Protein AF-A0A0F2NDH1-F1 (afdb_monomer_lite)

Sequence (648 aa):
MIKFYNPGPVIKAAKLWIVLLSCLAPPTVVFAESALQGNVVNAPTKMENSANIAAGSDNKAVHSSVALKNVRMSGTVANSVQSKTAVNAAAGKRNVANQGSISLSRGKVEGSVLNSVTAKSTSNLAVGSRNQANQSAIISNNSNISGTLLNSSVGNSRVNMAIGTDNKADQGSVRIENSRIRGTVMNTSTMQKSANMAVGKSTSASQAAIVMDGAQLRGIAVNNASGENAVNVAAGYKNQAHQSSIVVDGDKAGKGSAVTLPQDTFPADSGGTGQGEHSIPAYTGRKMMQDRKEQKAAQHVPGQVVFLVDNDKAGLAGLDRVAKKYQLDVGEKTVLKSLNRIMVVSSTAKDAAEIAEALKKEPGVYNSQPNYVFATMGRQDPLSPMQNLVSMLDLQEVHGKVSGKNITVAVVDTGVEVEHQDLRSRIVGYQNFISASAYQGEIHGTAVAGIIGAGKNEYGIVGIAPDVSLLALRACRQVSKLSAVGECFSTSLVGSLDAAISAEVDVVNLSLVAYVNDTLLGMMIDSGYEKGIVFAAPVGNDPDAENIAFPASHDKVISVAGLDEQGNPLPNKRLASMADAVAPATHLFVTTPGNSYNYIDGTSLASAAISGIIALSMENKTARNSPCLPRFNNAVPWPKQVFSCIGL

Structure (mmCIF, N/CA/C/O backbone):
data_AF-A0A0F2NDH1-F1
#
_entry.id   AF-A0A0F2NDH1-F1
#
loop_
_atom_site.group_PDB
_atom_site.id
_atom_site.type_symbol
_atom_site.label_atom_id
_atom_site.label_alt_id
_atom_site.label_comp_id
_atom_site.label_asym_id
_atom_site.label_entity_id
_atom_site.label_seq_id
_atom_site.pdbx_PDB_ins_code
_atom_site.Cartn_x
_atom_site.Cartn_y
_atom_site.Cartn_z
_atom_site.occupancy
_atom_site.B_iso_or_equiv
_atom_site.auth_seq_id
_atom_site.auth_comp_id
_atom_site.auth_asym_id
_atom_site.auth_atom_id
_atom_site.pdbx_PDB_model_num
ATOM 1 N N . MET A 1 1 ? 23.328 22.802 -13.450 1.00 26.22 1 MET A N 1
ATOM 2 C CA . MET A 1 1 ? 23.786 21.396 -13.384 1.00 26.22 1 MET A CA 1
ATOM 3 C C . MET A 1 1 ? 25.303 21.392 -13.466 1.00 26.22 1 MET A C 1
ATOM 5 O O . MET A 1 1 ? 25.820 21.653 -14.540 1.00 26.22 1 MET A O 1
ATOM 9 N N . ILE A 1 2 ? 26.019 21.147 -12.367 1.00 23.66 2 ILE A N 1
ATOM 10 C CA . ILE A 1 2 ? 27.458 20.850 -12.438 1.00 23.66 2 ILE A CA 1
ATOM 11 C C . ILE A 1 2 ? 27.569 19.324 -12.404 1.00 23.66 2 ILE A C 1
ATOM 13 O O . ILE A 1 2 ? 27.383 18.713 -11.356 1.00 23.66 2 ILE A O 1
ATOM 17 N N . LYS A 1 3 ? 27.766 18.706 -13.574 1.00 24.22 3 LYS A N 1
ATOM 18 C CA . LYS A 1 3 ? 28.124 17.286 -13.692 1.00 24.22 3 LYS A CA 1
ATOM 19 C C . LYS A 1 3 ? 29.641 17.192 -13.545 1.00 24.22 3 LYS A C 1
ATOM 21 O O . LYS A 1 3 ? 30.356 17.740 -14.379 1.00 24.22 3 LYS A O 1
ATOM 26 N N . PHE A 1 4 ? 30.129 16.512 -12.512 1.00 29.03 4 PHE A N 1
ATOM 27 C CA . PHE A 1 4 ? 31.551 16.189 -12.421 1.00 29.03 4 PHE A CA 1
ATOM 28 C C . PHE A 1 4 ? 31.848 14.969 -13.298 1.00 29.03 4 PHE A C 1
ATOM 30 O O . PHE A 1 4 ? 31.411 13.858 -13.007 1.00 29.03 4 PHE A O 1
ATOM 37 N N . TYR A 1 5 ? 32.574 15.211 -14.390 1.00 28.61 5 TYR A N 1
ATOM 38 C CA . TYR A 1 5 ? 33.372 14.202 -15.081 1.00 28.61 5 TYR A CA 1
ATOM 39 C C . TYR A 1 5 ? 34.660 13.983 -14.291 1.00 28.61 5 TYR A C 1
ATOM 41 O O . TYR A 1 5 ? 35.224 14.941 -13.777 1.00 28.61 5 TYR A O 1
ATOM 49 N N . ASN A 1 6 ? 35.093 12.729 -14.206 1.00 40.12 6 ASN A N 1
ATOM 50 C CA . ASN A 1 6 ? 36.287 12.256 -13.510 1.00 40.12 6 ASN A CA 1
ATOM 51 C C . ASN A 1 6 ? 37.586 12.861 -14.094 1.00 40.12 6 ASN A C 1
ATOM 53 O O . ASN A 1 6 ? 37.860 12.612 -15.271 1.00 40.12 6 ASN A O 1
ATOM 57 N N . PRO A 1 7 ? 38.433 13.550 -13.300 1.00 30.08 7 PRO A N 1
ATOM 58 C CA . PRO A 1 7 ? 39.856 13.633 -13.590 1.00 30.08 7 PRO A CA 1
ATOM 59 C C . PRO A 1 7 ? 40.683 13.061 -12.423 1.00 30.08 7 PRO A C 1
ATOM 61 O O . PRO A 1 7 ? 40.363 13.237 -11.248 1.00 30.08 7 PRO A O 1
ATOM 64 N N . GLY A 1 8 ? 41.766 12.362 -12.765 1.00 29.02 8 GLY A N 1
ATOM 65 C CA . GLY A 1 8 ? 42.726 11.781 -11.822 1.00 29.02 8 GLY A CA 1
ATOM 66 C C . GLY A 1 8 ? 43.437 12.793 -10.897 1.00 29.02 8 GLY A C 1
ATOM 67 O O . GLY A 1 8 ? 43.142 13.988 -10.903 1.00 29.02 8 GLY A O 1
ATOM 68 N N . PRO A 1 9 ? 44.372 12.313 -10.057 1.00 36.91 9 PRO A N 1
ATOM 69 C CA . PRO A 1 9 ? 44.652 12.893 -8.748 1.00 36.91 9 PRO A CA 1
ATOM 70 C C . PRO A 1 9 ? 45.591 14.104 -8.806 1.00 36.91 9 PRO A C 1
ATOM 72 O O . PRO A 1 9 ? 46.563 14.115 -9.557 1.00 36.91 9 PRO A O 1
ATOM 75 N N . VAL A 1 10 ? 45.377 15.073 -7.909 1.00 28.19 10 VAL A N 1
ATOM 76 C CA . VAL A 1 10 ? 46.391 16.076 -7.549 1.00 28.19 10 VAL A CA 1
ATOM 77 C C . VAL A 1 10 ? 46.717 15.935 -6.064 1.00 28.19 10 VAL A C 1
ATOM 79 O O . VAL A 1 10 ? 45.903 16.224 -5.190 1.00 28.19 10 VAL A O 1
ATOM 82 N N . ILE A 1 11 ? 47.933 15.458 -5.801 1.00 28.75 11 ILE A N 1
ATOM 83 C CA . ILE A 1 11 ? 48.557 15.303 -4.484 1.00 28.75 11 ILE A CA 1
ATOM 84 C C . ILE A 1 11 ? 49.222 16.630 -4.085 1.00 28.75 11 ILE A C 1
ATOM 86 O O . ILE A 1 11 ? 49.955 17.214 -4.881 1.00 28.75 11 ILE A O 1
ATOM 90 N N . LYS A 1 12 ? 49.080 17.050 -2.820 1.00 28.36 12 LYS A N 1
ATOM 91 C CA . LYS A 1 12 ? 50.109 17.838 -2.114 1.00 28.36 12 LYS A CA 1
ATOM 92 C C . LYS A 1 12 ? 50.392 17.210 -0.747 1.00 28.36 12 LYS A C 1
ATOM 94 O O . LYS A 1 12 ? 49.483 16.817 -0.027 1.00 28.36 12 LYS A O 1
ATOM 99 N N . ALA A 1 13 ? 51.682 17.045 -0.475 1.00 27.17 13 ALA A N 1
ATOM 100 C CA . ALA A 1 13 ? 52.270 16.068 0.431 1.00 27.17 13 ALA A CA 1
ATOM 101 C C . ALA A 1 13 ? 52.252 16.443 1.925 1.00 27.17 13 ALA A C 1
ATOM 103 O O . ALA A 1 13 ? 52.551 17.577 2.285 1.00 27.17 13 ALA A O 1
ATOM 104 N N . ALA A 1 14 ? 52.074 15.430 2.782 1.00 26.36 14 ALA A N 1
ATOM 105 C CA . ALA A 1 14 ? 52.785 15.275 4.053 1.00 26.36 14 ALA A CA 1
ATOM 106 C C . ALA A 1 14 ? 52.859 13.772 4.404 1.00 26.36 14 ALA A C 1
ATOM 108 O O . ALA A 1 14 ? 51.873 13.049 4.301 1.00 26.36 14 ALA A O 1
ATOM 109 N N . LYS A 1 15 ? 54.068 13.303 4.729 1.00 28.78 15 LYS A N 1
ATOM 110 C CA . LYS A 1 15 ? 54.488 11.897 4.871 1.00 28.78 15 LYS A CA 1
ATOM 111 C C . LYS A 1 15 ? 53.690 11.112 5.927 1.00 28.78 15 LYS A C 1
ATOM 113 O O . LYS A 1 15 ? 53.747 11.479 7.094 1.00 28.78 15 LYS A O 1
ATOM 118 N N . LEU A 1 16 ? 53.117 9.960 5.557 1.00 24.17 16 LEU A N 1
ATOM 119 C CA . LEU A 1 16 ? 53.059 8.771 6.423 1.00 24.17 16 LEU A CA 1
ATOM 120 C C . LEU A 1 16 ? 52.765 7.505 5.596 1.00 24.17 16 LEU A C 1
ATOM 122 O O . LEU A 1 16 ? 51.906 7.512 4.721 1.00 24.17 16 LEU A O 1
ATOM 126 N N . TRP A 1 17 ? 53.524 6.442 5.860 1.00 26.92 17 TRP A N 1
ATOM 127 C CA . TRP A 1 17 ? 53.479 5.152 5.170 1.00 26.92 17 TRP A CA 1
ATOM 128 C C . TRP A 1 17 ? 52.131 4.442 5.357 1.00 26.92 17 TRP A C 1
ATOM 130 O O . TRP A 1 17 ? 51.791 4.102 6.486 1.00 26.92 17 TRP A O 1
ATOM 140 N N . ILE A 1 18 ? 51.412 4.146 4.267 1.00 25.55 18 ILE A N 1
ATOM 141 C CA . ILE A 1 18 ? 50.343 3.136 4.248 1.00 25.55 18 ILE A CA 1
ATOM 142 C C . ILE A 1 18 ? 50.452 2.314 2.959 1.00 25.55 18 ILE A C 1
ATOM 144 O O . ILE A 1 18 ? 50.589 2.848 1.860 1.00 25.55 18 ILE A O 1
ATOM 148 N N . VAL A 1 19 ? 50.426 0.999 3.159 1.00 25.33 19 VAL A N 1
ATOM 149 C CA . VAL A 1 19 ? 50.477 -0.085 2.176 1.00 25.33 19 VAL A CA 1
ATOM 150 C C . VAL A 1 19 ? 49.445 0.117 1.059 1.00 25.33 19 VAL A C 1
ATOM 152 O O . VAL A 1 19 ? 48.261 0.326 1.318 1.00 25.33 19 VAL A O 1
ATOM 155 N N . LEU A 1 20 ? 49.914 0.023 -0.187 1.00 26.58 20 LEU A N 1
ATOM 156 C CA . LEU A 1 20 ? 49.108 -0.025 -1.405 1.00 26.58 20 LEU A CA 1
ATOM 157 C C . LEU A 1 20 ? 48.228 -1.289 -1.417 1.00 26.58 20 LEU A C 1
ATOM 159 O O . LEU A 1 20 ? 48.730 -2.387 -1.642 1.00 26.58 20 LEU A O 1
ATOM 163 N N . LEU A 1 21 ? 46.914 -1.120 -1.257 1.00 28.22 21 LEU A N 1
ATOM 164 C CA . LEU A 1 21 ? 45.915 -2.002 -1.865 1.00 28.22 21 LEU A CA 1
ATOM 165 C C . LEU A 1 21 ? 45.067 -1.163 -2.830 1.00 28.22 21 LEU A C 1
ATOM 167 O O . LEU A 1 21 ? 44.643 -0.058 -2.500 1.00 28.22 21 LEU A O 1
ATOM 171 N N . SER A 1 22 ? 44.881 -1.687 -4.039 1.00 26.12 22 SER A N 1
ATOM 172 C CA . SER A 1 22 ? 44.184 -1.100 -5.191 1.00 26.12 22 SER A CA 1
ATOM 173 C C . SER A 1 22 ? 42.935 -0.283 -4.822 1.00 26.12 22 SER A C 1
ATOM 175 O O . SER A 1 22 ? 41.891 -0.835 -4.477 1.00 26.12 22 SER A O 1
ATOM 177 N N . CYS A 1 23 ? 43.045 1.042 -4.921 1.00 30.28 23 CYS A N 1
ATOM 178 C CA . CYS A 1 23 ? 42.013 1.994 -4.526 1.00 30.28 23 CYS A CA 1
ATOM 179 C C . CYS A 1 23 ? 41.126 2.345 -5.737 1.00 30.28 23 CYS A C 1
ATOM 181 O O . CYS A 1 23 ? 41.449 3.237 -6.519 1.00 30.28 23 CYS A O 1
ATOM 183 N N . LEU A 1 24 ? 40.003 1.641 -5.906 1.00 38.06 24 LEU A N 1
ATOM 184 C CA . LEU A 1 24 ? 38.852 2.161 -6.652 1.00 38.06 24 LEU A CA 1
ATOM 185 C C . LEU A 1 24 ? 38.139 3.148 -5.719 1.00 38.06 24 LEU A C 1
ATOM 187 O O . LEU A 1 24 ? 37.377 2.734 -4.845 1.00 38.06 24 LEU A O 1
ATOM 191 N N . ALA A 1 25 ? 38.446 4.442 -5.832 1.00 49.81 25 ALA A N 1
ATOM 192 C CA . ALA A 1 25 ? 37.837 5.453 -4.973 1.00 49.81 25 ALA A CA 1
ATOM 193 C C . ALA A 1 25 ? 36.310 5.506 -5.216 1.00 49.81 25 ALA A C 1
ATOM 195 O O . ALA A 1 25 ? 35.886 5.722 -6.354 1.00 49.81 25 ALA A O 1
ATOM 196 N N . PRO A 1 26 ? 35.471 5.308 -4.182 1.00 56.31 26 PRO A N 1
ATOM 197 C CA . PRO A 1 26 ? 34.020 5.402 -4.313 1.00 56.31 26 PRO A CA 1
ATOM 198 C C . PRO A 1 26 ? 33.609 6.844 -4.670 1.00 56.31 26 PRO A C 1
ATOM 200 O O . PRO A 1 26 ? 34.200 7.785 -4.134 1.00 56.31 26 PRO A O 1
ATOM 203 N N . PRO A 1 27 ? 32.581 7.068 -5.512 1.00 59.91 27 PRO A N 1
ATOM 204 C CA . PRO A 1 27 ? 32.077 8.409 -5.782 1.00 59.91 27 PRO A CA 1
ATOM 205 C C . PRO A 1 27 ? 31.492 8.999 -4.497 1.00 59.91 27 PRO A C 1
ATOM 207 O O . PRO A 1 27 ? 30.543 8.472 -3.914 1.00 59.91 27 PRO A O 1
ATOM 210 N N . THR A 1 28 ? 32.102 10.088 -4.049 1.00 69.19 28 THR A N 1
ATOM 211 C CA . THR A 1 28 ? 31.824 10.759 -2.782 1.00 69.19 28 THR A CA 1
ATOM 212 C C . THR A 1 28 ? 31.811 12.263 -3.035 1.00 69.19 28 THR A C 1
ATOM 214 O O . THR A 1 28 ? 32.690 12.788 -3.719 1.00 69.19 28 THR A O 1
ATOM 217 N N . VAL A 1 29 ? 30.838 12.970 -2.455 1.00 64.62 29 VAL A N 1
ATOM 218 C CA . VAL A 1 29 ? 30.717 14.429 -2.585 1.00 64.62 29 VAL A CA 1
ATOM 219 C C . VAL A 1 29 ? 31.021 15.085 -1.242 1.00 64.62 29 VAL A C 1
ATOM 221 O O . VAL A 1 29 ? 30.324 14.848 -0.254 1.00 64.62 29 VAL A O 1
ATOM 224 N N . VAL A 1 30 ? 32.049 15.935 -1.192 1.00 76.25 30 VAL A N 1
ATOM 225 C CA . VAL A 1 30 ? 32.419 16.691 0.013 1.00 76.25 30 VAL A CA 1
ATOM 226 C C . VAL A 1 30 ? 32.491 18.176 -0.310 1.00 76.25 30 VAL A C 1
ATOM 228 O O . VAL A 1 30 ? 33.244 18.579 -1.190 1.00 76.25 30 VAL A O 1
ATOM 231 N N . PHE A 1 31 ? 31.754 18.991 0.445 1.00 70.25 31 PHE A N 1
ATOM 232 C CA . PHE A 1 31 ? 31.880 20.448 0.414 1.00 70.25 31 PHE A CA 1
ATOM 233 C C . PHE A 1 31 ? 32.185 20.983 1.810 1.00 70.25 31 PHE A C 1
ATOM 235 O O . PHE A 1 31 ? 31.581 20.573 2.807 1.00 70.25 31 PHE A O 1
ATOM 242 N N . ALA A 1 32 ? 33.103 21.941 1.873 1.00 75.06 32 ALA A N 1
ATOM 243 C CA . ALA A 1 32 ? 33.414 22.691 3.076 1.00 75.06 32 ALA A CA 1
ATOM 244 C C . ALA A 1 32 ? 33.391 24.190 2.763 1.00 75.06 32 ALA A C 1
ATOM 246 O O . ALA A 1 32 ? 33.855 24.597 1.702 1.00 75.06 32 ALA A O 1
ATOM 247 N N . GLU A 1 33 ? 32.837 24.995 3.673 1.00 78.81 33 GLU A N 1
ATOM 248 C CA . GLU A 1 33 ? 32.939 26.467 3.637 1.00 78.81 33 GLU A CA 1
ATOM 249 C C . GLU A 1 33 ? 32.455 27.084 2.312 1.00 78.81 33 GLU A C 1
ATOM 251 O O . GLU A 1 33 ? 33.055 28.004 1.768 1.00 78.81 33 GLU A O 1
ATOM 256 N N . SER A 1 34 ? 31.357 26.551 1.771 1.00 72.31 34 SER A N 1
ATOM 257 C CA . SER A 1 34 ? 30.845 26.898 0.439 1.00 72.31 34 SER A CA 1
ATOM 258 C C . SER A 1 34 ? 29.407 27.428 0.493 1.00 72.31 34 SER A C 1
ATOM 260 O O . SER A 1 34 ? 28.601 26.986 1.317 1.00 72.31 34 SER A O 1
ATOM 262 N N . ALA A 1 35 ? 29.060 28.345 -0.414 1.00 66.56 35 ALA A N 1
ATOM 263 C CA . ALA A 1 35 ? 27.679 28.735 -0.699 1.00 66.56 35 ALA A CA 1
ATOM 264 C C . ALA A 1 35 ? 27.229 28.064 -2.004 1.00 66.56 35 ALA A C 1
ATOM 266 O O . ALA A 1 35 ? 27.887 28.215 -3.030 1.00 66.56 35 ALA A O 1
ATOM 267 N N . LEU A 1 36 ? 26.138 27.299 -1.959 1.00 66.69 36 LEU A N 1
ATOM 268 C CA . LEU A 1 36 ? 25.654 26.481 -3.073 1.00 66.69 36 LEU A CA 1
ATOM 269 C C . LEU A 1 36 ? 24.202 26.849 -3.414 1.00 66.69 36 LEU A C 1
ATOM 271 O O . LEU A 1 36 ? 23.364 26.983 -2.523 1.00 66.69 36 LEU A O 1
ATOM 275 N N . GLN A 1 37 ? 23.887 26.970 -4.702 1.00 50.72 37 GLN A N 1
ATOM 276 C CA . GLN A 1 37 ? 22.526 27.193 -5.198 1.00 50.72 37 GLN A CA 1
ATOM 277 C C . GLN A 1 37 ? 22.190 26.124 -6.247 1.00 50.72 37 GLN A C 1
ATOM 279 O O . GLN A 1 37 ? 22.954 25.920 -7.191 1.00 50.72 37 GLN A O 1
ATOM 284 N N . GLY A 1 38 ? 21.065 25.426 -6.076 1.00 52.09 38 GLY A N 1
ATOM 285 C CA . GLY A 1 38 ? 20.647 24.307 -6.929 1.00 52.09 38 GLY A CA 1
ATOM 286 C C . GLY A 1 38 ? 20.802 22.941 -6.252 1.00 52.09 38 GLY A C 1
ATOM 287 O O . GLY A 1 38 ? 20.773 22.841 -5.030 1.00 52.09 38 GLY A O 1
ATOM 288 N N . ASN A 1 39 ? 20.932 21.871 -7.043 1.00 55.72 39 ASN A N 1
ATOM 289 C CA . ASN A 1 39 ? 20.940 20.498 -6.525 1.00 55.72 39 ASN A CA 1
ATOM 290 C C . ASN A 1 39 ? 22.364 19.938 -6.385 1.00 55.72 39 ASN A C 1
ATOM 292 O O . ASN A 1 39 ? 23.161 20.023 -7.321 1.00 55.72 39 ASN A O 1
ATOM 296 N N . VAL A 1 40 ? 22.648 19.306 -5.245 1.00 60.12 40 VAL A N 1
ATOM 297 C CA . VAL A 1 40 ? 23.842 18.486 -5.002 1.00 60.12 40 VAL A CA 1
ATOM 298 C C . VAL A 1 40 ? 23.400 17.030 -5.044 1.00 60.12 40 VAL A C 1
ATOM 300 O O . VAL A 1 40 ? 22.699 16.591 -4.140 1.00 60.12 40 VAL A O 1
ATOM 303 N N . VAL A 1 41 ? 23.777 16.288 -6.085 1.00 53.97 41 VAL A N 1
ATOM 304 C CA . VAL A 1 41 ? 23.346 14.894 -6.280 1.00 53.97 41 VAL A CA 1
ATOM 305 C C . VAL A 1 41 ? 24.564 13.980 -6.338 1.00 53.97 41 VAL A C 1
ATOM 307 O O . VAL A 1 41 ? 25.419 14.149 -7.206 1.00 53.97 41 VAL A O 1
ATOM 310 N N . ASN A 1 42 ? 24.629 13.003 -5.437 1.00 63.88 42 ASN A N 1
ATOM 311 C CA . ASN A 1 42 ? 25.536 11.863 -5.529 1.00 63.88 42 ASN A CA 1
ATOM 312 C C . ASN A 1 42 ? 24.732 10.625 -5.944 1.00 63.88 42 ASN A C 1
ATOM 314 O O . ASN A 1 42 ? 23.824 10.234 -5.218 1.00 63.88 42 ASN A O 1
ATOM 318 N N . ALA A 1 43 ? 25.032 10.028 -7.099 1.00 64.38 43 ALA A N 1
ATOM 319 C CA . ALA A 1 43 ? 24.278 8.892 -7.639 1.00 64.38 43 ALA A CA 1
ATOM 320 C C . ALA A 1 43 ? 25.191 7.830 -8.293 1.00 64.38 43 ALA A C 1
ATOM 322 O O . ALA A 1 43 ? 25.226 7.732 -9.521 1.00 64.38 43 ALA A O 1
ATOM 323 N N . PRO A 1 44 ? 25.983 7.060 -7.515 1.00 65.75 44 PRO A N 1
ATOM 324 C CA . PRO A 1 44 ? 26.716 5.909 -8.046 1.00 65.75 44 PRO A CA 1
ATOM 325 C C . PRO A 1 44 ? 25.788 4.904 -8.733 1.00 65.75 44 PRO A C 1
ATOM 327 O O . PRO A 1 44 ? 24.806 4.467 -8.138 1.00 65.75 44 PRO A O 1
ATOM 330 N N . THR A 1 45 ? 26.141 4.474 -9.946 1.00 48.53 45 THR A N 1
ATOM 331 C CA . THR A 1 45 ? 25.340 3.529 -10.741 1.00 48.53 45 THR A CA 1
ATOM 332 C C . THR A 1 45 ? 25.400 2.091 -10.221 1.00 48.53 45 THR A C 1
ATOM 334 O O . THR A 1 45 ? 24.385 1.405 -10.256 1.00 48.53 45 THR A O 1
ATOM 337 N N . LYS A 1 46 ? 26.553 1.618 -9.720 1.00 60.03 46 LYS A N 1
ATOM 338 C CA . LYS A 1 46 ? 26.700 0.317 -9.038 1.00 60.03 46 LYS A CA 1
ATOM 339 C C . LYS A 1 46 ? 28.071 0.219 -8.369 1.00 60.03 46 LYS A C 1
ATOM 341 O O . LYS A 1 46 ? 29.092 0.370 -9.032 1.00 60.03 46 LYS A O 1
ATOM 346 N N . MET A 1 47 ? 28.104 -0.040 -7.068 1.00 61.31 47 MET A N 1
ATOM 347 C CA . MET A 1 47 ? 29.342 -0.167 -6.291 1.00 61.31 47 MET A CA 1
ATOM 348 C C . MET A 1 47 ? 29.511 -1.614 -5.825 1.00 61.31 47 MET A C 1
ATOM 350 O O . MET A 1 47 ? 28.759 -2.034 -4.954 1.00 61.31 47 MET A O 1
ATOM 354 N N . GLU A 1 48 ? 30.467 -2.359 -6.384 1.00 68.31 48 GLU A N 1
ATOM 355 C CA . GLU A 1 48 ? 30.796 -3.751 -6.026 1.00 68.31 48 GLU A CA 1
ATOM 356 C C . GLU A 1 48 ? 32.280 -3.842 -5.611 1.00 68.31 48 GLU A C 1
ATOM 358 O O . GLU A 1 48 ? 33.133 -3.218 -6.236 1.00 68.31 48 GLU A O 1
ATOM 363 N N . ASN A 1 49 ? 32.595 -4.610 -4.562 1.00 72.56 49 ASN A N 1
ATOM 364 C CA . ASN A 1 49 ? 33.959 -4.959 -4.122 1.00 72.56 49 ASN A CA 1
ATOM 365 C C . ASN A 1 49 ? 34.878 -3.762 -3.816 1.00 72.56 49 ASN A C 1
ATOM 367 O O . ASN A 1 49 ? 35.998 -3.673 -4.316 1.00 72.56 49 ASN A O 1
ATOM 371 N N . SER A 1 50 ? 34.421 -2.837 -2.972 1.00 75.25 50 SER A N 1
ATOM 372 C CA . SER A 1 50 ? 35.189 -1.629 -2.623 1.00 75.25 50 SER A CA 1
ATOM 373 C C . SER A 1 50 ? 35.537 -1.571 -1.138 1.00 75.25 50 SER A C 1
ATOM 375 O O . SER A 1 50 ? 34.738 -1.964 -0.288 1.00 75.25 50 SER A O 1
ATOM 377 N N . ALA A 1 51 ? 36.729 -1.060 -0.826 1.00 74.75 51 ALA A N 1
ATOM 378 C CA . ALA A 1 51 ? 37.204 -0.867 0.537 1.00 74.75 51 ALA A CA 1
ATOM 379 C C . ALA A 1 51 ? 37.664 0.581 0.749 1.00 74.75 51 ALA A C 1
ATOM 381 O O . ALA A 1 51 ? 38.289 1.169 -0.131 1.00 74.75 51 ALA A O 1
ATOM 382 N N . ASN A 1 52 ? 37.368 1.152 1.913 1.00 77.75 52 ASN A N 1
ATOM 383 C CA . ASN A 1 52 ? 37.823 2.484 2.301 1.00 77.75 52 ASN A CA 1
ATOM 384 C C . ASN A 1 52 ? 38.189 2.508 3.790 1.00 77.75 52 ASN A C 1
ATOM 386 O O . ASN A 1 52 ? 37.434 2.004 4.619 1.00 77.75 52 ASN A O 1
ATOM 390 N N . ILE A 1 53 ? 39.358 3.052 4.136 1.00 80.44 53 ILE A N 1
ATOM 391 C CA . ILE A 1 53 ? 39.903 2.994 5.499 1.00 80.44 53 ILE A CA 1
ATOM 392 C C . ILE A 1 53 ? 40.502 4.348 5.883 1.00 80.44 53 ILE A C 1
ATOM 394 O O . ILE A 1 53 ? 41.287 4.920 5.132 1.00 80.44 53 ILE A O 1
ATOM 398 N N . ALA A 1 54 ? 40.181 4.833 7.083 1.00 76.56 54 ALA A N 1
ATOM 399 C CA . ALA A 1 54 ? 40.835 5.983 7.703 1.00 76.56 54 ALA A CA 1
ATOM 400 C C . ALA A 1 54 ? 41.402 5.617 9.084 1.00 76.56 54 ALA A C 1
ATOM 402 O O . ALA A 1 54 ? 40.741 4.953 9.876 1.00 76.56 54 ALA A O 1
ATOM 403 N N . ALA A 1 55 ? 42.605 6.080 9.421 1.00 70.31 55 ALA A N 1
ATOM 404 C CA . ALA A 1 55 ? 43.212 5.852 10.734 1.00 70.31 55 ALA A CA 1
ATOM 405 C C . ALA A 1 55 ? 43.809 7.147 11.301 1.00 70.31 55 ALA A C 1
ATOM 407 O O . ALA A 1 55 ? 44.236 8.006 10.537 1.00 70.31 55 ALA A O 1
ATOM 408 N N . GLY A 1 56 ? 43.833 7.313 12.626 1.00 74.69 56 GLY A N 1
ATOM 409 C CA . GLY A 1 56 ? 44.386 8.499 13.294 1.00 74.69 56 GLY A CA 1
ATOM 410 C C . GLY A 1 56 ? 43.322 9.343 13.995 1.00 74.69 56 GLY A C 1
ATOM 411 O O . GLY A 1 56 ? 42.396 8.791 14.587 1.00 74.69 56 GLY A O 1
ATOM 412 N N . SER A 1 57 ? 43.462 10.670 13.985 1.00 76.38 57 SER A N 1
ATOM 413 C CA . SER A 1 57 ? 42.494 11.575 14.620 1.00 76.38 57 SER A CA 1
ATOM 414 C C . SER A 1 57 ? 41.825 12.500 13.609 1.00 76.38 57 SER A C 1
ATOM 416 O O . SER A 1 57 ? 42.494 12.984 12.703 1.00 76.38 57 SER A O 1
ATOM 418 N N . ASP A 1 58 ? 40.536 12.780 13.810 1.00 81.06 58 ASP A N 1
ATOM 419 C CA . ASP A 1 58 ? 39.743 13.756 13.045 1.00 81.06 58 ASP A CA 1
ATOM 420 C C . ASP A 1 58 ? 39.603 13.439 11.540 1.00 81.06 58 ASP A C 1
ATOM 422 O O . ASP A 1 58 ? 39.380 14.325 10.711 1.00 81.06 58 ASP A O 1
ATOM 426 N N . ASN A 1 59 ? 39.683 12.157 11.186 1.00 79.38 59 ASN A N 1
ATOM 427 C CA . ASN A 1 59 ? 39.616 11.671 9.813 1.00 79.38 59 ASN A CA 1
ATOM 428 C C . ASN A 1 59 ? 38.211 11.198 9.421 1.00 79.38 59 ASN A C 1
ATOM 430 O O . ASN A 1 59 ? 37.411 10.769 10.254 1.00 79.38 59 ASN A O 1
ATOM 434 N N . LYS A 1 60 ? 37.908 11.227 8.119 1.00 82.06 60 LYS A N 1
ATOM 435 C CA . LYS A 1 60 ? 36.638 10.726 7.582 1.00 82.06 60 LYS A CA 1
ATOM 436 C C . LYS A 1 60 ? 36.871 9.650 6.523 1.00 82.06 60 LYS A C 1
ATOM 438 O O . LYS A 1 60 ? 37.402 9.949 5.459 1.00 82.06 60 LYS A O 1
ATOM 443 N N . ALA A 1 61 ? 36.415 8.430 6.787 1.00 83.94 61 ALA A N 1
ATOM 444 C CA . ALA A 1 61 ? 36.276 7.387 5.777 1.00 83.94 61 ALA A CA 1
ATOM 445 C C . ALA A 1 61 ? 34.899 7.547 5.114 1.00 83.94 61 ALA A C 1
ATOM 447 O O . ALA A 1 61 ? 33.887 7.080 5.639 1.00 83.94 61 ALA A O 1
ATOM 448 N N . VAL A 1 62 ? 34.848 8.295 4.006 1.00 82.12 62 VAL A N 1
ATOM 449 C CA . VAL A 1 62 ? 33.601 8.651 3.309 1.00 82.12 62 VAL A CA 1
ATOM 450 C C . VAL A 1 62 ? 33.441 7.816 2.039 1.00 82.12 62 VAL A C 1
ATOM 452 O O . VAL A 1 62 ? 34.132 8.034 1.047 1.00 82.12 62 VAL A O 1
ATOM 455 N N . HIS A 1 63 ? 32.510 6.869 2.074 1.00 83.44 63 HIS A N 1
ATOM 456 C CA . HIS A 1 63 ? 32.214 5.930 0.998 1.00 83.44 63 HIS A CA 1
ATOM 457 C C . HIS A 1 63 ? 30.784 6.141 0.491 1.00 83.44 63 HIS A C 1
ATOM 459 O O . HIS A 1 63 ? 29.833 6.080 1.273 1.00 83.44 63 HIS A O 1
ATOM 465 N N . SER A 1 64 ? 30.619 6.452 -0.799 1.00 82.50 64 SER A N 1
ATOM 466 C CA . SER A 1 64 ? 29.307 6.662 -1.439 1.00 82.50 64 SER A CA 1
ATOM 467 C C . SER A 1 64 ? 28.386 7.584 -0.636 1.00 82.50 64 SER A C 1
ATOM 469 O O . SER A 1 64 ? 27.227 7.280 -0.388 1.00 82.50 64 SER A O 1
ATOM 471 N N . SER A 1 65 ? 28.937 8.686 -0.142 1.00 85.69 65 SER A N 1
ATOM 472 C CA . SER A 1 65 ? 28.279 9.540 0.846 1.00 85.69 65 SER A CA 1
ATOM 473 C C . SER A 1 65 ? 28.412 11.010 0.466 1.00 85.69 65 SER A C 1
ATOM 475 O O . SER A 1 65 ? 29.308 11.398 -0.289 1.00 85.69 65 SER A O 1
ATOM 477 N N . VAL A 1 66 ? 27.546 11.840 1.044 1.00 83.88 66 VAL A N 1
ATOM 478 C CA . VAL A 1 66 ? 27.622 13.300 0.948 1.00 83.88 66 VAL A CA 1
ATOM 479 C C . VAL A 1 66 ? 28.037 13.868 2.303 1.00 83.88 66 VAL A C 1
ATOM 481 O O . VAL A 1 66 ? 27.447 13.546 3.334 1.00 83.88 66 VAL A O 1
ATOM 484 N N . ALA A 1 67 ? 29.053 14.728 2.334 1.00 87.62 67 ALA A N 1
ATOM 485 C CA . ALA A 1 67 ? 29.483 15.408 3.553 1.00 87.62 67 ALA A CA 1
ATOM 486 C C . ALA A 1 67 ? 29.577 16.920 3.340 1.00 87.62 67 ALA A C 1
ATOM 488 O O . ALA A 1 67 ? 30.433 17.398 2.599 1.00 87.62 67 ALA A O 1
ATOM 489 N N . LEU A 1 68 ? 28.726 17.679 4.031 1.00 84.75 68 LEU A N 1
ATOM 490 C CA . LEU A 1 68 ? 28.691 19.139 3.980 1.00 84.75 68 LEU A CA 1
ATOM 491 C C . LEU A 1 68 ? 29.103 19.720 5.337 1.00 84.75 68 LEU A C 1
ATOM 493 O O . LEU A 1 68 ? 28.546 19.361 6.377 1.00 84.75 68 LEU A O 1
ATOM 497 N N . LYS A 1 69 ? 30.076 20.635 5.341 1.00 88.31 69 LYS A N 1
ATOM 498 C CA . LYS A 1 69 ? 30.557 21.321 6.552 1.00 88.31 69 LYS A CA 1
ATOM 499 C C . LYS A 1 69 ? 30.584 22.833 6.337 1.00 88.31 69 LYS A C 1
ATOM 501 O O . LYS A 1 69 ? 31.212 23.288 5.392 1.00 88.31 69 LYS A O 1
ATOM 506 N N . ASN A 1 70 ? 29.975 23.626 7.220 1.00 87.88 70 ASN A N 1
ATOM 507 C CA . ASN A 1 70 ? 29.905 25.091 7.060 1.00 87.88 70 ASN A CA 1
ATOM 508 C C . ASN A 1 70 ? 29.324 25.521 5.692 1.00 87.88 70 ASN A C 1
ATOM 510 O O . ASN A 1 70 ? 29.793 26.480 5.085 1.00 87.88 70 ASN A O 1
ATOM 514 N N . VAL A 1 71 ? 28.327 24.797 5.176 1.00 79.12 71 VAL A N 1
ATOM 515 C CA . VAL A 1 71 ? 27.716 25.099 3.871 1.00 79.12 71 VAL A CA 1
ATOM 516 C C . VAL A 1 71 ? 26.413 25.875 4.052 1.00 79.12 71 VAL A C 1
ATOM 518 O O . VAL A 1 71 ? 25.621 25.556 4.941 1.00 79.12 71 VAL A O 1
ATOM 521 N N . ARG A 1 72 ? 26.167 26.869 3.192 1.00 84.88 72 ARG A N 1
ATOM 522 C CA . ARG A 1 72 ? 24.831 27.456 2.985 1.00 84.88 72 ARG A CA 1
ATOM 523 C C . ARG A 1 72 ? 24.286 26.977 1.650 1.00 84.88 72 ARG A C 1
ATOM 525 O O . ARG A 1 72 ? 24.954 27.152 0.637 1.00 84.88 72 ARG A O 1
ATOM 532 N N . MET A 1 73 ? 23.096 26.392 1.649 1.00 79.12 73 MET A N 1
ATOM 533 C CA . MET A 1 73 ? 22.507 25.803 0.455 1.00 79.12 73 MET A CA 1
ATOM 534 C C . MET A 1 73 ? 21.027 26.137 0.310 1.00 79.12 73 MET A C 1
ATOM 536 O O . MET A 1 73 ? 20.283 26.067 1.286 1.00 79.12 73 MET A O 1
ATOM 540 N N . SER A 1 74 ? 20.613 26.430 -0.923 1.00 74.81 74 SER A N 1
ATOM 541 C CA . SER A 1 74 ? 19.210 26.484 -1.341 1.00 74.81 74 SER A CA 1
ATOM 542 C C . SER A 1 74 ? 18.986 25.499 -2.496 1.00 74.81 74 SER A C 1
ATOM 544 O O . SER A 1 74 ? 19.651 25.615 -3.529 1.00 74.81 74 SER A O 1
ATOM 546 N N . GLY A 1 75 ? 18.109 24.507 -2.304 1.00 65.31 75 GLY A N 1
ATOM 547 C CA . GLY A 1 75 ? 17.856 23.410 -3.251 1.00 65.31 75 GLY A CA 1
ATOM 548 C C . GLY A 1 75 ? 17.951 22.014 -2.620 1.00 65.31 75 GLY A C 1
ATOM 549 O O . GLY A 1 75 ? 17.844 21.869 -1.403 1.00 65.31 75 GLY A O 1
ATOM 550 N N . THR A 1 76 ? 18.126 20.971 -3.440 1.00 68.25 76 THR A N 1
ATOM 551 C CA . THR A 1 76 ? 18.088 19.570 -2.970 1.00 68.25 76 THR A CA 1
ATOM 552 C C . THR A 1 76 ? 19.481 18.968 -2.795 1.00 68.25 76 THR A C 1
ATOM 554 O O . THR A 1 76 ? 20.268 18.946 -3.740 1.00 68.25 76 THR A O 1
ATOM 557 N N . VAL A 1 77 ? 19.776 18.421 -1.613 1.00 74.69 77 VAL A N 1
ATOM 558 C CA . VAL A 1 77 ? 20.887 17.484 -1.385 1.00 74.69 77 VAL A CA 1
ATOM 559 C C . VAL A 1 77 ? 20.340 16.075 -1.553 1.00 74.69 77 VAL A C 1
ATOM 561 O O . VAL A 1 77 ? 19.499 15.661 -0.765 1.00 74.69 77 VAL A O 1
ATOM 564 N N . ALA A 1 78 ? 20.807 15.329 -2.545 1.00 66.25 78 ALA A N 1
ATOM 565 C CA . ALA A 1 78 ? 20.402 13.951 -2.772 1.00 66.25 78 ALA A CA 1
ATOM 566 C C . ALA A 1 78 ? 21.612 13.012 -2.773 1.00 66.25 78 ALA A C 1
ATOM 568 O O . ALA A 1 78 ? 22.637 13.293 -3.395 1.00 66.25 78 ALA A O 1
ATOM 569 N N . ASN A 1 79 ? 21.474 11.875 -2.105 1.00 74.75 79 ASN A N 1
ATOM 570 C CA . ASN A 1 79 ? 22.403 10.757 -2.166 1.00 74.75 79 ASN A CA 1
ATOM 571 C C . ASN A 1 79 ? 21.600 9.511 -2.546 1.00 74.75 79 ASN A C 1
ATOM 573 O O . ASN A 1 79 ? 20.720 9.115 -1.796 1.00 74.75 79 ASN A O 1
ATOM 577 N N . SER A 1 80 ? 21.868 8.934 -3.713 1.00 79.81 80 SER A N 1
ATOM 578 C CA . SER A 1 80 ? 21.174 7.769 -4.265 1.00 79.81 80 SER A CA 1
ATOM 579 C C . SER A 1 80 ? 22.188 6.661 -4.506 1.00 79.81 80 SER A C 1
ATOM 581 O O . SER A 1 80 ? 22.971 6.733 -5.449 1.00 79.81 80 SER A O 1
ATOM 583 N N . VAL A 1 81 ? 22.220 5.648 -3.646 1.00 77.75 81 VAL A N 1
ATOM 584 C CA . VAL A 1 81 ? 23.311 4.670 -3.615 1.00 77.75 81 VAL A CA 1
ATOM 585 C C . VAL A 1 81 ? 22.788 3.258 -3.786 1.00 77.75 81 VAL A C 1
ATOM 587 O O . VAL A 1 81 ? 21.963 2.796 -3.005 1.00 77.75 81 VAL A O 1
ATOM 590 N N . GLN A 1 82 ? 23.355 2.539 -4.752 1.00 77.81 82 GLN A N 1
ATOM 591 C CA . GLN A 1 82 ? 23.231 1.090 -4.860 1.00 77.81 82 GLN A CA 1
ATOM 592 C C . GLN A 1 82 ? 24.597 0.448 -4.614 1.00 77.81 82 GLN A C 1
ATOM 594 O O . GLN A 1 82 ? 25.526 0.591 -5.415 1.00 77.81 82 GLN A O 1
ATOM 599 N N . SER A 1 83 ? 24.737 -0.242 -3.483 1.00 72.06 83 SER A N 1
ATOM 600 C CA . SER A 1 83 ? 25.990 -0.879 -3.079 1.00 72.06 83 SER A CA 1
ATOM 601 C C . SER A 1 83 ? 25.820 -2.372 -2.836 1.00 72.06 83 SER A C 1
ATOM 603 O O . SER A 1 83 ? 24.840 -2.844 -2.265 1.00 72.06 83 SER A O 1
ATOM 605 N N . LYS A 1 84 ? 26.826 -3.118 -3.267 1.00 72.94 84 LYS A N 1
ATOM 606 C CA . LYS A 1 84 ? 27.044 -4.535 -3.018 1.00 72.94 84 LYS A CA 1
ATOM 607 C C . LYS A 1 84 ? 28.474 -4.696 -2.498 1.00 72.94 84 LYS A C 1
ATOM 609 O O . LYS A 1 84 ? 29.334 -3.908 -2.877 1.00 72.94 84 LYS A O 1
ATOM 614 N N . THR A 1 85 ? 28.727 -5.682 -1.642 1.00 77.88 85 THR A N 1
ATOM 615 C CA . THR A 1 85 ? 30.052 -6.048 -1.090 1.00 77.88 85 THR A CA 1
ATOM 616 C C . THR A 1 85 ? 31.010 -4.861 -0.920 1.00 77.88 85 THR A C 1
ATOM 618 O O . THR A 1 85 ? 31.867 -4.602 -1.766 1.00 77.88 85 THR A O 1
ATOM 621 N N . ALA A 1 86 ? 30.861 -4.110 0.168 1.00 83.62 86 ALA A N 1
ATOM 622 C CA . ALA A 1 86 ? 31.698 -2.943 0.432 1.00 83.62 86 ALA A CA 1
ATOM 623 C C . ALA A 1 86 ? 32.096 -2.860 1.903 1.00 83.62 86 ALA A C 1
ATOM 625 O O . ALA A 1 86 ? 31.260 -3.082 2.780 1.00 83.62 86 ALA A O 1
ATOM 626 N N . VAL A 1 87 ? 33.354 -2.505 2.158 1.00 82.31 87 VAL A N 1
ATOM 627 C CA . VAL A 1 87 ? 33.923 -2.353 3.499 1.00 82.31 87 VAL A CA 1
ATOM 628 C C . VAL A 1 87 ? 34.351 -0.907 3.709 1.00 82.31 87 VAL A C 1
ATOM 630 O O . VAL A 1 87 ? 35.105 -0.346 2.919 1.00 82.31 87 VAL A O 1
ATOM 633 N N . ASN A 1 88 ? 33.901 -0.293 4.792 1.00 87.12 88 ASN A N 1
ATOM 634 C CA . ASN A 1 88 ? 34.332 1.035 5.198 1.00 87.12 88 ASN A CA 1
ATOM 635 C C . ASN A 1 88 ? 34.768 0.989 6.664 1.00 87.12 88 ASN A C 1
ATOM 637 O O . ASN A 1 88 ? 34.063 0.432 7.503 1.00 87.12 88 ASN A O 1
ATOM 641 N N . ALA A 1 89 ? 35.941 1.525 6.987 1.00 86.00 89 ALA A N 1
ATOM 642 C CA . ALA A 1 89 ? 36.476 1.454 8.340 1.00 86.00 89 ALA A CA 1
ATOM 643 C C . ALA A 1 89 ? 37.150 2.757 8.776 1.00 86.00 89 ALA A C 1
ATOM 645 O O . ALA A 1 89 ? 37.831 3.418 7.995 1.00 86.00 89 ALA A O 1
ATOM 646 N N . ALA A 1 90 ? 37.009 3.105 10.052 1.00 84.44 90 ALA A N 1
ATOM 647 C CA . ALA A 1 90 ? 37.750 4.190 10.673 1.00 84.44 90 ALA A CA 1
ATOM 648 C C . ALA A 1 90 ? 38.318 3.784 12.042 1.00 84.44 90 ALA A C 1
ATOM 650 O O . ALA A 1 90 ? 37.606 3.212 12.862 1.00 84.44 90 ALA A O 1
ATOM 651 N N . ALA A 1 91 ? 39.578 4.110 12.337 1.00 84.25 91 ALA A N 1
ATOM 652 C CA . ALA A 1 91 ? 40.228 3.747 13.601 1.00 84.25 91 ALA A CA 1
ATOM 653 C C . ALA A 1 91 ? 40.966 4.928 14.252 1.00 84.25 91 ALA A C 1
ATOM 655 O O . ALA A 1 91 ? 41.722 5.631 13.589 1.00 84.25 91 ALA A O 1
ATOM 656 N N . GLY A 1 92 ? 40.766 5.161 15.550 1.00 84.88 92 GLY A N 1
ATOM 657 C CA . GLY A 1 92 ? 41.426 6.224 16.320 1.00 84.88 92 GLY A CA 1
ATOM 658 C C . GLY A 1 92 ? 40.444 7.169 17.019 1.00 84.88 92 GLY A C 1
ATOM 659 O O . GLY A 1 92 ? 39.558 6.690 17.724 1.00 84.88 92 GLY A O 1
ATOM 660 N N . LYS A 1 93 ? 40.609 8.493 16.910 1.00 88.00 93 LYS A N 1
ATOM 661 C CA . LYS A 1 93 ? 39.843 9.467 17.714 1.00 88.00 93 LYS A CA 1
ATOM 662 C C . LYS A 1 93 ? 39.076 10.477 16.862 1.00 88.00 93 LYS A C 1
ATOM 664 O O . LYS A 1 93 ? 39.668 11.119 16.007 1.00 88.00 93 LYS A O 1
ATOM 669 N N . ARG A 1 94 ? 37.795 10.716 17.161 1.00 88.94 94 ARG A N 1
ATOM 670 C CA . ARG A 1 94 ? 36.930 11.678 16.438 1.00 88.94 94 ARG A CA 1
ATOM 671 C C . ARG A 1 94 ? 36.816 11.403 14.934 1.00 88.94 94 ARG A C 1
ATOM 673 O O . ARG A 1 94 ? 36.652 12.323 14.135 1.00 88.94 94 ARG A O 1
ATOM 680 N N . ASN A 1 95 ? 36.903 10.139 14.548 1.00 85.00 95 ASN A N 1
ATOM 681 C CA . ASN A 1 95 ? 36.792 9.728 13.160 1.00 85.00 95 ASN A CA 1
ATOM 682 C C . ASN A 1 95 ? 35.347 9.425 12.769 1.00 85.00 95 ASN A C 1
ATOM 684 O O . ASN A 1 95 ? 34.532 9.015 13.594 1.00 85.00 95 ASN A O 1
ATOM 688 N N . VAL A 1 96 ? 35.043 9.577 11.484 1.00 89.69 96 VAL A N 1
ATOM 689 C CA . VAL A 1 96 ? 33.711 9.314 10.931 1.00 89.69 96 VAL A CA 1
ATOM 690 C C . VAL A 1 96 ? 33.819 8.322 9.776 1.00 89.69 96 VAL A C 1
ATOM 692 O O . VAL A 1 96 ? 34.419 8.633 8.751 1.00 89.69 96 VAL A O 1
ATOM 695 N N . ALA A 1 97 ? 33.223 7.145 9.928 1.00 91.38 97 ALA A N 1
ATOM 696 C CA . ALA A 1 97 ? 33.041 6.151 8.879 1.00 91.38 97 ALA A CA 1
ATOM 697 C C . ALA A 1 97 ? 31.625 6.290 8.297 1.00 91.38 97 ALA A C 1
ATOM 699 O O . ALA A 1 97 ? 30.664 5.749 8.842 1.00 91.38 97 ALA A O 1
ATOM 700 N N . ASN A 1 98 ? 31.494 7.046 7.204 1.00 91.19 98 ASN A N 1
ATOM 701 C CA . ASN A 1 98 ? 30.231 7.243 6.492 1.00 91.19 98 ASN A CA 1
ATOM 702 C C . ASN A 1 98 ? 30.162 6.315 5.281 1.00 91.19 98 ASN A C 1
ATOM 704 O O . ASN A 1 98 ? 31.000 6.429 4.388 1.00 91.19 98 ASN A O 1
ATOM 708 N N . GLN A 1 99 ? 29.141 5.467 5.213 1.00 90.50 99 GLN A N 1
ATOM 709 C CA . GLN A 1 99 ? 28.878 4.605 4.066 1.00 90.50 99 GLN A CA 1
ATOM 710 C C . GLN A 1 99 ? 27.431 4.769 3.596 1.00 90.50 99 GLN A C 1
ATOM 712 O O . GLN A 1 99 ? 26.507 4.428 4.327 1.00 90.50 99 GLN A O 1
ATOM 717 N N . GLY A 1 100 ? 27.207 5.271 2.380 1.00 89.31 100 GLY A N 1
ATOM 718 C CA . GLY A 1 100 ? 25.847 5.526 1.892 1.00 89.31 100 GLY A CA 1
ATOM 719 C C . GLY A 1 100 ? 25.102 6.619 2.669 1.00 89.31 100 GLY A C 1
ATOM 720 O O . GLY A 1 100 ? 23.886 6.565 2.767 1.00 89.31 100 GLY A O 1
ATOM 721 N N . SER A 1 101 ? 25.795 7.569 3.288 1.00 94.19 101 SER A N 1
ATOM 722 C CA . SER A 1 101 ? 25.202 8.481 4.273 1.00 94.19 101 SER A CA 1
ATOM 723 C C . SER A 1 101 ? 25.269 9.941 3.828 1.00 94.19 101 SER A C 1
ATOM 725 O O . SER A 1 101 ? 26.151 10.336 3.064 1.00 94.19 101 SER A O 1
ATOM 727 N N . ILE A 1 102 ? 24.377 10.778 4.357 1.00 93.38 102 ILE A N 1
ATOM 728 C CA . ILE A 1 102 ? 24.484 12.240 4.260 1.00 93.38 102 ILE A CA 1
ATOM 729 C C . ILE A 1 102 ? 24.878 12.786 5.628 1.00 93.38 102 ILE A C 1
ATOM 731 O O . ILE A 1 102 ? 24.229 12.499 6.627 1.00 93.38 102 ILE A O 1
ATOM 735 N N . SER A 1 103 ? 25.925 13.607 5.685 1.00 94.00 103 SER A N 1
ATOM 736 C CA . SER A 1 103 ? 26.339 14.299 6.909 1.00 94.00 103 SER A CA 1
ATOM 737 C C . SER A 1 103 ? 26.370 15.810 6.714 1.00 94.00 103 SER A C 1
ATOM 739 O O . SER A 1 103 ? 26.967 16.314 5.763 1.00 94.00 103 SER A O 1
ATOM 741 N N . LEU A 1 104 ? 25.739 16.532 7.635 1.00 93.44 104 LEU A N 1
ATOM 742 C CA . LEU A 1 104 ? 25.620 17.983 7.659 1.00 93.44 104 LEU A CA 1
ATOM 743 C C . LEU A 1 104 ? 26.193 18.492 8.980 1.00 93.44 104 LEU A C 1
ATOM 745 O O . LEU A 1 104 ? 25.735 18.107 10.053 1.00 93.44 104 LEU A O 1
ATOM 749 N N . SER A 1 105 ? 27.198 19.359 8.919 1.00 92.56 105 SER A N 1
ATOM 750 C CA . SER A 1 105 ? 27.814 19.949 10.108 1.00 92.56 105 SER A CA 1
ATOM 751 C C . SER A 1 105 ? 27.884 21.463 9.980 1.00 92.56 105 SER A C 1
ATOM 753 O O . SER A 1 105 ? 28.513 21.978 9.053 1.00 92.56 105 SER A O 1
ATOM 755 N N . ARG A 1 106 ? 27.269 22.184 10.925 1.00 92.56 106 ARG A N 1
ATOM 756 C CA . ARG A 1 106 ? 27.255 23.659 10.952 1.00 92.56 106 ARG A CA 1
ATOM 757 C C . ARG A 1 106 ? 26.710 24.283 9.657 1.00 92.56 106 ARG A C 1
ATOM 759 O O . ARG A 1 106 ? 27.193 25.321 9.211 1.00 92.56 106 ARG A O 1
ATOM 766 N N . GLY A 1 107 ? 25.752 23.616 9.010 1.00 87.31 107 GLY A N 1
ATOM 767 C CA . GLY A 1 107 ? 25.186 24.027 7.724 1.00 87.31 107 GLY A CA 1
ATOM 768 C C . GLY A 1 107 ? 23.843 24.752 7.846 1.00 87.31 107 GLY A C 1
ATOM 769 O O . GLY A 1 107 ? 23.120 24.586 8.829 1.00 87.31 107 GLY A O 1
ATOM 770 N N . LYS A 1 108 ? 23.486 25.532 6.820 1.00 91.69 108 LYS A N 1
ATOM 771 C CA . LYS A 1 108 ? 22.124 26.038 6.598 1.00 91.69 108 LYS A CA 1
ATOM 772 C C . LYS A 1 108 ? 21.605 25.478 5.276 1.00 91.69 108 LYS A C 1
ATOM 774 O O . LYS A 1 108 ? 22.204 25.766 4.244 1.00 91.69 108 LYS A O 1
ATOM 779 N N . VAL A 1 109 ? 20.521 24.709 5.303 1.00 89.88 109 VAL A N 1
ATOM 780 C CA . VAL A 1 109 ? 19.907 24.125 4.099 1.00 89.88 109 VAL A CA 1
ATOM 781 C C . VAL A 1 109 ? 18.454 24.583 3.996 1.00 89.88 109 VAL A C 1
ATOM 783 O O . VAL A 1 109 ? 17.672 24.397 4.924 1.00 89.88 109 VAL A O 1
ATOM 786 N N . GLU A 1 110 ? 18.097 25.192 2.874 1.00 88.44 110 GLU A N 1
ATOM 787 C CA . GLU A 1 110 ? 16.731 25.582 2.518 1.00 88.44 110 GLU A CA 1
ATOM 788 C C . GLU A 1 110 ? 16.289 24.737 1.316 1.00 88.44 110 GLU A C 1
ATOM 790 O O . GLU A 1 110 ? 16.668 25.012 0.179 1.00 88.44 110 GLU A O 1
ATOM 795 N N . GLY A 1 111 ? 15.543 23.663 1.574 1.00 77.06 111 GLY A N 1
ATOM 796 C CA . GLY A 1 111 ? 15.170 22.651 0.588 1.00 77.06 111 GLY A CA 1
ATOM 797 C C . GLY A 1 111 ? 15.218 21.234 1.160 1.00 77.06 111 GLY A C 1
ATOM 798 O O . GLY A 1 111 ? 15.107 21.037 2.372 1.00 77.06 111 GLY A O 1
ATOM 799 N N . SER A 1 112 ? 15.359 20.240 0.285 1.00 79.12 112 SER A N 1
ATOM 800 C CA . SER A 1 112 ? 15.251 18.825 0.656 1.00 79.12 112 SER A CA 1
ATOM 801 C C . SER A 1 112 ? 16.614 18.158 0.838 1.00 79.12 112 SER A C 1
ATOM 803 O O . SER A 1 112 ? 17.554 18.419 0.092 1.00 79.12 112 SER A O 1
ATOM 805 N N . VAL A 1 113 ? 16.715 17.254 1.807 1.00 88.69 113 VAL A N 1
ATOM 806 C CA . VAL A 1 113 ? 17.852 16.359 2.038 1.00 88.69 113 VAL A CA 1
ATOM 807 C C . VAL A 1 113 ? 17.338 14.932 1.900 1.00 88.69 113 VAL A C 1
ATOM 809 O O . VAL A 1 113 ? 16.605 14.456 2.760 1.00 88.69 113 VAL A O 1
ATOM 812 N N . LEU A 1 114 ? 17.690 14.270 0.804 1.00 82.44 114 LEU A N 1
ATOM 813 C CA . LEU A 1 114 ? 17.154 12.979 0.389 1.00 82.44 114 LEU A CA 1
ATOM 814 C C . LEU A 1 114 ? 18.282 11.946 0.359 1.00 82.44 114 LEU A C 1
ATOM 816 O O . LEU A 1 114 ? 19.169 12.019 -0.487 1.00 82.44 114 LEU A O 1
ATOM 820 N N . ASN A 1 115 ? 18.267 10.980 1.264 1.00 91.19 115 ASN A N 1
ATOM 821 C CA . ASN A 1 115 ? 19.179 9.843 1.238 1.00 91.19 115 ASN A CA 1
ATOM 822 C C . ASN A 1 115 ? 18.385 8.599 0.838 1.00 91.19 115 ASN A C 1
ATOM 824 O O . ASN A 1 115 ? 17.493 8.203 1.570 1.00 91.19 115 ASN A O 1
ATOM 828 N N . SER A 1 116 ? 18.686 8.002 -0.310 1.00 88.19 116 SER A N 1
ATOM 829 C CA . SER A 1 116 ? 18.086 6.765 -0.811 1.00 88.19 116 SER A CA 1
ATOM 830 C C . SER A 1 116 ? 19.187 5.733 -1.009 1.00 88.19 116 SER A C 1
ATOM 832 O O . SER A 1 116 ? 20.127 5.953 -1.773 1.00 88.19 116 SER A O 1
ATOM 834 N N . VAL A 1 117 ? 19.130 4.626 -0.275 1.00 86.75 117 VAL A N 1
ATOM 835 C CA . VAL A 1 117 ? 20.220 3.652 -0.233 1.00 86.75 117 VAL A CA 1
ATOM 836 C C . VAL A 1 117 ? 19.678 2.242 -0.297 1.00 86.75 117 VAL A C 1
ATOM 838 O O . VAL A 1 117 ? 18.915 1.820 0.564 1.00 86.75 117 VAL A O 1
ATOM 841 N N . THR A 1 118 ? 20.155 1.481 -1.274 1.00 84.69 118 THR A N 1
ATOM 842 C CA . THR A 1 118 ? 20.006 0.028 -1.329 1.00 84.69 118 THR A CA 1
ATOM 843 C C . THR A 1 118 ? 21.381 -0.602 -1.151 1.00 84.69 118 THR A C 1
ATOM 845 O O . THR A 1 118 ? 22.273 -0.395 -1.976 1.00 84.69 118 THR A O 1
ATOM 848 N N . ALA A 1 119 ? 21.589 -1.344 -0.063 1.00 83.81 119 ALA A N 1
ATOM 849 C CA . ALA A 1 119 ? 22.891 -1.924 0.264 1.00 83.81 119 ALA A CA 1
ATOM 850 C C . ALA A 1 119 ? 22.799 -3.418 0.605 1.00 83.81 119 ALA A C 1
ATOM 852 O O . ALA A 1 119 ? 21.992 -3.832 1.439 1.00 83.81 119 ALA A O 1
ATOM 853 N N . LYS A 1 120 ? 23.664 -4.226 -0.018 1.00 84.12 120 LYS A N 1
ATOM 854 C CA . LYS A 1 120 ? 23.760 -5.674 0.203 1.00 84.12 120 LYS A CA 1
ATOM 855 C C . LYS A 1 120 ? 25.178 -6.087 0.593 1.00 84.12 120 LYS A C 1
ATOM 857 O O . LYS A 1 120 ? 26.129 -5.721 -0.093 1.00 84.12 120 LYS A O 1
ATOM 862 N N . SER A 1 121 ? 25.319 -6.893 1.645 1.00 86.81 121 SER A N 1
ATOM 863 C CA . SER A 1 121 ? 26.613 -7.464 2.059 1.00 86.81 121 SER A CA 1
ATOM 864 C C . SER A 1 121 ? 27.676 -6.398 2.376 1.00 86.81 121 SER A C 1
ATOM 866 O O . SER A 1 121 ? 28.820 -6.504 1.943 1.00 86.81 121 SER A O 1
ATOM 868 N N . THR A 1 122 ? 27.299 -5.332 3.088 1.00 88.56 122 THR A N 1
ATOM 869 C CA . THR A 1 122 ? 28.190 -4.196 3.383 1.00 88.56 122 THR A CA 1
ATOM 870 C C . THR A 1 122 ? 28.583 -4.121 4.853 1.00 88.56 122 THR A C 1
ATOM 872 O O . THR A 1 122 ? 27.733 -4.277 5.728 1.00 88.56 122 THR A O 1
ATOM 875 N N . SER A 1 123 ? 29.840 -3.776 5.125 1.00 90.44 123 SER A N 1
ATOM 876 C CA . SER A 1 123 ? 30.389 -3.641 6.476 1.00 90.44 123 SER A CA 1
ATOM 877 C C . SER A 1 123 ? 30.931 -2.236 6.713 1.00 90.44 123 SER A C 1
ATOM 879 O O . SER A 1 123 ? 31.773 -1.762 5.954 1.00 90.44 123 SER A O 1
ATOM 881 N N . ASN A 1 124 ? 30.492 -1.588 7.787 1.00 93.62 124 ASN A N 1
ATOM 882 C CA . ASN A 1 124 ? 30.977 -0.285 8.222 1.00 93.62 124 ASN A CA 1
ATOM 883 C C . ASN A 1 124 ? 31.450 -0.367 9.679 1.00 93.62 124 ASN A C 1
ATOM 885 O O . ASN A 1 124 ? 30.705 -0.825 10.542 1.00 93.62 124 ASN A O 1
ATOM 889 N N . LEU A 1 125 ? 32.681 0.051 9.964 1.00 91.88 125 LEU A N 1
ATOM 890 C CA . LEU A 1 125 ? 33.301 -0.126 11.278 1.00 91.88 125 LEU A CA 1
ATOM 891 C C . LEU A 1 125 ? 33.983 1.157 11.763 1.00 91.88 125 LEU A C 1
ATOM 893 O O . LEU A 1 125 ? 34.737 1.783 11.025 1.00 91.88 125 LEU A O 1
ATOM 897 N N . ALA A 1 126 ? 33.796 1.516 13.031 1.00 91.19 126 ALA A N 1
ATOM 898 C CA . ALA A 1 126 ? 34.549 2.579 13.687 1.00 91.19 126 ALA A CA 1
ATOM 899 C C . ALA A 1 126 ? 35.125 2.119 15.037 1.00 91.19 126 ALA A C 1
ATOM 901 O O . ALA A 1 126 ? 34.381 1.715 15.922 1.00 91.19 126 ALA A O 1
ATOM 902 N N . VAL A 1 127 ? 36.440 2.211 15.249 1.00 89.62 127 VAL A N 1
ATOM 903 C CA . VAL A 1 127 ? 37.101 1.729 16.483 1.00 89.62 127 VAL A CA 1
ATOM 904 C C . VAL A 1 127 ? 37.911 2.837 17.149 1.00 89.62 127 VAL A C 1
ATOM 906 O O . VAL A 1 127 ? 38.684 3.521 16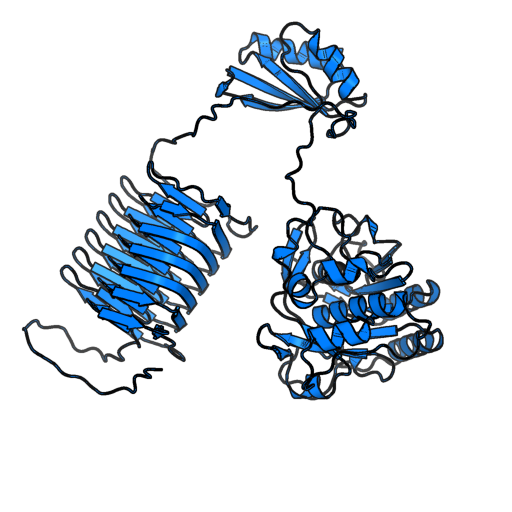.487 1.00 89.62 127 VAL A O 1
ATOM 909 N N . GLY A 1 128 ? 37.757 3.027 18.460 1.00 90.94 128 GLY A N 1
ATOM 910 C CA . GLY A 1 128 ? 38.515 3.996 19.258 1.00 90.94 128 GLY A CA 1
ATOM 911 C C . GLY A 1 128 ? 37.619 4.922 20.080 1.00 90.94 128 GLY A C 1
ATOM 912 O O . GLY A 1 128 ? 36.755 4.433 20.799 1.00 90.94 128 GLY A O 1
ATOM 913 N N . SER A 1 129 ? 37.827 6.243 20.039 1.00 92.75 129 SER A N 1
ATOM 914 C CA . SER A 1 129 ? 37.074 7.178 20.898 1.00 92.75 129 SER A CA 1
ATOM 915 C C . SER A 1 129 ? 36.420 8.335 20.149 1.00 92.75 129 SER A C 1
ATOM 917 O O . SER A 1 129 ? 37.057 8.979 19.318 1.00 92.75 129 SER A O 1
ATOM 919 N N . ARG A 1 130 ? 35.173 8.664 20.499 1.00 92.81 130 ARG A N 1
ATOM 920 C CA . ARG A 1 130 ? 34.366 9.730 19.874 1.00 92.81 130 ARG A CA 1
ATOM 921 C C . ARG A 1 130 ? 34.157 9.542 18.372 1.00 92.81 130 ARG A C 1
ATOM 923 O O . ARG A 1 130 ? 34.045 10.521 17.637 1.00 92.81 130 ARG A O 1
ATOM 930 N N . ASN A 1 131 ? 34.154 8.300 17.910 1.00 91.69 131 ASN A N 1
ATOM 931 C CA . ASN A 1 131 ? 33.993 7.953 16.509 1.00 91.69 131 ASN A CA 1
ATOM 932 C C . ASN A 1 131 ? 32.526 7.713 16.146 1.00 91.69 131 ASN A C 1
ATOM 934 O O . ASN A 1 131 ? 31.710 7.362 16.997 1.00 91.69 131 ASN A O 1
ATOM 938 N N . GLN A 1 132 ? 32.211 7.852 14.861 1.00 94.94 132 GLN A N 1
ATOM 939 C CA . GLN A 1 132 ? 30.880 7.591 14.316 1.00 94.94 132 GLN A CA 1
ATOM 940 C C . GLN A 1 132 ? 30.964 6.575 13.177 1.00 94.94 132 GLN A C 1
ATOM 942 O O . GLN A 1 132 ? 31.732 6.778 12.237 1.00 94.94 132 GLN A O 1
ATOM 947 N N . ALA A 1 133 ? 30.180 5.505 13.252 1.00 96.19 133 ALA A N 1
ATOM 948 C CA . ALA A 1 133 ? 29.947 4.556 12.171 1.00 96.19 133 ALA A CA 1
ATOM 949 C C . ALA A 1 133 ? 28.529 4.772 11.630 1.00 96.19 133 ALA A C 1
ATOM 951 O O . ALA A 1 133 ? 27.560 4.323 12.237 1.00 96.19 133 ALA A O 1
ATOM 952 N N . ASN A 1 134 ? 28.412 5.469 10.500 1.00 96.62 134 ASN A N 1
ATOM 953 C CA . ASN A 1 134 ? 27.135 5.863 9.913 1.00 96.62 134 ASN A CA 1
ATOM 954 C C . ASN A 1 134 ? 26.914 5.135 8.583 1.00 96.62 134 ASN A C 1
ATOM 956 O O . ASN A 1 134 ? 27.526 5.489 7.569 1.00 96.62 134 ASN A O 1
ATOM 960 N N . GLN A 1 135 ? 26.014 4.160 8.559 1.00 94.44 135 GLN A N 1
ATOM 961 C CA . GLN A 1 135 ? 25.681 3.379 7.374 1.00 94.44 135 GLN A CA 1
ATOM 962 C C . GLN A 1 135 ? 24.240 3.651 6.928 1.00 94.44 135 GLN A C 1
ATOM 964 O O . GLN A 1 135 ? 23.284 3.353 7.640 1.00 94.44 135 GLN A O 1
ATOM 969 N N . SER A 1 136 ? 24.072 4.184 5.719 1.00 94.00 136 SER A N 1
ATOM 970 C CA . SER A 1 136 ? 22.761 4.511 5.144 1.00 94.00 136 SER A CA 1
ATOM 971 C C . SER A 1 136 ? 21.937 5.463 6.019 1.00 94.00 136 SER A C 1
ATOM 973 O O . SER A 1 136 ? 20.743 5.244 6.226 1.00 94.00 136 SER A O 1
ATOM 975 N N . ALA A 1 137 ? 22.596 6.480 6.574 1.00 96.56 137 ALA A N 1
ATOM 976 C CA . ALA A 1 137 ? 22.028 7.374 7.576 1.00 96.56 137 ALA A CA 1
ATOM 977 C C . ALA A 1 137 ? 22.095 8.850 7.158 1.00 96.56 137 ALA A C 1
ATOM 979 O O . ALA A 1 137 ? 22.958 9.258 6.374 1.00 96.56 137 ALA A O 1
ATOM 980 N N . ILE A 1 138 ? 21.220 9.671 7.739 1.00 97.56 138 ILE A N 1
ATOM 981 C CA . ILE A 1 138 ? 21.328 11.135 7.691 1.00 97.56 138 ILE A CA 1
ATOM 982 C C . ILE A 1 138 ? 21.780 11.636 9.058 1.00 97.56 138 ILE A C 1
ATOM 984 O O . ILE A 1 138 ? 21.094 11.422 10.051 1.00 97.56 138 ILE A O 1
ATOM 988 N N . ILE A 1 139 ? 22.905 12.346 9.105 1.00 97.12 139 ILE A N 1
ATOM 989 C CA . ILE A 1 139 ? 23.470 12.919 10.329 1.00 97.12 139 ILE A CA 1
ATOM 990 C C . ILE A 1 139 ? 23.498 14.442 10.203 1.00 97.12 139 ILE A C 1
ATOM 992 O O . ILE A 1 139 ? 24.243 14.988 9.392 1.00 97.12 139 ILE A O 1
ATOM 996 N N . SER A 1 140 ? 22.717 15.144 11.018 1.00 95.75 140 SER A N 1
ATOM 997 C CA . SER A 1 140 ? 22.727 16.605 11.120 1.00 95.75 140 SER A CA 1
ATOM 998 C C . SER A 1 140 ? 23.284 17.029 12.468 1.00 95.75 140 SER A C 1
ATOM 1000 O O . SER A 1 140 ? 22.729 16.674 13.498 1.00 95.75 140 SER A O 1
ATOM 1002 N N . ASN A 1 141 ? 24.336 17.839 12.476 1.00 94.94 141 ASN A N 1
ATOM 1003 C CA . ASN A 1 141 ? 24.951 18.351 13.694 1.00 94.94 141 ASN A CA 1
ATOM 1004 C C . ASN A 1 141 ? 25.112 19.878 13.605 1.00 94.94 141 ASN A C 1
ATOM 1006 O O . ASN A 1 141 ? 25.674 20.398 12.633 1.00 94.94 141 ASN A O 1
ATOM 1010 N N . ASN A 1 142 ? 24.612 20.603 14.609 1.00 95.56 142 ASN A N 1
ATOM 1011 C CA . ASN A 1 142 ? 24.680 22.066 14.698 1.00 95.56 142 ASN A CA 1
ATOM 1012 C C . ASN A 1 142 ? 24.167 22.796 13.438 1.00 95.56 142 ASN A C 1
ATOM 1014 O O . ASN A 1 142 ? 24.724 23.817 13.039 1.00 95.56 142 ASN A O 1
ATOM 1018 N N . SER A 1 143 ? 23.149 22.257 12.763 1.00 95.12 143 SER A N 1
ATOM 1019 C CA . SER A 1 143 ? 22.680 22.761 11.465 1.00 95.12 143 SER A CA 1
ATOM 1020 C C . SER A 1 143 ? 21.251 23.308 11.535 1.00 95.12 143 SER A C 1
ATOM 1022 O O . SER A 1 143 ? 20.467 22.941 12.408 1.00 95.12 143 SER A O 1
ATOM 1024 N N . ASN A 1 144 ? 20.901 24.206 10.612 1.00 95.06 144 ASN A N 1
ATOM 1025 C CA . ASN A 1 144 ? 19.538 24.715 10.450 1.00 95.06 144 ASN A CA 1
ATOM 1026 C C . ASN A 1 144 ? 18.991 24.251 9.099 1.00 95.06 144 ASN A C 1
ATOM 1028 O O . ASN A 1 144 ? 19.557 24.599 8.063 1.00 95.06 144 ASN A O 1
ATOM 1032 N N . ILE A 1 145 ? 17.893 23.500 9.102 1.00 93.38 145 ILE A N 1
ATOM 1033 C CA . ILE A 1 145 ? 17.299 22.955 7.881 1.00 93.38 145 ILE A CA 1
ATOM 1034 C C . ILE A 1 145 ? 15.834 23.375 7.794 1.00 93.38 145 ILE A C 1
ATOM 1036 O O . ILE A 1 145 ? 15.082 23.243 8.758 1.00 93.38 145 ILE A O 1
ATOM 1040 N N . SER A 1 146 ? 15.436 23.925 6.652 1.00 91.31 146 SER A N 1
ATOM 1041 C CA . SER A 1 146 ? 14.045 24.263 6.338 1.00 91.31 146 SER A CA 1
ATOM 1042 C C . SER A 1 146 ? 13.621 23.508 5.083 1.00 91.31 146 SER A C 1
ATOM 1044 O O . SER A 1 146 ? 14.135 23.806 4.010 1.00 91.31 146 SER A O 1
ATOM 1046 N N . GLY A 1 147 ? 12.716 22.539 5.222 1.00 84.00 147 GLY A N 1
ATOM 1047 C CA . GLY A 1 147 ? 12.297 21.620 4.159 1.00 84.00 147 GLY A CA 1
ATOM 1048 C C . GLY A 1 147 ? 12.209 20.173 4.647 1.00 84.00 147 GLY A C 1
ATOM 1049 O O . GLY A 1 147 ? 11.922 19.936 5.822 1.00 84.00 147 GLY A O 1
ATOM 1050 N N . THR A 1 148 ? 12.433 19.212 3.752 1.00 84.94 148 THR A N 1
ATOM 1051 C CA . THR A 1 148 ? 12.251 17.779 4.037 1.00 84.94 148 THR A CA 1
ATOM 1052 C C . THR A 1 148 ? 13.588 17.079 4.249 1.00 84.94 148 THR A C 1
ATOM 1054 O O . THR A 1 148 ? 14.473 17.182 3.408 1.00 84.94 148 THR A O 1
ATOM 1057 N N . LEU A 1 149 ? 13.730 16.321 5.333 1.00 92.44 149 LEU A N 1
ATOM 1058 C CA . LEU A 1 149 ? 14.767 15.304 5.501 1.00 92.44 149 LEU A CA 1
ATOM 1059 C C . LEU A 1 149 ? 14.113 13.951 5.254 1.00 92.44 149 LEU A C 1
ATOM 1061 O O . LEU A 1 149 ? 13.231 13.572 6.014 1.00 92.44 149 LEU A O 1
ATOM 1065 N N . LEU A 1 150 ? 14.533 13.229 4.224 1.00 88.12 150 LEU A N 1
ATOM 1066 C CA . LEU A 1 150 ? 14.025 11.898 3.914 1.00 88.12 150 LEU A CA 1
ATOM 1067 C C . LEU A 1 150 ? 15.193 10.929 3.838 1.00 88.12 150 LEU A C 1
ATOM 1069 O O . LEU A 1 150 ? 16.057 11.069 2.976 1.00 88.12 150 LEU A O 1
ATOM 1073 N N . ASN A 1 151 ? 15.207 9.942 4.724 1.00 95.25 151 ASN A N 1
ATOM 1074 C CA . ASN A 1 151 ? 16.092 8.790 4.636 1.00 95.25 151 ASN A CA 1
ATOM 1075 C C . ASN A 1 151 ? 15.274 7.569 4.206 1.00 95.25 151 ASN A C 1
ATOM 1077 O O . ASN A 1 151 ? 14.299 7.238 4.864 1.00 95.25 151 ASN A O 1
ATOM 1081 N N . SER A 1 152 ? 15.667 6.920 3.117 1.00 90.88 152 SER A N 1
ATOM 1082 C CA . SER A 1 152 ? 15.120 5.670 2.597 1.00 90.88 152 SER A CA 1
ATOM 1083 C C . SER A 1 152 ? 16.260 4.657 2.508 1.00 90.88 152 SER A C 1
ATOM 1085 O O . SER A 1 152 ? 17.227 4.871 1.777 1.00 90.88 152 SER A O 1
ATOM 1087 N N . SER A 1 153 ? 16.211 3.591 3.303 1.00 89.88 153 SER A N 1
ATOM 1088 C CA . SER A 1 153 ? 17.308 2.627 3.433 1.00 89.88 153 SER A CA 1
ATOM 1089 C C . SER A 1 153 ? 16.792 1.198 3.372 1.00 89.88 153 SER A C 1
ATOM 1091 O O . SER A 1 153 ? 16.185 0.708 4.318 1.00 89.88 153 SER A O 1
ATOM 1093 N N . VAL A 1 154 ? 17.110 0.492 2.292 1.00 85.31 154 VAL A N 1
ATOM 1094 C CA . VAL A 1 154 ? 16.827 -0.937 2.131 1.00 85.31 154 VAL A CA 1
ATOM 1095 C C . VAL A 1 154 ? 18.137 -1.709 2.238 1.00 85.31 154 VAL A C 1
ATOM 1097 O O . VAL A 1 154 ? 19.102 -1.455 1.513 1.00 85.31 154 VAL A O 1
ATOM 1100 N N . GLY A 1 155 ? 18.204 -2.635 3.190 1.00 80.25 155 GLY A N 1
ATOM 1101 C CA . GLY A 1 155 ? 19.434 -3.328 3.546 1.00 80.25 155 GLY A CA 1
ATOM 1102 C C . GLY A 1 155 ? 19.284 -4.829 3.649 1.00 80.25 155 GLY A C 1
ATOM 1103 O O . GLY A 1 155 ? 18.361 -5.292 4.306 1.00 80.25 155 GLY A O 1
ATOM 1104 N N . ASN A 1 156 ? 20.239 -5.583 3.103 1.00 82.50 156 ASN A N 1
ATOM 1105 C CA . ASN A 1 156 ? 20.343 -7.023 3.340 1.00 82.50 156 ASN A CA 1
ATOM 1106 C C . ASN A 1 156 ? 21.779 -7.418 3.710 1.00 82.50 156 ASN A C 1
ATOM 1108 O O . ASN A 1 156 ? 22.720 -7.065 2.998 1.00 82.50 156 ASN A O 1
ATOM 1112 N N . SER A 1 157 ? 21.961 -8.179 4.794 1.00 86.44 157 SER A N 1
ATOM 1113 C CA . SER A 1 157 ? 23.277 -8.679 5.221 1.00 86.44 157 SER A CA 1
ATOM 1114 C C . SER A 1 157 ? 24.279 -7.552 5.490 1.00 86.44 157 SER A C 1
ATOM 1116 O O . SER A 1 157 ? 25.399 -7.569 4.984 1.00 86.44 157 SER A O 1
ATOM 1118 N N . ARG A 1 158 ? 23.861 -6.522 6.234 1.00 89.06 158 ARG A N 1
ATOM 1119 C CA . ARG A 1 158 ? 24.703 -5.358 6.536 1.00 89.06 158 ARG A CA 1
ATOM 1120 C C . ARG A 1 158 ? 25.209 -5.388 7.966 1.00 89.06 158 ARG A C 1
ATOM 1122 O O . ARG A 1 158 ? 24.430 -5.626 8.883 1.00 89.06 158 ARG A O 1
ATOM 1129 N N . VAL A 1 159 ? 26.475 -5.049 8.160 1.00 90.44 159 VAL A N 1
ATOM 1130 C CA . VAL A 1 159 ? 27.079 -4.887 9.483 1.00 90.44 159 VAL A CA 1
ATOM 1131 C C . VAL A 1 159 ? 27.506 -3.436 9.654 1.00 90.44 159 VAL A C 1
ATOM 1133 O O . VAL A 1 159 ? 28.244 -2.900 8.831 1.00 90.44 159 VAL A O 1
ATOM 1136 N N . ASN A 1 160 ? 27.060 -2.801 10.729 1.00 95.56 160 ASN A N 1
ATOM 1137 C CA . ASN A 1 160 ? 27.541 -1.499 11.167 1.00 95.56 160 ASN A CA 1
ATOM 1138 C C . ASN A 1 160 ? 27.987 -1.605 12.624 1.00 95.56 160 ASN A C 1
ATOM 1140 O O . ASN A 1 160 ? 27.245 -2.114 13.462 1.00 95.56 160 ASN A O 1
ATOM 1144 N N . MET A 1 161 ? 29.200 -1.162 12.938 1.00 93.75 161 MET A N 1
ATOM 1145 C CA . MET A 1 161 ? 29.753 -1.361 14.273 1.00 93.75 161 MET A CA 1
ATOM 1146 C C . MET A 1 161 ? 30.611 -0.188 14.735 1.00 93.75 161 MET A C 1
ATOM 1148 O O . MET A 1 161 ? 31.437 0.325 13.984 1.00 93.75 161 MET A O 1
ATOM 1152 N N . ALA A 1 162 ? 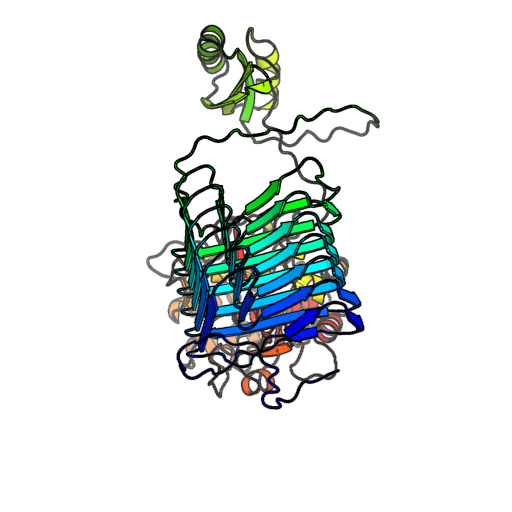30.461 0.199 16.001 1.00 92.44 162 ALA A N 1
ATOM 1153 C CA . ALA A 1 162 ? 31.319 1.169 16.664 1.00 92.44 162 ALA A CA 1
ATOM 1154 C C . ALA A 1 162 ? 31.849 0.625 18.004 1.00 92.44 162 ALA A C 1
ATOM 1156 O O . ALA A 1 162 ? 31.068 0.241 18.869 1.00 92.44 162 ALA A O 1
ATOM 1157 N N . ILE A 1 163 ? 33.171 0.596 18.206 1.00 87.88 163 ILE A N 1
ATOM 1158 C CA . ILE A 1 163 ? 33.815 -0.034 19.378 1.00 87.88 163 ILE A CA 1
ATOM 1159 C C . ILE A 1 163 ? 34.711 0.962 20.115 1.00 87.88 163 ILE A C 1
ATOM 1161 O O . ILE A 1 163 ? 35.618 1.534 19.512 1.00 87.88 163 ILE A O 1
ATOM 1165 N N . GLY A 1 164 ? 34.490 1.155 21.415 1.00 89.50 164 GLY A N 1
ATOM 1166 C CA . GLY A 1 164 ? 35.326 1.950 22.317 1.00 89.50 164 GLY A CA 1
ATOM 1167 C C . GLY A 1 164 ? 34.530 2.958 23.153 1.00 89.50 164 GLY A C 1
ATOM 1168 O O . GLY A 1 164 ? 33.524 2.593 23.752 1.00 89.50 164 GLY A O 1
ATOM 1169 N N . THR A 1 165 ? 34.982 4.209 23.253 1.00 91.75 165 THR A N 1
ATOM 1170 C CA . THR A 1 165 ? 34.411 5.190 24.204 1.00 91.75 165 THR A CA 1
ATOM 1171 C C . THR A 1 165 ? 33.765 6.371 23.490 1.00 91.75 165 THR A C 1
ATOM 1173 O O . THR A 1 165 ? 34.385 6.950 22.605 1.00 91.75 165 THR A O 1
ATOM 1176 N N . ASP A 1 166 ? 32.568 6.785 23.904 1.00 93.81 166 ASP A N 1
ATOM 1177 C CA . ASP A 1 166 ? 31.815 7.911 23.324 1.00 93.81 166 ASP A CA 1
ATOM 1178 C C . ASP A 1 166 ? 31.496 7.734 21.823 1.00 93.81 166 ASP A C 1
ATOM 1180 O O . ASP A 1 166 ? 31.416 8.706 21.069 1.00 93.81 166 ASP A O 1
ATOM 1184 N N . ASN A 1 167 ? 31.370 6.491 21.354 1.00 93.06 167 ASN A N 1
ATOM 1185 C CA . ASN A 1 167 ? 31.160 6.186 19.939 1.00 93.06 167 ASN A CA 1
ATOM 1186 C C . ASN A 1 167 ? 29.675 6.056 19.569 1.00 93.06 167 ASN A C 1
ATOM 1188 O O . ASN A 1 167 ? 28.843 5.691 20.399 1.00 93.06 167 ASN A O 1
ATOM 1192 N N . LYS A 1 168 ? 29.347 6.301 18.298 1.00 96.06 168 LYS A N 1
ATOM 1193 C CA . LYS A 1 168 ? 27.981 6.188 17.762 1.00 96.06 168 LYS A CA 1
ATOM 1194 C C . LYS A 1 168 ? 27.947 5.248 16.559 1.00 96.06 168 LYS A C 1
ATOM 1196 O O . LYS A 1 168 ? 28.813 5.344 15.693 1.00 96.06 168 LYS A O 1
ATOM 1201 N N . ALA A 1 169 ? 26.977 4.341 16.527 1.00 96.31 169 ALA A N 1
ATOM 1202 C CA . ALA A 1 169 ? 26.708 3.428 15.422 1.00 96.31 169 ALA A CA 1
ATOM 1203 C C . ALA A 1 169 ? 25.287 3.675 14.901 1.00 96.31 169 ALA A C 1
ATOM 1205 O O . ALA A 1 169 ? 24.308 3.307 15.548 1.00 96.31 169 ALA A O 1
ATOM 1206 N N . ASP A 1 170 ? 25.181 4.306 13.739 1.00 97.44 170 ASP A N 1
ATOM 1207 C CA . ASP A 1 170 ? 23.935 4.727 13.108 1.00 97.44 170 ASP A CA 1
ATOM 1208 C C . ASP A 1 170 ? 23.708 3.935 11.815 1.00 97.44 170 ASP A C 1
ATOM 1210 O O . ASP A 1 170 ? 24.474 4.076 10.863 1.00 97.44 170 ASP A O 1
ATOM 1214 N N . GLN A 1 171 ? 22.673 3.091 11.769 1.00 95.00 171 GLN A N 1
ATOM 1215 C CA . GLN A 1 171 ? 22.364 2.253 10.606 1.00 95.00 171 GLN A CA 1
ATOM 1216 C C . GLN A 1 171 ? 20.922 2.458 10.138 1.00 95.00 171 GLN A C 1
ATOM 1218 O O . GLN A 1 171 ? 19.975 2.134 10.851 1.00 95.00 171 GLN A O 1
ATOM 1223 N N . GLY A 1 172 ? 20.730 2.974 8.921 1.00 93.88 172 GLY A N 1
ATOM 1224 C CA . GLY A 1 172 ? 19.382 3.271 8.422 1.00 93.88 172 GLY A CA 1
ATOM 1225 C C . GLY A 1 172 ? 18.645 4.308 9.277 1.00 93.88 172 GLY A C 1
ATOM 1226 O O . GLY A 1 172 ? 17.422 4.257 9.375 1.00 93.88 172 GLY A O 1
ATOM 1227 N N . SER A 1 173 ? 19.372 5.186 9.966 1.00 95.88 173 SER A N 1
ATOM 1228 C CA . SER A 1 173 ? 18.817 6.117 10.947 1.00 95.88 173 SER A CA 1
ATOM 1229 C C . SER A 1 173 ? 18.910 7.572 10.488 1.00 95.88 173 SER A C 1
ATOM 1231 O O . SER A 1 173 ? 19.676 7.933 9.589 1.00 95.88 173 SER A O 1
ATOM 1233 N N . VAL A 1 174 ? 18.137 8.433 11.145 1.00 97.12 174 VAL A N 1
ATOM 1234 C CA . VAL A 1 174 ? 18.279 9.886 11.053 1.00 97.12 174 VAL A CA 1
ATOM 1235 C C . VAL A 1 174 ? 18.685 10.413 12.419 1.00 97.12 174 VAL A C 1
ATOM 1237 O O . VAL A 1 174 ? 17.905 10.356 13.363 1.00 97.12 174 VAL A O 1
ATOM 1240 N N . ARG A 1 175 ? 19.896 10.953 12.538 1.00 96.12 175 ARG A N 1
ATOM 1241 C CA . ARG A 1 175 ? 20.392 11.574 13.768 1.00 96.12 175 ARG A CA 1
ATOM 1242 C C . ARG A 1 175 ? 20.464 13.085 13.612 1.00 96.12 175 ARG A C 1
ATOM 1244 O O . ARG A 1 175 ? 21.074 13.598 12.676 1.00 96.12 175 ARG A O 1
ATOM 1251 N N . ILE A 1 176 ? 19.869 13.803 14.555 1.00 95.12 176 ILE A N 1
ATOM 1252 C CA . ILE A 1 176 ? 19.753 15.257 14.555 1.00 95.12 176 ILE A CA 1
ATOM 1253 C C . ILE A 1 176 ? 20.255 15.768 15.902 1.00 95.12 176 ILE A C 1
ATOM 1255 O O . ILE A 1 176 ? 19.599 15.603 16.921 1.00 95.12 176 ILE A O 1
ATOM 1259 N N . GLU A 1 177 ? 21.414 16.412 15.902 1.00 93.31 177 GLU A N 1
ATOM 1260 C CA . GLU A 1 177 ? 22.092 16.885 17.105 1.00 93.31 177 GLU A CA 1
ATOM 1261 C C . GLU A 1 177 ? 22.203 18.400 17.086 1.00 93.31 177 GLU A C 1
ATOM 1263 O O . GLU A 1 177 ? 22.721 18.975 16.118 1.00 93.31 177 GLU A O 1
ATOM 1268 N N . ASN A 1 178 ? 21.747 19.057 18.152 1.00 92.88 178 ASN A N 1
ATOM 1269 C CA . ASN A 1 178 ? 21.875 20.507 18.340 1.00 92.88 178 ASN A CA 1
ATOM 1270 C C . ASN A 1 178 ? 21.426 21.320 17.109 1.00 92.88 178 ASN A C 1
ATOM 1272 O O . ASN A 1 178 ? 21.986 22.366 16.780 1.00 92.88 178 ASN A O 1
ATOM 1276 N N . SER A 1 179 ? 20.458 20.789 16.364 1.00 93.62 179 SER A N 1
ATOM 1277 C CA . SER A 1 179 ? 20.039 21.302 15.061 1.00 93.62 179 SER A CA 1
ATOM 1278 C C . SER A 1 179 ? 18.590 21.773 15.117 1.00 93.62 179 SER A C 1
ATOM 1280 O O . SER A 1 179 ? 17.798 21.298 15.932 1.00 93.62 179 SER A O 1
ATOM 1282 N N . ARG A 1 180 ? 18.228 22.712 14.241 1.00 92.88 180 ARG A N 1
ATOM 1283 C CA . ARG A 1 180 ? 16.852 23.207 14.107 1.00 92.88 180 ARG A CA 1
ATOM 1284 C C . ARG A 1 180 ? 16.282 22.791 12.766 1.00 92.88 180 ARG A C 1
ATOM 1286 O O . ARG A 1 180 ? 16.844 23.140 11.730 1.00 92.88 180 ARG A O 1
ATOM 1293 N N . ILE A 1 181 ? 15.155 22.093 12.798 1.00 91.50 181 ILE A N 1
ATOM 1294 C CA . ILE A 1 181 ? 14.455 21.606 11.615 1.00 91.50 181 ILE A CA 1
ATOM 1295 C C . ILE A 1 181 ? 13.078 22.257 11.543 1.00 91.50 181 ILE A C 1
ATOM 1297 O O . ILE A 1 181 ? 12.297 22.202 12.495 1.00 91.50 181 ILE A O 1
ATOM 1301 N N . ARG A 1 182 ? 12.766 22.867 10.401 1.00 90.69 182 ARG A N 1
ATOM 1302 C CA . ARG A 1 182 ? 11.432 23.369 10.067 1.00 90.69 182 ARG A CA 1
ATOM 1303 C C . ARG A 1 182 ? 10.923 22.632 8.831 1.00 90.69 182 ARG A C 1
ATOM 1305 O O . ARG A 1 182 ? 11.362 22.939 7.728 1.00 90.69 182 ARG A O 1
ATOM 1312 N N . GLY A 1 183 ? 9.996 21.700 9.015 1.00 82.06 183 GLY A N 1
ATOM 1313 C CA . GLY A 1 183 ? 9.478 20.843 7.947 1.00 82.06 183 GLY A CA 1
ATOM 1314 C C . GLY A 1 183 ? 9.403 19.381 8.373 1.00 82.06 183 GLY A C 1
ATOM 1315 O O . GLY A 1 183 ? 9.215 19.095 9.556 1.00 82.06 183 GLY A O 1
ATOM 1316 N N . THR A 1 184 ? 9.520 18.468 7.416 1.00 82.50 184 THR A N 1
ATOM 1317 C CA . THR A 1 184 ? 9.279 17.037 7.640 1.00 82.50 184 THR A CA 1
ATOM 1318 C C . THR A 1 184 ? 10.589 16.280 7.802 1.00 82.50 184 THR A C 1
ATOM 1320 O O . THR A 1 184 ? 11.524 16.485 7.035 1.00 82.50 184 THR A O 1
ATOM 1323 N N . VAL A 1 185 ? 10.650 15.381 8.779 1.00 90.94 185 VAL A N 1
ATOM 1324 C CA . VAL A 1 185 ? 11.698 14.369 8.914 1.00 90.94 185 VAL A CA 1
ATOM 1325 C C . VAL A 1 185 ? 11.045 13.015 8.692 1.00 90.94 185 VAL A C 1
ATOM 1327 O O . VAL A 1 185 ? 10.157 12.635 9.441 1.00 90.94 185 VAL A O 1
ATOM 1330 N N . MET A 1 186 ? 11.465 12.285 7.674 1.00 82.81 186 MET A N 1
ATOM 1331 C CA . MET A 1 186 ? 10.957 10.961 7.357 1.00 82.81 186 MET A CA 1
ATOM 1332 C C . MET A 1 186 ? 12.119 9.980 7.314 1.00 82.81 186 MET A C 1
ATOM 1334 O O . MET A 1 186 ? 13.127 10.226 6.651 1.00 82.81 186 MET A O 1
ATOM 1338 N N . ASN A 1 187 ? 11.987 8.873 8.030 1.00 92.12 187 ASN A N 1
ATOM 1339 C CA . ASN A 1 187 ? 12.916 7.760 7.963 1.00 92.12 187 ASN A CA 1
ATOM 1340 C C . ASN A 1 187 ? 12.138 6.504 7.586 1.00 92.12 187 ASN A C 1
ATOM 1342 O O . ASN A 1 187 ? 11.283 6.074 8.351 1.00 92.12 187 ASN A O 1
ATOM 1346 N N . THR A 1 188 ? 12.441 5.940 6.424 1.00 86.19 188 THR A N 1
ATOM 1347 C CA . THR A 1 188 ? 11.882 4.694 5.905 1.00 86.19 188 THR A CA 1
ATOM 1348 C C . THR A 1 188 ? 13.010 3.683 5.778 1.00 86.19 188 THR A C 1
ATOM 1350 O O . THR A 1 188 ? 13.903 3.849 4.951 1.00 86.19 188 THR A O 1
ATOM 1353 N N . SER A 1 189 ? 13.009 2.642 6.603 1.00 86.62 189 SER A N 1
ATOM 1354 C CA . SER A 1 189 ? 14.155 1.740 6.711 1.00 86.62 189 SER A CA 1
ATOM 1355 C C . SER A 1 189 ? 13.732 0.279 6.793 1.00 86.62 189 SER A C 1
ATOM 1357 O O . SER A 1 189 ? 13.045 -0.107 7.728 1.00 86.62 189 SER A O 1
ATOM 1359 N N . THR A 1 190 ? 14.213 -0.549 5.864 1.00 84.56 190 THR A N 1
ATOM 1360 C CA . THR A 1 190 ? 13.970 -2.000 5.816 1.00 84.56 190 THR A CA 1
ATOM 1361 C C . THR A 1 190 ? 15.264 -2.774 6.062 1.00 84.56 190 THR A C 1
ATOM 1363 O O . THR A 1 190 ? 16.183 -2.744 5.238 1.00 84.56 190 THR A O 1
ATOM 1366 N N . MET A 1 191 ? 15.362 -3.457 7.206 1.00 80.69 191 MET A N 1
ATOM 1367 C CA . MET A 1 191 ? 16.566 -4.164 7.661 1.00 80.69 191 MET A CA 1
ATOM 1368 C C . MET A 1 191 ? 16.425 -5.685 7.523 1.00 80.69 191 MET A C 1
ATOM 1370 O O . MET A 1 191 ? 15.756 -6.309 8.329 1.00 80.69 191 MET A O 1
ATOM 1374 N N . GLN A 1 192 ? 17.111 -6.326 6.580 1.00 80.25 192 GLN A N 1
ATOM 1375 C CA . GLN A 1 192 ? 17.164 -7.791 6.483 1.00 80.25 192 GLN A CA 1
ATOM 1376 C C . GLN A 1 192 ? 18.539 -8.315 6.897 1.00 80.25 192 GLN A C 1
ATOM 1378 O O . GLN A 1 192 ? 19.561 -7.820 6.411 1.00 80.25 192 GLN A O 1
ATOM 1383 N N . LYS A 1 193 ? 18.594 -9.322 7.777 1.00 81.75 193 LYS A N 1
ATOM 1384 C CA . LYS A 1 193 ? 19.836 -10.003 8.205 1.00 81.75 193 LYS A CA 1
ATOM 1385 C C . LYS A 1 193 ? 20.947 -9.015 8.587 1.00 81.75 193 LYS A C 1
ATOM 1387 O O . LYS A 1 193 ? 22.092 -9.165 8.173 1.00 81.75 193 LYS A O 1
ATOM 1392 N N . SER A 1 194 ? 20.588 -7.924 9.258 1.00 86.94 194 SER A N 1
ATOM 1393 C CA . SER A 1 194 ? 21.476 -6.775 9.463 1.00 86.94 194 SER A CA 1
ATOM 1394 C C . SER A 1 194 ? 21.802 -6.592 10.937 1.00 86.94 194 SER A C 1
ATOM 1396 O O . SER A 1 194 ? 20.930 -6.738 11.785 1.00 86.94 194 SER A O 1
ATOM 1398 N N . ALA A 1 195 ? 23.042 -6.231 11.242 1.00 85.69 195 ALA A N 1
ATOM 1399 C CA . ALA A 1 195 ? 23.504 -5.990 12.598 1.00 85.69 195 ALA A CA 1
ATOM 1400 C C . ALA A 1 195 ? 24.036 -4.563 12.752 1.00 85.69 195 ALA A C 1
ATOM 1402 O O . ALA A 1 195 ? 24.913 -4.139 11.997 1.00 85.69 195 ALA A O 1
ATOM 1403 N N . ASN A 1 196 ? 23.542 -3.854 13.763 1.00 93.25 196 ASN A N 1
ATOM 1404 C CA . ASN A 1 196 ? 24.082 -2.589 14.235 1.00 93.25 196 ASN A CA 1
ATOM 1405 C C . ASN A 1 196 ? 24.592 -2.763 15.667 1.00 93.25 196 ASN A C 1
ATOM 1407 O O . ASN A 1 196 ? 23.854 -3.230 16.533 1.00 93.25 196 ASN A O 1
ATOM 1411 N N . MET A 1 197 ? 25.848 -2.413 15.932 1.00 88.75 197 MET A N 1
ATOM 1412 C CA . MET A 1 197 ? 26.469 -2.677 17.230 1.00 88.75 197 MET A CA 1
ATOM 1413 C C . MET A 1 197 ? 27.267 -1.481 17.744 1.00 88.75 197 MET A C 1
ATOM 1415 O O . 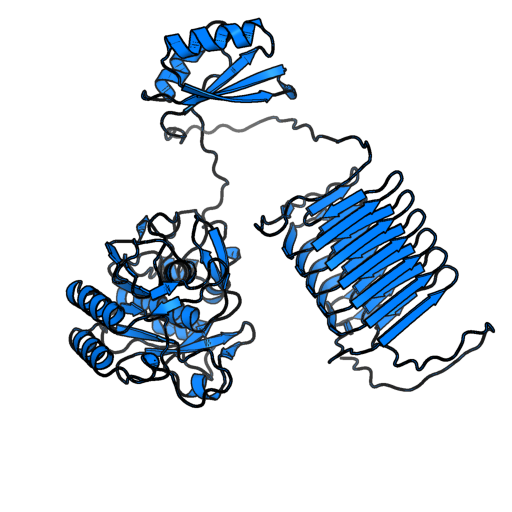MET A 1 197 ? 28.134 -0.959 17.048 1.00 88.75 197 MET A O 1
ATOM 1419 N N . ALA A 1 198 ? 27.044 -1.095 18.996 1.00 86.12 198 ALA A N 1
ATOM 1420 C CA . ALA A 1 198 ? 27.899 -0.169 19.727 1.00 86.12 198 ALA A CA 1
ATOM 1421 C C . ALA A 1 198 ? 28.443 -0.857 20.985 1.00 86.12 198 ALA A C 1
ATOM 1423 O O . ALA A 1 198 ? 27.682 -1.310 21.836 1.00 86.12 198 ALA A O 1
ATOM 1424 N N . VAL A 1 199 ? 29.762 -0.981 21.105 1.00 83.50 199 VAL A N 1
ATOM 1425 C CA . VAL A 1 199 ? 30.395 -1.738 22.195 1.00 83.50 199 VAL A CA 1
ATOM 1426 C C . VAL A 1 199 ? 31.397 -0.858 22.927 1.00 83.50 199 VAL A C 1
ATOM 1428 O O . VAL A 1 199 ? 32.302 -0.307 22.308 1.00 83.50 199 VAL A O 1
ATOM 1431 N N . GLY A 1 200 ? 31.273 -0.755 24.249 1.00 82.81 200 GLY A N 1
ATOM 1432 C CA . GLY A 1 200 ? 32.219 -0.056 25.117 1.00 82.81 200 GLY A CA 1
ATOM 1433 C C . GLY A 1 200 ? 31.544 0.880 26.118 1.00 82.81 200 GLY A C 1
ATOM 1434 O O . GLY A 1 200 ? 30.632 0.460 26.829 1.00 82.81 200 GLY A O 1
ATOM 1435 N N . LYS A 1 201 ? 32.024 2.121 26.247 1.00 84.50 201 LYS A N 1
ATOM 1436 C CA . LYS A 1 201 ? 31.570 3.076 27.275 1.00 84.50 201 LYS A CA 1
ATOM 1437 C C . LYS A 1 201 ? 30.931 4.318 26.658 1.00 84.50 201 LYS A C 1
ATOM 1439 O O . LYS A 1 201 ? 31.541 4.932 25.788 1.00 84.50 201 LYS A O 1
ATOM 1444 N N . SER A 1 202 ? 29.770 4.737 27.159 1.00 89.31 202 SER A N 1
ATOM 1445 C CA . SER A 1 202 ? 29.052 5.936 26.695 1.00 89.31 202 SER A CA 1
ATOM 1446 C C . SER A 1 202 ? 28.738 5.903 25.193 1.00 89.31 202 SER A C 1
ATOM 1448 O O . SER A 1 202 ? 28.841 6.910 24.496 1.00 89.31 202 SER A O 1
ATOM 1450 N N . THR A 1 203 ? 28.432 4.722 24.664 1.00 86.50 203 THR A N 1
ATOM 1451 C CA . THR A 1 203 ? 28.203 4.497 23.234 1.00 86.50 203 THR A CA 1
ATOM 1452 C C . THR A 1 203 ? 26.714 4.430 22.897 1.00 86.50 203 THR A C 1
ATOM 1454 O O . THR A 1 203 ? 25.888 4.106 23.748 1.00 86.50 203 THR A O 1
ATOM 1457 N N . SER A 1 204 ? 26.352 4.726 21.648 1.00 92.31 204 SER A N 1
ATOM 1458 C CA . SER A 1 204 ? 24.961 4.619 21.184 1.00 92.31 204 SER A CA 1
ATOM 1459 C C . SER A 1 204 ? 24.854 3.820 19.891 1.00 92.31 204 SER A C 1
ATOM 1461 O O . SER A 1 204 ? 25.617 4.057 18.956 1.00 92.31 204 SER A O 1
ATOM 1463 N N . ALA A 1 205 ? 23.908 2.884 19.845 1.00 90.94 205 ALA A N 1
ATOM 1464 C CA . ALA A 1 205 ? 23.542 2.120 18.658 1.00 90.94 205 ALA A CA 1
ATOM 1465 C C . ALA A 1 205 ? 22.124 2.509 18.230 1.00 90.94 205 ALA A C 1
ATOM 1467 O O . ALA A 1 205 ? 21.166 2.316 18.977 1.00 90.94 205 ALA A O 1
ATOM 1468 N N . SER A 1 206 ? 21.961 3.080 17.042 1.00 94.81 206 SER A N 1
ATOM 1469 C CA . SER A 1 206 ? 20.656 3.471 16.513 1.00 94.81 206 SER A CA 1
ATOM 1470 C C . SER A 1 206 ? 20.408 2.841 15.150 1.00 94.81 206 SER A C 1
ATOM 1472 O O . SER A 1 206 ? 21.085 3.166 14.177 1.00 94.81 206 SER A O 1
ATOM 1474 N N . GLN A 1 207 ? 19.435 1.933 15.092 1.00 91.81 207 GLN A N 1
ATOM 1475 C CA . GLN A 1 207 ? 19.075 1.190 13.889 1.00 91.81 207 GLN A CA 1
ATOM 1476 C C . GLN A 1 207 ? 17.642 1.523 13.483 1.00 91.81 207 GLN A C 1
ATOM 1478 O O . GLN A 1 207 ? 16.725 1.411 14.293 1.00 91.81 207 GLN A O 1
ATOM 1483 N N . ALA A 1 208 ? 17.448 1.942 12.231 1.00 89.44 208 ALA A N 1
ATOM 1484 C CA . ALA A 1 208 ? 16.129 2.284 11.695 1.00 89.44 208 ALA A CA 1
ATOM 1485 C C . ALA A 1 208 ? 15.342 3.300 12.560 1.00 89.44 208 ALA A C 1
ATOM 1487 O O . ALA A 1 208 ? 14.118 3.260 12.631 1.00 89.44 208 ALA A O 1
ATOM 1488 N N . ALA A 1 209 ? 16.053 4.205 13.237 1.00 89.94 209 ALA A N 1
ATOM 1489 C CA . ALA A 1 209 ? 15.493 5.133 14.218 1.00 89.94 209 ALA A CA 1
ATOM 1490 C C . ALA A 1 209 ? 15.701 6.597 13.809 1.00 89.94 209 ALA A C 1
ATOM 1492 O O . ALA A 1 209 ? 16.642 6.924 13.081 1.00 89.94 209 ALA A O 1
ATOM 1493 N N . ILE A 1 210 ? 14.870 7.491 14.343 1.00 92.50 210 ILE A N 1
ATOM 1494 C CA . ILE A 1 210 ? 15.117 8.935 14.335 1.00 92.50 210 ILE A CA 1
ATOM 1495 C C . ILE A 1 210 ? 15.565 9.337 15.737 1.00 92.50 210 ILE A C 1
ATOM 1497 O O . ILE A 1 210 ? 14.814 9.169 16.691 1.00 92.50 210 ILE A O 1
ATOM 1501 N N . VAL A 1 211 ? 16.766 9.892 15.877 1.00 92.75 211 VAL A N 1
ATOM 1502 C CA . VAL A 1 211 ? 17.303 10.335 17.169 1.00 92.75 211 VAL A CA 1
ATOM 1503 C C . VAL A 1 211 ? 17.547 11.834 17.140 1.00 92.75 211 VAL A C 1
ATOM 1505 O O . VAL A 1 211 ? 18.370 12.326 16.371 1.00 92.75 211 VAL A O 1
ATOM 1508 N N . MET A 1 212 ? 16.829 12.559 17.987 1.00 91.19 212 MET A N 1
ATOM 1509 C CA . MET A 1 212 ? 16.911 14.002 18.163 1.00 91.19 212 MET A CA 1
ATOM 1510 C C . MET A 1 212 ? 17.542 14.305 19.523 1.00 91.19 212 MET A C 1
ATOM 1512 O O . MET A 1 212 ? 16.897 14.102 20.540 1.00 91.19 212 MET A O 1
ATOM 1516 N N . ASP A 1 213 ? 18.781 14.797 19.537 1.00 88.25 213 ASP A N 1
ATOM 1517 C CA . ASP A 1 213 ? 19.548 15.130 20.748 1.00 88.25 213 ASP A CA 1
ATOM 1518 C C . ASP A 1 213 ? 19.813 16.644 20.795 1.00 88.25 213 ASP A C 1
ATOM 1520 O O . ASP A 1 213 ? 20.507 17.205 19.938 1.00 88.25 213 ASP A O 1
ATOM 1524 N N . GLY A 1 214 ? 19.172 17.347 21.731 1.00 85.25 214 GLY A N 1
ATOM 1525 C CA . GLY A 1 214 ? 19.237 18.809 21.824 1.00 85.25 214 GLY A CA 1
ATOM 1526 C C . GLY A 1 214 ? 18.682 19.532 20.586 1.00 85.25 214 GLY A C 1
ATOM 1527 O O . GLY A 1 214 ? 19.021 20.692 20.331 1.00 85.25 214 GLY A O 1
ATOM 1528 N N . ALA A 1 215 ? 17.862 18.850 19.782 1.00 86.81 215 ALA A N 1
ATOM 1529 C CA . ALA A 1 215 ? 17.320 19.357 18.525 1.00 86.81 215 ALA A CA 1
ATOM 1530 C C . ALA A 1 215 ? 15.939 20.009 18.695 1.00 86.81 215 ALA A C 1
ATOM 1532 O O . ALA A 1 215 ? 15.174 19.664 19.589 1.00 86.81 215 ALA A O 1
ATOM 1533 N N . GLN A 1 216 ? 15.598 20.938 17.797 1.00 88.12 216 GLN A N 1
ATOM 1534 C CA . GLN A 1 216 ? 14.270 21.557 17.737 1.00 88.12 216 GLN A CA 1
ATOM 1535 C C . GLN A 1 216 ? 13.585 21.208 16.421 1.00 88.12 216 GLN A C 1
ATOM 1537 O O . GLN A 1 216 ? 14.071 21.587 15.353 1.00 88.12 216 GLN A O 1
ATOM 1542 N N . LEU A 1 217 ? 12.424 20.562 16.500 1.00 85.31 217 LEU A N 1
ATOM 1543 C CA . LEU A 1 217 ? 11.578 20.269 15.347 1.00 85.31 217 LEU A CA 1
ATOM 1544 C C . LEU A 1 217 ? 10.324 21.151 15.350 1.00 85.31 217 LEU A C 1
ATOM 1546 O O . LEU A 1 217 ? 9.552 21.166 16.307 1.00 85.31 217 LEU A O 1
ATOM 1550 N N . ARG A 1 218 ? 10.095 21.867 14.248 1.00 84.19 218 ARG A N 1
ATOM 1551 C CA . ARG A 1 218 ? 8.830 22.543 13.937 1.00 84.19 218 ARG A CA 1
ATOM 1552 C C . ARG A 1 218 ? 8.256 21.947 12.652 1.00 84.19 218 ARG A C 1
ATOM 1554 O O . ARG A 1 218 ? 8.507 22.464 11.564 1.00 84.19 218 ARG A O 1
ATOM 1561 N N . GLY A 1 219 ? 7.511 20.858 12.802 1.00 74.88 219 GLY A N 1
ATOM 1562 C CA . GLY A 1 219 ? 6.921 20.080 11.715 1.00 74.88 219 GLY A CA 1
ATOM 1563 C C . GLY A 1 219 ? 6.651 18.647 12.167 1.00 74.88 219 GLY A C 1
ATOM 1564 O O . GLY A 1 219 ? 6.294 18.449 13.326 1.00 74.88 219 GLY A O 1
ATOM 1565 N N . ILE A 1 220 ? 6.811 17.665 11.282 1.00 73.31 220 ILE A N 1
ATOM 1566 C CA . ILE A 1 220 ? 6.447 16.267 11.559 1.00 73.31 220 ILE A CA 1
ATOM 1567 C C . ILE A 1 220 ? 7.686 15.381 11.444 1.00 73.31 220 ILE A C 1
ATOM 1569 O O . ILE A 1 220 ? 8.454 15.527 10.497 1.00 73.31 220 ILE A O 1
ATOM 1573 N N . ALA A 1 221 ? 7.872 14.463 12.389 1.00 76.19 221 ALA A N 1
ATOM 1574 C CA . ALA A 1 221 ? 8.798 13.346 12.273 1.00 76.19 221 ALA A CA 1
ATOM 1575 C C . ALA A 1 221 ? 8.015 12.041 12.083 1.00 76.19 221 ALA A C 1
ATOM 1577 O O . ALA A 1 221 ? 7.148 11.725 12.895 1.00 76.19 221 ALA A O 1
ATOM 1578 N N . VAL A 1 222 ? 8.325 11.287 11.031 1.00 71.75 222 VAL A N 1
ATOM 1579 C CA . VAL A 1 222 ? 7.718 9.989 10.720 1.00 71.75 222 VAL A CA 1
ATOM 1580 C C . VAL A 1 222 ? 8.818 8.944 10.624 1.00 71.75 222 VAL A C 1
ATOM 1582 O O . VAL A 1 222 ? 9.714 9.065 9.790 1.00 71.75 222 VAL A O 1
ATOM 1585 N N . ASN A 1 223 ? 8.749 7.915 11.463 1.00 79.44 223 ASN A N 1
ATOM 1586 C CA . ASN A 1 223 ? 9.629 6.755 11.378 1.00 79.44 223 ASN A CA 1
ATOM 1587 C C . ASN A 1 223 ? 8.819 5.538 10.923 1.00 79.44 223 ASN A C 1
ATOM 1589 O O . ASN A 1 223 ? 7.902 5.108 11.620 1.00 79.44 223 ASN A O 1
ATOM 1593 N N . ASN A 1 224 ? 9.170 5.004 9.759 1.00 79.69 224 ASN A N 1
ATOM 1594 C CA . ASN A 1 224 ? 8.646 3.773 9.191 1.00 79.69 224 ASN A CA 1
ATOM 1595 C C . ASN A 1 224 ? 9.792 2.761 9.082 1.00 79.69 224 ASN A C 1
ATOM 1597 O O . ASN A 1 224 ? 10.633 2.846 8.189 1.00 79.69 224 ASN A O 1
ATOM 1601 N N . ALA A 1 225 ? 9.864 1.829 10.019 1.00 77.38 225 ALA A N 1
ATOM 1602 C CA . ALA A 1 225 ? 10.939 0.853 10.075 1.00 77.38 225 ALA A CA 1
ATOM 1603 C C . ALA A 1 225 ? 10.368 -0.561 10.018 1.00 77.38 225 ALA A C 1
ATOM 1605 O O . ALA A 1 225 ? 9.459 -0.888 10.773 1.00 77.38 225 ALA A O 1
ATOM 1606 N N . SER A 1 226 ? 10.944 -1.408 9.170 1.00 76.62 226 SER A N 1
ATOM 1607 C CA . SER A 1 226 ? 10.646 -2.838 9.084 1.00 76.62 226 SER A CA 1
ATOM 1608 C C . SER A 1 226 ? 11.942 -3.643 9.061 1.00 76.62 226 SER A C 1
ATOM 1610 O O . SER A 1 226 ? 13.018 -3.120 8.747 1.00 76.62 226 SER A O 1
ATOM 1612 N N . GLY A 1 227 ? 11.891 -4.925 9.403 1.00 69.56 227 GLY A N 1
ATOM 1613 C CA . GLY A 1 227 ? 13.079 -5.759 9.288 1.00 69.56 227 GLY A CA 1
ATOM 1614 C C . GLY A 1 227 ? 12.861 -7.227 9.596 1.00 69.56 227 GLY A C 1
ATOM 1615 O O . GLY A 1 227 ? 11.901 -7.589 10.239 1.00 69.56 227 GLY A O 1
ATOM 1616 N N . GLU A 1 228 ? 13.766 -8.081 9.142 1.00 70.94 228 GLU A N 1
ATOM 1617 C CA . GLU A 1 228 ? 13.755 -9.518 9.404 1.00 70.94 228 GLU A CA 1
ATOM 1618 C C . GLU A 1 228 ? 15.170 -9.932 9.809 1.00 70.94 228 GLU A C 1
ATOM 1620 O O . GLU A 1 228 ? 16.131 -9.635 9.092 1.00 70.94 228 GLU A O 1
ATOM 1625 N N . ASN A 1 229 ? 15.328 -10.611 10.948 1.00 70.50 229 ASN A N 1
ATOM 1626 C CA . ASN A 1 229 ? 16.646 -10.977 11.486 1.00 70.50 229 ASN A CA 1
ATOM 1627 C C . ASN A 1 229 ? 17.580 -9.754 11.637 1.00 70.50 229 ASN A C 1
ATOM 1629 O O . ASN A 1 229 ? 18.757 -9.795 11.266 1.00 70.50 229 ASN A O 1
ATOM 1633 N N . ALA A 1 230 ? 17.029 -8.636 12.118 1.00 76.94 230 ALA A N 1
ATOM 1634 C CA . ALA A 1 230 ? 17.758 -7.401 12.373 1.00 76.94 230 ALA A CA 1
ATOM 1635 C C . ALA A 1 230 ? 18.110 -7.280 13.860 1.00 76.94 230 ALA A C 1
ATOM 1637 O O . ALA A 1 230 ? 17.241 -7.398 14.719 1.00 76.94 230 ALA A O 1
ATOM 1638 N N . VAL A 1 231 ? 19.385 -7.036 14.149 1.00 76.62 231 VAL A N 1
ATOM 1639 C CA . VAL A 1 231 ? 19.929 -6.982 15.508 1.00 76.62 231 VAL A CA 1
ATOM 1640 C C . VAL A 1 231 ? 20.506 -5.594 15.766 1.00 76.62 231 VAL A C 1
ATOM 1642 O O . VAL A 1 231 ? 21.371 -5.139 15.016 1.00 76.62 231 VAL A O 1
ATOM 1645 N N . ASN A 1 232 ? 20.075 -4.941 16.846 1.00 85.88 232 ASN A N 1
ATOM 1646 C CA . ASN A 1 232 ? 20.660 -3.694 17.336 1.00 85.88 232 ASN A CA 1
ATOM 1647 C C . ASN A 1 232 ? 21.158 -3.885 18.773 1.00 85.88 232 ASN A C 1
ATOM 1649 O O . ASN A 1 232 ? 20.365 -4.122 19.680 1.00 85.88 232 ASN A O 1
ATOM 1653 N N . VAL A 1 233 ? 22.468 -3.783 18.994 1.00 78.06 233 VAL A N 1
ATOM 1654 C CA . VAL A 1 233 ? 23.089 -4.080 20.295 1.00 78.06 233 VAL A CA 1
ATOM 1655 C C . VAL A 1 233 ? 23.913 -2.900 20.779 1.00 78.06 233 VAL A C 1
ATOM 1657 O O . VAL A 1 233 ? 24.761 -2.383 20.056 1.00 78.06 233 VAL A O 1
ATOM 1660 N N . ALA A 1 234 ? 23.718 -2.528 22.043 1.00 78.94 234 ALA A N 1
ATOM 1661 C CA . ALA A 1 234 ? 24.601 -1.617 22.756 1.00 78.94 234 ALA A CA 1
ATOM 1662 C C . ALA A 1 234 ? 25.136 -2.305 24.024 1.00 78.94 234 ALA A C 1
ATOM 1664 O O . ALA A 1 234 ? 24.376 -2.564 24.953 1.00 78.94 234 ALA A O 1
ATOM 1665 N N . ALA A 1 235 ? 26.434 -2.623 24.075 1.00 66.81 235 ALA A N 1
ATOM 1666 C CA . ALA A 1 235 ? 27.019 -3.485 25.112 1.00 66.81 235 ALA A CA 1
ATOM 1667 C C . ALA A 1 235 ? 28.160 -2.794 25.876 1.00 66.81 235 ALA A C 1
ATOM 1669 O O . ALA A 1 235 ? 29.088 -2.262 25.268 1.00 66.81 235 ALA A O 1
ATOM 1670 N N . GLY A 1 236 ? 28.093 -2.781 27.214 1.00 72.81 236 GLY A N 1
ATOM 1671 C CA . GLY A 1 236 ? 29.073 -2.134 28.104 1.00 72.81 236 GLY A CA 1
ATOM 1672 C C . GLY A 1 236 ? 28.448 -1.106 29.064 1.00 72.81 236 GLY A C 1
ATOM 1673 O O . GLY A 1 236 ? 27.351 -1.327 29.562 1.00 72.81 236 GLY A O 1
ATOM 1674 N N . TYR A 1 237 ? 29.133 0.005 29.364 1.00 68.44 237 TYR A N 1
ATOM 1675 C CA . TYR A 1 237 ? 28.735 0.946 30.430 1.00 68.44 237 TYR A CA 1
ATOM 1676 C C . TYR A 1 237 ? 28.136 2.254 29.891 1.00 68.44 237 TYR A C 1
ATOM 1678 O O . TYR A 1 237 ? 28.787 2.939 29.107 1.00 68.44 237 TYR A O 1
ATOM 1686 N N . LYS A 1 238 ? 26.954 2.660 30.390 1.00 80.94 238 LYS A N 1
ATOM 1687 C CA . LYS A 1 238 ? 26.219 3.880 29.971 1.00 80.94 238 LYS A CA 1
ATOM 1688 C C . LYS A 1 238 ? 25.919 3.930 28.469 1.00 80.94 238 LYS A C 1
ATOM 1690 O O . LYS A 1 238 ? 26.086 4.964 27.829 1.00 80.94 238 LYS A O 1
ATOM 1695 N N . ASN A 1 239 ? 25.504 2.803 27.908 1.00 73.56 239 ASN A N 1
ATOM 1696 C CA . ASN A 1 239 ? 25.197 2.717 26.489 1.00 73.56 239 ASN A CA 1
ATOM 1697 C C . ASN A 1 239 ? 23.697 2.829 26.223 1.00 73.56 239 ASN A C 1
ATOM 1699 O O . ASN A 1 239 ? 22.886 2.556 27.105 1.00 73.56 239 ASN A O 1
ATOM 1703 N N . GLN A 1 240 ? 23.341 3.209 24.999 1.00 84.25 240 GLN A N 1
ATOM 1704 C CA . GLN A 1 240 ? 21.954 3.329 24.554 1.00 84.25 240 GLN A CA 1
ATOM 1705 C C . GLN A 1 240 ? 21.735 2.553 23.255 1.00 84.25 240 GLN A C 1
ATOM 1707 O O . GLN A 1 240 ? 22.557 2.638 22.340 1.00 84.25 240 GLN A O 1
ATOM 1712 N N . ALA A 1 241 ? 20.615 1.840 23.157 1.00 81.38 241 ALA A N 1
ATOM 1713 C CA . ALA A 1 241 ? 20.172 1.180 21.935 1.00 81.38 241 ALA A CA 1
ATOM 1714 C C . ALA A 1 241 ? 18.790 1.710 21.543 1.00 81.38 241 ALA A C 1
ATOM 1716 O O . ALA A 1 241 ? 17.847 1.612 22.322 1.00 81.38 241 ALA A O 1
ATOM 1717 N N . HIS A 1 242 ? 18.679 2.250 20.330 1.00 87.56 242 HIS A N 1
ATOM 1718 C CA . HIS A 1 242 ? 17.442 2.801 19.776 1.00 87.56 242 HIS A CA 1
ATOM 1719 C C . HIS A 1 242 ? 17.104 2.057 18.492 1.00 87.56 242 HIS A C 1
ATOM 1721 O O . HIS A 1 242 ? 17.844 2.157 17.513 1.00 87.56 242 HIS A O 1
ATOM 1727 N N . GLN A 1 243 ? 16.022 1.287 18.493 1.00 84.31 243 GLN A N 1
ATOM 1728 C CA . GLN A 1 243 ? 15.604 0.509 17.332 1.00 84.31 243 GLN A CA 1
ATOM 1729 C C . GLN A 1 243 ? 14.188 0.897 16.936 1.00 84.31 243 GLN A C 1
ATOM 1731 O O . GLN A 1 243 ? 13.295 0.906 17.780 1.00 84.31 243 GLN A O 1
ATOM 1736 N N . SER A 1 244 ? 14.003 1.231 15.658 1.00 81.31 244 SER A N 1
ATOM 1737 C CA . SER A 1 244 ? 12.679 1.463 15.064 1.00 81.31 244 SER A CA 1
ATOM 1738 C C . SER A 1 244 ? 11.838 2.524 15.775 1.00 81.31 244 SER A C 1
ATOM 1740 O O . SER A 1 244 ? 10.615 2.507 15.698 1.00 81.31 244 SER A O 1
ATOM 1742 N N . SER A 1 245 ? 12.485 3.476 16.443 1.00 83.06 245 SER A N 1
ATOM 1743 C CA . SER A 1 245 ? 11.840 4.463 17.304 1.00 83.06 245 SER A CA 1
ATOM 1744 C C . SER A 1 245 ? 12.151 5.898 16.886 1.00 83.06 245 SER A C 1
ATOM 1746 O O . SER A 1 245 ? 13.124 6.171 16.177 1.00 83.06 245 SER A O 1
ATOM 1748 N N . ILE A 1 246 ? 11.326 6.835 17.357 1.00 81.06 246 ILE A N 1
ATOM 1749 C CA . ILE A 1 246 ? 11.680 8.255 17.416 1.00 81.06 246 ILE A CA 1
ATOM 1750 C C . ILE A 1 246 ? 12.070 8.581 18.855 1.00 81.06 246 ILE A C 1
ATOM 1752 O O . ILE A 1 246 ? 11.255 8.460 19.765 1.00 81.06 246 ILE A O 1
ATOM 1756 N N . VAL A 1 247 ? 13.309 9.016 19.050 1.00 83.31 247 VAL A N 1
ATOM 1757 C CA . VAL A 1 247 ? 13.865 9.398 20.348 1.00 83.31 247 VAL A CA 1
ATOM 1758 C C . VAL A 1 247 ? 14.086 10.899 20.353 1.00 83.31 247 VAL A C 1
ATOM 1760 O O . VAL A 1 247 ? 14.756 11.428 19.466 1.00 83.31 247 VAL A O 1
ATOM 1763 N N . VAL A 1 248 ? 13.524 11.581 21.346 1.00 81.88 248 VAL A N 1
ATOM 1764 C CA . VAL A 1 248 ? 13.717 13.016 21.567 1.00 81.88 248 VAL A CA 1
ATOM 1765 C C . VAL A 1 248 ? 14.343 13.193 22.943 1.00 81.88 248 VAL A C 1
ATOM 1767 O O . VAL A 1 248 ? 13.696 12.933 23.952 1.00 81.88 248 VAL A O 1
ATOM 1770 N N . ASP A 1 249 ? 15.603 13.611 22.961 1.00 70.94 249 ASP A N 1
ATOM 1771 C CA . ASP A 1 249 ? 16.400 13.854 24.158 1.00 70.94 249 ASP A CA 1
ATOM 1772 C C . ASP A 1 249 ? 16.715 15.360 24.277 1.00 70.94 249 ASP A C 1
ATOM 1774 O O . ASP A 1 249 ? 17.203 15.993 23.331 1.00 70.94 249 ASP A O 1
ATOM 1778 N N . GLY A 1 250 ? 16.381 15.951 25.430 1.00 59.19 250 GLY A N 1
ATOM 1779 C CA . GLY A 1 250 ? 16.622 17.358 25.777 1.00 59.19 250 GLY A CA 1
ATOM 1780 C C . GLY A 1 250 ? 15.377 18.237 26.005 1.00 59.19 250 GLY A C 1
ATOM 1781 O O . GLY A 1 250 ? 14.309 18.033 25.430 1.00 59.19 250 GLY A O 1
ATOM 1782 N N . ASP A 1 251 ? 15.550 19.306 26.795 1.00 49.19 251 ASP A N 1
ATOM 1783 C CA . ASP A 1 251 ? 14.501 20.234 27.286 1.00 49.19 251 ASP A CA 1
ATOM 1784 C C . ASP A 1 251 ? 13.833 21.122 26.210 1.00 49.19 251 ASP A C 1
ATOM 1786 O O . ASP A 1 251 ? 13.139 22.094 26.512 1.00 49.19 251 ASP A O 1
ATOM 1790 N N . LYS A 1 252 ? 14.086 20.854 24.925 1.00 51.88 252 LYS A N 1
ATOM 1791 C CA . LYS A 1 252 ? 13.714 21.724 23.797 1.00 51.88 252 LYS A CA 1
ATOM 1792 C C . LYS A 1 252 ? 12.860 21.003 22.758 1.00 51.88 252 LYS A C 1
ATOM 1794 O O . LYS A 1 252 ? 13.037 21.235 21.560 1.00 51.88 252 LYS A O 1
ATOM 1799 N N . ALA A 1 253 ? 11.912 20.179 23.202 1.00 52.09 253 ALA A N 1
ATOM 1800 C CA . ALA A 1 253 ? 10.880 19.641 22.322 1.00 52.09 253 ALA A CA 1
ATOM 1801 C C . ALA A 1 253 ? 10.169 20.808 21.605 1.00 52.09 253 ALA A C 1
ATOM 1803 O O . ALA A 1 253 ? 9.531 21.661 22.225 1.00 52.09 253 ALA A O 1
ATOM 1804 N N . GLY A 1 254 ? 10.364 20.918 20.289 1.00 54.53 254 GLY A N 1
ATOM 1805 C CA . GLY A 1 254 ? 9.702 21.942 19.483 1.00 54.53 254 GLY A CA 1
ATOM 1806 C C . GLY A 1 254 ? 8.193 21.683 19.365 1.00 54.53 254 GLY A C 1
ATOM 1807 O O . GLY A 1 254 ? 7.682 20.680 19.848 1.00 54.53 254 GLY A O 1
ATOM 1808 N N . LYS A 1 255 ? 7.453 22.569 18.684 1.00 60.53 255 LYS A N 1
ATOM 1809 C CA . LYS A 1 255 ? 5.996 22.421 18.446 1.00 60.53 255 LYS A CA 1
ATOM 1810 C C . LYS A 1 255 ? 5.658 21.370 17.365 1.00 60.53 255 LYS A C 1
ATOM 1812 O O . LYS A 1 255 ? 4.757 21.599 16.564 1.00 60.53 255 LYS A O 1
ATOM 1817 N N . GLY A 1 256 ? 6.456 20.314 17.248 1.00 51.97 256 GLY A N 1
ATOM 1818 C CA . GLY A 1 256 ? 6.327 19.290 16.212 1.00 51.97 256 GLY A CA 1
ATOM 1819 C C . GLY A 1 256 ? 5.608 18.034 16.698 1.00 51.97 256 GLY A C 1
ATOM 1820 O O . GLY A 1 256 ? 5.501 17.800 17.898 1.00 51.97 256 GLY A O 1
ATOM 1821 N N . SER A 1 257 ? 5.145 17.221 15.753 1.00 59.62 257 SER A N 1
ATOM 1822 C CA . SER A 1 257 ? 4.535 15.911 16.007 1.00 59.62 257 SER A CA 1
ATOM 1823 C C . SER A 1 257 ? 5.508 14.798 15.622 1.00 59.62 257 SER A C 1
ATOM 1825 O O . SER A 1 257 ? 6.255 14.944 14.656 1.00 59.62 257 SER A O 1
ATOM 1827 N N . ALA A 1 258 ? 5.497 13.687 16.353 1.00 49.50 258 ALA A N 1
ATOM 1828 C CA . ALA A 1 258 ? 6.304 12.508 16.059 1.00 49.50 258 ALA A CA 1
ATOM 1829 C C . ALA A 1 258 ? 5.397 11.277 15.973 1.00 49.50 258 ALA A C 1
ATOM 1831 O O . ALA A 1 258 ? 4.582 11.054 16.864 1.00 49.50 258 ALA A O 1
ATOM 1832 N N . VAL A 1 259 ? 5.541 10.495 14.906 1.00 48.19 259 VAL A N 1
ATOM 1833 C CA . VAL A 1 259 ? 4.767 9.274 14.660 1.00 48.19 259 VAL A CA 1
ATOM 1834 C C . VAL A 1 259 ? 5.731 8.149 14.301 1.00 48.19 259 VAL A C 1
ATOM 1836 O O . VAL A 1 259 ? 6.499 8.259 13.347 1.00 48.19 259 VAL A O 1
ATOM 1839 N N . THR A 1 260 ? 5.692 7.063 15.069 1.00 50.28 260 THR A N 1
ATOM 1840 C CA . THR A 1 260 ? 6.320 5.792 14.687 1.00 50.28 260 THR A CA 1
ATOM 1841 C C . THR A 1 260 ? 5.213 4.879 14.183 1.00 50.28 260 THR A C 1
ATOM 1843 O O . THR A 1 260 ? 4.233 4.678 14.898 1.00 50.28 260 THR A O 1
ATOM 1846 N N . LEU A 1 261 ? 5.334 4.376 12.956 1.00 45.59 261 LEU A N 1
ATOM 1847 C CA . LEU A 1 261 ? 4.339 3.470 12.386 1.00 45.59 261 LEU A CA 1
ATOM 1848 C C . LEU A 1 261 ? 4.606 2.037 12.888 1.00 45.59 261 LEU A C 1
ATOM 1850 O O . LEU A 1 261 ? 5.741 1.573 12.761 1.00 45.59 261 LEU A O 1
ATOM 1854 N N . PRO A 1 262 ? 3.613 1.340 13.473 1.00 39.03 262 PRO A N 1
ATOM 1855 C CA . PRO A 1 262 ? 3.771 -0.053 13.882 1.00 39.03 262 PRO A CA 1
ATOM 1856 C C . PRO A 1 262 ? 3.915 -0.969 12.655 1.00 39.03 262 PRO A C 1
ATOM 1858 O O . PRO A 1 262 ? 3.236 -0.786 11.646 1.00 39.03 262 PRO A O 1
ATOM 1861 N N . GLN A 1 263 ? 4.821 -1.945 12.745 1.00 43.78 263 GLN A N 1
ATOM 1862 C CA . GLN A 1 263 ? 5.078 -2.979 11.736 1.00 43.78 263 GLN A CA 1
ATOM 1863 C C . GLN A 1 263 ? 5.384 -4.296 12.477 1.00 43.78 263 GLN A C 1
ATOM 1865 O O . GLN A 1 263 ? 6.289 -4.317 13.313 1.00 43.78 263 GLN A O 1
ATOM 1870 N N . ASP A 1 264 ? 4.687 -5.394 12.160 1.00 41.59 264 ASP A N 1
ATOM 1871 C CA . ASP A 1 264 ? 4.761 -6.718 12.829 1.00 41.59 264 ASP A CA 1
ATOM 1872 C C . ASP A 1 264 ? 6.076 -7.503 12.599 1.00 41.59 264 ASP A C 1
ATOM 1874 O O . ASP A 1 264 ? 6.097 -8.731 12.558 1.00 41.59 264 ASP A O 1
ATOM 1878 N N . THR A 1 265 ? 7.208 -6.824 12.405 1.00 43.31 265 THR A N 1
ATOM 1879 C CA . THR A 1 265 ? 8.424 -7.461 11.861 1.00 43.31 265 THR A CA 1
ATOM 1880 C C . THR A 1 265 ? 9.638 -7.460 12.791 1.00 43.31 265 THR A C 1
ATOM 1882 O O . THR A 1 265 ? 10.581 -8.208 12.551 1.00 43.31 265 THR A O 1
ATOM 1885 N N . PHE A 1 266 ? 9.619 -6.740 13.918 1.00 36.72 266 PHE A N 1
ATOM 1886 C CA . PHE A 1 266 ? 10.675 -6.879 14.927 1.00 36.72 266 PHE A CA 1
ATOM 1887 C C . PHE A 1 266 ? 10.263 -7.892 16.003 1.00 36.72 266 PHE A C 1
ATOM 1889 O O . PHE A 1 266 ? 9.461 -7.536 16.868 1.00 36.72 266 PHE A O 1
ATOM 1896 N N . PRO A 1 267 ? 10.806 -9.127 16.027 1.00 36.06 267 PRO A N 1
ATOM 1897 C CA . PRO A 1 267 ? 10.790 -9.897 17.262 1.00 36.06 267 PRO A CA 1
ATOM 1898 C C . PRO A 1 267 ? 11.494 -9.059 18.335 1.00 36.06 267 PRO A C 1
ATOM 1900 O O . PRO A 1 267 ? 12.592 -8.539 18.118 1.00 36.06 267 PRO A O 1
ATOM 1903 N N . ALA A 1 268 ? 10.813 -8.853 19.458 1.00 34.03 268 ALA A N 1
ATOM 1904 C CA . ALA A 1 268 ? 11.273 -8.024 20.560 1.00 34.03 268 ALA A CA 1
ATOM 1905 C C . ALA A 1 268 ? 12.444 -8.689 21.307 1.00 34.03 268 ALA A C 1
ATOM 1907 O O . ALA A 1 268 ? 12.270 -9.164 22.419 1.00 34.03 268 ALA A O 1
ATOM 1908 N N . ASP A 1 269 ? 13.639 -8.684 20.716 1.00 35.25 269 ASP A N 1
ATOM 1909 C CA . ASP A 1 269 ? 14.894 -9.044 21.385 1.00 35.25 269 ASP A CA 1
ATOM 1910 C C . ASP A 1 269 ? 15.840 -7.833 21.420 1.00 35.25 269 ASP A C 1
ATOM 1912 O O . ASP A 1 269 ? 16.938 -7.823 20.862 1.00 35.25 269 ASP A O 1
ATOM 1916 N N . SER A 1 270 ? 15.416 -6.766 22.104 1.00 35.41 270 SER A N 1
ATOM 1917 C CA . SER A 1 270 ? 16.319 -5.691 22.525 1.00 35.41 270 SER A CA 1
ATOM 1918 C C . SER A 1 270 ? 16.907 -6.030 23.900 1.00 35.41 270 SER A C 1
ATOM 1920 O O . SER A 1 270 ? 16.349 -5.676 24.939 1.00 35.41 270 SER A O 1
ATOM 1922 N N . GLY A 1 271 ? 18.032 -6.744 23.924 1.00 31.09 271 GLY A N 1
ATOM 1923 C CA . GLY A 1 271 ? 18.763 -7.050 25.156 1.00 31.09 271 GLY A CA 1
ATOM 1924 C C . GLY A 1 271 ? 19.642 -5.878 25.604 1.00 31.09 271 GLY A C 1
ATOM 1925 O O . GLY A 1 271 ? 20.721 -5.670 25.052 1.00 31.09 271 GLY A O 1
ATOM 1926 N N . GLY A 1 272 ? 19.202 -5.122 26.613 1.00 29.94 272 GLY A N 1
ATOM 1927 C CA . GLY A 1 272 ? 19.998 -4.076 27.265 1.00 29.94 272 GLY A CA 1
ATOM 1928 C C . GLY A 1 272 ? 20.288 -4.414 28.727 1.00 29.94 272 GLY A C 1
ATOM 1929 O O . GLY A 1 272 ? 19.390 -4.385 29.561 1.00 29.94 272 GLY A O 1
ATOM 1930 N N . THR A 1 273 ? 21.545 -4.702 29.073 1.00 30.52 273 THR A N 1
ATOM 1931 C CA . THR A 1 273 ? 21.982 -4.859 30.471 1.00 30.52 273 THR A CA 1
ATOM 1932 C C . THR A 1 273 ? 22.506 -3.521 31.003 1.00 30.52 273 THR A C 1
ATOM 1934 O O . THR A 1 273 ? 23.704 -3.245 30.929 1.00 30.52 273 THR A O 1
ATOM 1937 N N . GLY A 1 274 ? 21.626 -2.658 31.516 1.00 29.88 274 GLY A N 1
ATOM 1938 C CA . GLY A 1 274 ? 22.048 -1.411 32.164 1.00 29.88 274 GLY A CA 1
ATOM 1939 C C . GLY A 1 274 ? 20.893 -0.599 32.748 1.00 29.88 274 GLY A C 1
ATOM 1940 O O . GLY A 1 274 ? 19.964 -0.245 32.033 1.00 29.88 274 GLY A O 1
ATOM 1941 N N . GLN A 1 275 ? 20.960 -0.296 34.048 1.00 35.16 275 GLN A N 1
ATOM 1942 C CA . GLN A 1 275 ? 20.005 0.574 34.743 1.00 35.16 275 GLN A CA 1
ATOM 1943 C C . GLN A 1 275 ? 20.146 2.031 34.268 1.00 35.16 275 GLN A C 1
ATOM 1945 O O . GLN A 1 275 ? 21.244 2.590 34.314 1.00 35.16 275 GLN A O 1
ATOM 1950 N N . GLY A 1 276 ? 19.040 2.651 33.847 1.00 27.50 276 GLY A N 1
ATOM 1951 C CA . GLY A 1 276 ? 18.960 4.071 33.496 1.00 27.50 276 GLY A CA 1
ATOM 1952 C C . GLY A 1 276 ? 17.525 4.592 33.610 1.00 27.50 276 GLY A C 1
ATOM 1953 O O . GLY A 1 276 ? 16.591 3.920 33.188 1.00 27.50 276 GLY A O 1
ATOM 1954 N N . GLU A 1 277 ? 17.369 5.752 34.248 1.00 27.67 277 GLU A N 1
ATOM 1955 C CA . GLU A 1 277 ? 16.113 6.373 34.691 1.00 27.67 277 GLU A CA 1
ATOM 1956 C C . GLU A 1 277 ? 15.172 6.787 33.543 1.00 27.67 277 GLU A C 1
ATOM 1958 O O . GLU A 1 277 ? 15.609 7.307 32.518 1.00 27.67 277 GLU A O 1
ATOM 1963 N N . HIS A 1 278 ? 13.862 6.605 33.749 1.00 27.50 278 HIS A N 1
ATOM 1964 C CA . HIS A 1 278 ? 12.804 7.023 32.824 1.00 27.50 278 HIS A CA 1
ATOM 1965 C C . HIS A 1 278 ? 12.203 8.375 33.241 1.00 27.50 278 HIS A C 1
ATOM 1967 O O . HIS A 1 278 ? 11.638 8.503 34.328 1.00 27.50 278 HIS A O 1
ATOM 1973 N N . SER A 1 279 ? 12.279 9.370 32.358 1.00 24.23 279 SER A N 1
ATOM 1974 C CA . SER A 1 279 ? 11.602 10.665 32.479 1.00 24.23 279 SER A CA 1
ATOM 1975 C C . SER A 1 279 ? 10.166 10.603 31.931 1.00 24.23 279 SER A C 1
ATOM 1977 O O . SER A 1 279 ? 9.893 10.005 30.893 1.00 24.23 279 SER A O 1
ATOM 1979 N N . ILE A 1 280 ? 9.234 11.222 32.662 1.00 24.62 280 ILE A N 1
ATOM 1980 C CA . ILE A 1 280 ? 7.785 11.267 32.401 1.00 24.62 280 ILE A CA 1
ATOM 1981 C C . ILE A 1 280 ? 7.394 12.731 32.131 1.00 24.62 280 ILE A C 1
ATOM 1983 O O . ILE A 1 280 ? 7.794 13.587 32.924 1.00 24.62 280 ILE A O 1
ATOM 1987 N N . PRO A 1 281 ? 6.566 13.066 31.123 1.00 25.89 281 PRO A N 1
ATOM 1988 C CA . PRO A 1 281 ? 5.952 14.388 31.050 1.00 25.89 281 PRO A CA 1
ATOM 1989 C C . PRO A 1 281 ? 4.623 14.437 31.816 1.00 25.89 281 PRO A C 1
ATOM 1991 O O . PRO A 1 281 ? 3.703 13.654 31.574 1.00 25.89 281 PRO A O 1
ATOM 1994 N N . ALA A 1 282 ? 4.524 15.408 32.721 1.00 21.45 282 ALA A N 1
ATOM 1995 C CA . ALA A 1 282 ? 3.297 15.830 33.380 1.00 21.45 282 ALA A CA 1
ATOM 1996 C C . ALA A 1 282 ? 2.389 16.618 32.416 1.00 21.45 282 ALA A C 1
ATOM 1998 O O . ALA A 1 282 ? 2.858 17.490 31.685 1.00 21.45 282 ALA A O 1
ATOM 1999 N N . TYR A 1 283 ? 1.080 16.361 32.469 1.00 21.81 283 TYR A N 1
ATOM 2000 C CA . TYR A 1 283 ? 0.052 17.200 31.847 1.00 21.81 283 TYR A CA 1
ATOM 2001 C C . TYR A 1 283 ? -0.502 18.178 32.890 1.00 21.81 283 TYR A C 1
ATOM 2003 O O . TYR A 1 283 ? -1.026 17.758 33.922 1.00 21.81 283 TYR A O 1
ATOM 2011 N N . THR A 1 284 ? -0.440 19.482 32.616 1.00 25.16 284 THR A N 1
ATOM 2012 C CA . THR A 1 284 ? -1.192 20.506 33.352 1.00 25.16 284 THR A CA 1
ATOM 2013 C C . THR A 1 284 ? -2.243 21.115 32.427 1.00 25.16 284 THR A C 1
ATOM 2015 O O . THR A 1 284 ? -1.939 21.661 31.370 1.00 25.16 284 THR A O 1
ATOM 2018 N N . GLY A 1 285 ? -3.513 20.976 32.808 1.00 23.56 285 GLY A N 1
ATOM 2019 C CA . GLY A 1 285 ? -4.644 21.596 32.119 1.00 23.56 285 GLY A CA 1
ATOM 2020 C C . GLY A 1 285 ? -5.095 22.909 32.767 1.00 23.56 285 GLY A C 1
ATOM 2021 O O . GLY A 1 285 ? -4.884 23.114 33.961 1.00 23.56 285 GLY A O 1
ATOM 2022 N N . ARG A 1 286 ? -5.778 23.755 31.976 1.00 28.34 286 ARG A N 1
ATOM 2023 C CA . ARG A 1 286 ? -6.989 24.561 32.301 1.00 28.34 286 ARG A CA 1
ATOM 2024 C C . ARG A 1 286 ? -7.461 25.306 31.029 1.00 28.34 286 ARG A C 1
ATOM 2026 O O . ARG A 1 286 ? -6.639 25.938 30.384 1.00 28.34 286 ARG A O 1
ATOM 2033 N N . LYS A 1 287 ? -8.694 25.029 30.547 1.00 29.27 287 LYS A N 1
ATOM 2034 C CA . LYS A 1 287 ? -9.964 25.831 30.602 1.00 29.27 287 LYS A CA 1
ATOM 2035 C C . LYS A 1 287 ? -9.913 27.132 29.761 1.00 29.27 287 LYS A C 1
ATOM 2037 O O . LYS A 1 287 ? -8.959 27.869 29.910 1.00 29.27 287 LYS A O 1
ATOM 2042 N N . MET A 1 288 ? -10.868 27.524 28.905 1.00 24.64 288 MET A N 1
ATOM 2043 C CA . MET A 1 288 ? -12.331 27.341 28.802 1.00 24.64 288 MET A CA 1
ATOM 2044 C C . MET A 1 288 ? -12.802 27.519 27.335 1.00 24.64 288 MET A C 1
ATOM 2046 O O . MET A 1 288 ? -12.214 28.324 26.624 1.00 24.64 288 MET A O 1
ATOM 2050 N N . MET A 1 289 ? -13.922 26.909 26.933 1.00 25.53 289 MET A N 1
ATOM 2051 C CA . MET A 1 289 ? -15.199 27.616 26.701 1.00 25.53 289 MET A CA 1
ATOM 2052 C C . MET A 1 289 ? -16.326 26.608 26.449 1.00 25.53 289 MET A C 1
ATOM 2054 O O . MET A 1 289 ? -16.156 25.615 25.748 1.00 25.53 289 MET A O 1
ATOM 2058 N N . GLN A 1 290 ? -17.446 26.859 27.123 1.00 31.75 290 GLN A N 1
ATOM 2059 C CA . GLN A 1 290 ? -18.722 26.180 26.953 1.00 31.75 290 GLN A CA 1
ATOM 2060 C C . GLN A 1 290 ? -19.375 26.669 25.665 1.00 31.75 290 GLN A C 1
ATOM 2062 O O . GLN A 1 290 ? -19.400 27.870 25.442 1.00 31.75 290 GLN A O 1
ATOM 2067 N N . ASP A 1 291 ? -20.009 25.760 24.932 1.00 30.53 291 ASP A N 1
ATOM 2068 C CA . ASP A 1 291 ? -21.323 26.037 24.363 1.00 30.53 291 ASP A CA 1
ATOM 2069 C C . ASP A 1 291 ? -22.147 24.748 24.340 1.00 30.53 291 ASP A C 1
ATOM 2071 O O . ASP A 1 291 ? -21.697 23.685 23.913 1.00 30.53 291 ASP A O 1
ATOM 2075 N N . ARG A 1 292 ? -23.352 24.844 24.906 1.00 39.09 292 ARG A N 1
ATOM 2076 C CA . ARG A 1 292 ? -24.337 23.766 24.994 1.00 39.09 292 ARG A CA 1
ATOM 2077 C C . ARG A 1 292 ? -25.052 23.631 23.652 1.00 39.09 292 ARG A C 1
ATOM 2079 O O . ARG A 1 292 ? -25.812 24.521 23.287 1.00 39.09 292 ARG A O 1
ATOM 2086 N N . LYS A 1 293 ? -24.891 22.483 22.992 1.00 30.25 293 LYS A N 1
ATOM 2087 C CA . LYS A 1 293 ? -25.878 21.908 22.067 1.00 30.25 293 LYS A CA 1
ATOM 2088 C C . LYS A 1 293 ? -25.960 20.400 22.314 1.00 30.25 293 LYS A C 1
ATOM 2090 O O . LYS A 1 293 ? -24.944 19.778 22.603 1.00 30.25 293 LYS A O 1
ATOM 2095 N N . GLU A 1 294 ? -27.193 19.903 22.311 1.00 34.22 294 GLU A N 1
ATOM 2096 C CA . GLU A 1 294 ? -27.676 18.529 22.527 1.00 34.22 294 GLU A CA 1
ATOM 2097 C C . GLU A 1 294 ? -26.593 17.438 22.596 1.00 34.22 294 GLU A C 1
ATOM 2099 O O . GLU A 1 294 ? -25.945 17.103 21.604 1.00 34.22 294 GLU A O 1
ATOM 2104 N N . GLN A 1 295 ? -26.407 16.863 23.791 1.00 33.19 295 GLN A N 1
ATOM 2105 C CA . GLN A 1 295 ? -25.508 15.730 24.001 1.00 33.19 295 GLN A CA 1
ATOM 2106 C C . GLN A 1 295 ? -26.067 14.494 23.291 1.00 33.19 295 GLN A C 1
ATOM 2108 O O . GLN A 1 295 ? -26.907 13.773 23.824 1.00 33.19 295 GLN A O 1
ATOM 2113 N N . LYS A 1 296 ? -25.549 14.230 22.091 1.00 38.88 296 LYS A N 1
ATOM 2114 C CA . LYS A 1 296 ? -25.508 12.881 21.523 1.00 38.88 296 LYS A CA 1
ATOM 2115 C C . LYS A 1 296 ? -24.893 11.967 22.593 1.00 38.88 296 LYS A C 1
ATOM 2117 O O . LYS A 1 296 ? -23.849 12.323 23.145 1.00 38.88 296 LYS A O 1
ATOM 2122 N N . ALA A 1 297 ? -25.551 10.857 22.935 1.00 52.62 297 ALA A N 1
ATOM 2123 C CA . ALA A 1 297 ? -25.048 9.932 23.951 1.00 52.62 297 ALA A CA 1
ATOM 2124 C C . ALA A 1 297 ? -23.588 9.566 23.631 1.00 52.62 297 ALA A C 1
ATOM 2126 O O . ALA A 1 297 ? -23.275 9.206 22.494 1.00 52.62 297 ALA A O 1
ATOM 2127 N N . ALA A 1 298 ? -22.686 9.751 24.598 1.00 59.16 298 ALA A N 1
ATOM 2128 C CA . ALA A 1 298 ? -21.262 9.508 24.396 1.00 59.16 298 ALA A CA 1
ATOM 2129 C C . ALA A 1 298 ? -21.042 8.031 24.044 1.00 59.16 298 ALA A C 1
ATOM 2131 O O . ALA A 1 298 ? -21.492 7.149 24.772 1.00 59.16 298 ALA A O 1
ATOM 2132 N N . GLN A 1 299 ? -20.368 7.767 22.923 1.00 74.62 299 GLN A N 1
ATOM 2133 C CA . GLN A 1 299 ? -20.109 6.406 22.462 1.00 74.62 299 GLN A CA 1
ATOM 2134 C C . GLN A 1 299 ? -19.228 5.669 23.479 1.00 74.62 299 GLN A C 1
ATOM 2136 O O . GLN A 1 299 ? -18.235 6.212 23.964 1.00 74.62 299 GLN A O 1
ATOM 2141 N N . HIS A 1 300 ? -19.585 4.432 23.805 1.00 81.88 300 HIS A N 1
ATOM 2142 C CA . HIS A 1 300 ? -18.847 3.582 24.733 1.00 81.88 300 HIS A CA 1
ATOM 2143 C C . HIS A 1 300 ? -18.839 2.135 24.242 1.00 81.88 300 HIS A C 1
ATOM 2145 O O . HIS A 1 300 ? -19.682 1.739 23.435 1.00 81.88 300 HIS A O 1
ATOM 2151 N N . VAL A 1 301 ? -17.893 1.336 24.733 1.00 78.62 301 VAL A N 1
ATOM 2152 C CA . VAL A 1 301 ? -17.849 -0.103 24.460 1.00 78.62 301 VAL A CA 1
ATOM 2153 C C . VAL A 1 301 ? -19.086 -0.762 25.098 1.00 78.62 301 VAL A C 1
ATOM 2155 O O . VAL A 1 301 ? -19.320 -0.569 26.298 1.00 78.62 301 VAL A O 1
ATOM 2158 N N . PRO A 1 302 ? -19.918 -1.500 24.335 1.00 79.75 302 PRO A N 1
ATOM 2159 C CA . PRO A 1 302 ? -21.097 -2.166 24.882 1.00 79.75 302 PRO A CA 1
ATOM 2160 C C . PRO A 1 302 ? -20.734 -3.137 26.009 1.00 79.75 302 PRO A C 1
ATOM 2162 O O . PRO A 1 302 ? -19.784 -3.907 25.891 1.00 79.75 302 PRO A O 1
ATOM 2165 N N . GLY A 1 303 ? -21.485 -3.083 27.111 1.00 85.94 303 GLY A N 1
ATOM 2166 C CA . GLY A 1 303 ? -21.304 -3.985 28.251 1.00 85.94 303 GLY A CA 1
ATOM 2167 C C . GLY A 1 303 ? -20.013 -3.786 29.049 1.00 85.94 303 GLY A C 1
ATOM 2168 O O . GLY A 1 303 ? -19.727 -4.615 29.904 1.00 85.94 303 GLY A O 1
ATOM 2169 N N . GLN A 1 304 ? -19.229 -2.723 28.821 1.00 87.12 304 GLN A N 1
ATOM 2170 C CA . GLN A 1 304 ? -18.018 -2.455 29.605 1.00 87.12 304 GLN A CA 1
ATOM 2171 C C . GLN A 1 304 ? -18.140 -1.222 30.493 1.00 87.12 304 GLN A C 1
ATOM 2173 O O . GLN A 1 304 ? -18.467 -0.121 30.042 1.00 87.12 304 GLN A O 1
ATOM 2178 N N . VAL A 1 305 ? -17.770 -1.406 31.756 1.00 92.38 305 VAL A N 1
ATOM 2179 C CA . VAL A 1 305 ? -17.723 -0.354 32.766 1.00 92.38 305 VAL A CA 1
ATOM 2180 C C . VAL A 1 305 ? -16.306 -0.230 33.304 1.00 92.38 305 VAL A C 1
ATOM 2182 O O . VAL A 1 305 ? -15.638 -1.225 33.583 1.00 92.38 305 VAL A O 1
ATOM 2185 N N . VAL A 1 306 ? -15.859 1.011 33.458 1.00 93.69 306 VAL A N 1
ATOM 2186 C CA . VAL A 1 306 ? -14.573 1.370 34.049 1.00 93.69 306 VAL A CA 1
ATOM 2187 C C . VAL A 1 306 ? -14.835 2.066 35.372 1.00 93.69 306 VAL A C 1
ATOM 2189 O O . VAL A 1 306 ? -15.671 2.965 35.461 1.00 93.69 306 VAL A O 1
ATOM 2192 N N . PHE A 1 307 ? -14.125 1.660 36.415 1.00 93.62 307 PHE A N 1
ATOM 2193 C CA . PHE A 1 307 ? -14.172 2.320 37.714 1.00 93.62 307 PHE A CA 1
ATOM 2194 C C . PHE A 1 307 ? -12.837 2.178 38.438 1.00 93.62 307 PHE A C 1
ATOM 2196 O O . PHE A 1 307 ? -11.984 1.379 38.059 1.00 93.62 307 PHE A O 1
ATOM 2203 N N . LEU A 1 308 ? -12.633 2.986 39.470 1.00 92.75 308 LEU A N 1
ATOM 2204 C CA . LEU A 1 308 ? -11.412 3.000 40.262 1.00 92.75 308 LEU A CA 1
ATOM 2205 C C . LEU A 1 308 ? -11.683 2.449 41.663 1.00 92.75 308 LEU A C 1
ATOM 2207 O O . LEU A 1 308 ? -12.723 2.735 42.253 1.00 92.75 308 LEU A O 1
ATOM 2211 N N . VAL A 1 309 ? -10.717 1.728 42.223 1.00 92.31 309 VAL A N 1
ATOM 2212 C CA . VAL A 1 309 ? -10.695 1.326 43.639 1.00 92.31 309 VAL A CA 1
ATOM 2213 C C . VAL A 1 309 ? -9.372 1.729 44.288 1.00 92.31 309 VAL A C 1
ATOM 2215 O O . VAL A 1 309 ? -8.398 2.054 43.598 1.00 92.31 309 VAL A O 1
ATOM 2218 N N . ASP A 1 310 ? -9.332 1.743 45.618 1.00 90.38 310 ASP A N 1
ATOM 2219 C CA . ASP A 1 310 ? -8.113 2.057 46.366 1.00 90.38 310 ASP A CA 1
ATOM 2220 C C . ASP A 1 310 ? -6.990 1.048 46.068 1.00 90.38 310 ASP A C 1
ATOM 2222 O O . ASP A 1 310 ? -7.215 -0.155 45.928 1.00 90.38 310 ASP A O 1
ATOM 2226 N N . ASN A 1 311 ? -5.759 1.553 45.942 1.00 89.12 311 ASN A N 1
ATOM 2227 C CA . ASN A 1 311 ? -4.565 0.744 45.681 1.00 89.12 311 ASN A CA 1
ATOM 2228 C C . ASN A 1 311 ? -3.993 0.158 46.982 1.00 89.12 311 ASN A C 1
ATOM 2230 O O . ASN A 1 311 ? -2.834 0.375 47.334 1.00 89.12 311 ASN A O 1
ATOM 2234 N N . ASP A 1 312 ? -4.840 -0.549 47.725 1.00 88.31 312 ASP A N 1
ATOM 2235 C CA . ASP A 1 312 ? -4.486 -1.251 48.952 1.00 88.31 312 ASP A CA 1
ATOM 2236 C C . ASP A 1 312 ? -5.281 -2.564 49.092 1.00 88.31 312 ASP A C 1
ATOM 2238 O O . ASP A 1 312 ? -6.097 -2.939 48.244 1.00 88.31 312 ASP A O 1
ATOM 2242 N N . LYS A 1 313 ? -5.024 -3.304 50.177 1.00 84.12 313 LYS A N 1
ATOM 2243 C CA . LYS A 1 313 ? -5.711 -4.576 50.441 1.00 84.12 313 LYS A CA 1
ATOM 2244 C C . LYS A 1 313 ? -7.222 -4.403 50.646 1.00 84.12 313 LYS A C 1
ATOM 2246 O O . LYS A 1 313 ? -7.970 -5.322 50.326 1.00 84.12 313 LYS A O 1
ATOM 2251 N N . ALA A 1 314 ? -7.670 -3.264 51.176 1.00 82.56 314 ALA A N 1
ATOM 2252 C CA . ALA A 1 314 ? -9.083 -3.004 51.432 1.00 82.56 314 ALA A CA 1
ATOM 2253 C C . ALA A 1 314 ? -9.842 -2.698 50.130 1.00 82.56 314 ALA A C 1
ATOM 2255 O O . ALA A 1 314 ? -10.946 -3.209 49.940 1.00 82.56 314 ALA A O 1
ATOM 2256 N N . GLY A 1 315 ? -9.233 -1.951 49.204 1.00 82.50 315 GLY A N 1
ATOM 2257 C CA . GLY A 1 315 ? -9.768 -1.685 47.869 1.00 82.50 315 GLY A CA 1
ATOM 2258 C C . GLY A 1 315 ? -9.899 -2.955 47.027 1.00 82.50 315 GLY A C 1
ATOM 2259 O O . GLY A 1 315 ? -10.948 -3.193 46.428 1.00 82.50 315 GLY A O 1
ATOM 2260 N N . LEU A 1 316 ? -8.888 -3.831 47.059 1.00 83.06 316 LEU A N 1
ATOM 2261 C CA . LEU A 1 316 ? -8.947 -5.137 46.390 1.00 83.06 316 LEU A CA 1
ATOM 2262 C C . LEU A 1 316 ? -10.006 -6.070 46.998 1.00 83.06 316 LEU A C 1
ATOM 2264 O O . LEU A 1 316 ? -10.729 -6.722 46.254 1.00 83.06 316 LEU A O 1
ATOM 2268 N N . ALA A 1 317 ? -10.154 -6.101 48.326 1.00 82.69 317 ALA A N 1
ATOM 2269 C CA . ALA A 1 317 ? -11.211 -6.883 48.975 1.00 82.69 317 ALA A CA 1
ATOM 2270 C C . ALA A 1 317 ? -12.621 -6.316 48.701 1.00 82.69 317 ALA A C 1
ATOM 2272 O O . ALA A 1 317 ? -13.598 -7.059 48.599 1.00 82.69 317 ALA A O 1
ATOM 2273 N N . GLY A 1 318 ? -12.740 -4.991 48.566 1.00 83.75 318 GLY A N 1
ATOM 2274 C CA . GLY A 1 318 ? -13.982 -4.321 48.183 1.00 83.75 318 GLY A CA 1
ATOM 2275 C C . GLY A 1 318 ? -14.425 -4.651 46.756 1.00 83.75 318 GLY A C 1
ATOM 2276 O O . GLY A 1 318 ? -15.628 -4.724 46.500 1.00 83.75 318 GLY A O 1
ATOM 2277 N N . LEU A 1 319 ? -13.474 -4.909 45.854 1.00 87.88 319 LEU A N 1
ATOM 2278 C CA . LEU A 1 319 ? -13.743 -5.226 44.455 1.00 87.88 319 LEU A CA 1
ATOM 2279 C C . LEU A 1 319 ? -14.556 -6.515 44.287 1.00 87.88 319 LEU A C 1
ATOM 2281 O O . LEU A 1 319 ? -15.547 -6.500 43.564 1.00 87.88 319 LEU A O 1
ATOM 2285 N N . ASP A 1 320 ? -14.209 -7.595 44.987 1.00 84.38 320 ASP A N 1
ATOM 2286 C CA . ASP A 1 320 ? -14.929 -8.874 44.867 1.00 84.38 320 ASP A CA 1
ATOM 2287 C C . ASP A 1 320 ? -16.387 -8.755 45.341 1.00 84.38 320 ASP A C 1
ATOM 2289 O O . ASP A 1 320 ? -17.312 -9.317 44.744 1.00 84.38 320 ASP A O 1
ATOM 2293 N N . ARG A 1 321 ? -16.620 -7.952 46.391 1.00 87.88 321 ARG A N 1
ATOM 2294 C CA . ARG A 1 321 ? -17.968 -7.629 46.884 1.00 87.88 321 ARG A CA 1
ATOM 2295 C C . ARG A 1 321 ? -18.778 -6.881 45.825 1.00 87.88 321 ARG A C 1
ATOM 2297 O O . ARG A 1 321 ? -19.936 -7.223 45.587 1.00 87.88 321 ARG A O 1
ATOM 2304 N N . VAL A 1 322 ? -18.178 -5.860 45.214 1.00 89.81 322 VAL A N 1
ATOM 2305 C CA . VAL A 1 322 ? -18.810 -5.043 44.171 1.00 89.81 322 VAL A CA 1
ATOM 2306 C C . VAL A 1 322 ? -19.095 -5.893 42.932 1.00 89.81 322 VAL A C 1
ATOM 2308 O O . VAL A 1 322 ? -20.224 -5.899 42.444 1.00 89.81 322 VAL A O 1
ATOM 2311 N N . ALA A 1 323 ? -18.128 -6.692 42.484 1.00 90.12 323 ALA A N 1
ATOM 2312 C CA . ALA A 1 323 ? -18.273 -7.562 41.326 1.00 90.12 323 ALA A CA 1
ATOM 2313 C C . ALA A 1 323 ? -19.435 -8.547 41.483 1.00 90.12 323 ALA A C 1
ATOM 2315 O O . ALA A 1 323 ? -20.296 -8.646 40.609 1.00 90.12 323 ALA A O 1
ATOM 2316 N N . LYS A 1 324 ? -19.539 -9.198 42.649 1.00 90.56 324 LYS A N 1
ATOM 2317 C CA . LYS A 1 324 ? -20.639 -10.123 42.944 1.00 90.56 324 LYS A CA 1
ATOM 2318 C C . LYS A 1 324 ? -21.997 -9.419 43.019 1.00 90.56 324 LYS A C 1
ATOM 2320 O O . LYS A 1 324 ? -22.982 -9.946 42.509 1.00 90.56 324 LYS A O 1
ATOM 2325 N N . LYS A 1 325 ? -22.062 -8.235 43.641 1.00 92.88 325 LYS A N 1
ATOM 2326 C CA . LYS A 1 325 ? -23.307 -7.461 43.792 1.00 92.88 325 LYS A CA 1
ATOM 2327 C C . LYS A 1 325 ? -23.878 -7.013 42.443 1.00 92.88 325 LYS A C 1
ATOM 2329 O O . LYS A 1 325 ? -25.091 -7.065 42.257 1.00 92.88 325 LYS A O 1
ATOM 2334 N N . TYR A 1 326 ? -23.013 -6.605 41.515 1.00 92.69 326 TYR A N 1
ATOM 2335 C CA . TYR A 1 326 ? -23.410 -6.071 40.208 1.00 92.69 326 TYR A CA 1
ATOM 2336 C C . TYR A 1 326 ? -23.299 -7.074 39.056 1.00 92.69 326 TYR A C 1
ATOM 2338 O O . TYR A 1 326 ? -23.602 -6.711 37.922 1.00 92.69 326 TYR A O 1
ATOM 2346 N N . GLN A 1 327 ? -22.936 -8.331 39.344 1.00 91.81 327 GLN A N 1
ATOM 2347 C CA . GLN A 1 327 ? -22.730 -9.387 38.341 1.00 91.81 327 GLN A CA 1
ATOM 2348 C C . GLN A 1 327 ? -21.724 -8.951 37.266 1.00 91.81 327 GLN A C 1
ATOM 2350 O O . GLN A 1 327 ? -21.970 -9.074 36.068 1.00 91.81 327 GLN A O 1
ATOM 2355 N N . LEU A 1 328 ? -20.613 -8.374 37.722 1.00 92.44 328 LEU A N 1
ATOM 2356 C CA . LEU A 1 328 ? -19.516 -7.948 36.868 1.00 92.44 328 LEU A CA 1
ATOM 2357 C C . LEU A 1 328 ? -18.534 -9.098 36.688 1.00 92.44 328 LEU A C 1
ATOM 2359 O O . LEU A 1 328 ? -18.115 -9.713 37.670 1.00 92.44 328 LEU A O 1
ATOM 2363 N N . ASP A 1 329 ? -18.119 -9.318 35.449 1.00 92.50 329 ASP A N 1
ATOM 2364 C CA . ASP A 1 329 ? -16.924 -10.093 35.157 1.00 92.50 329 ASP A CA 1
ATOM 2365 C C . ASP A 1 329 ? -15.717 -9.152 35.199 1.00 92.50 329 ASP A C 1
ATOM 2367 O O . ASP A 1 329 ? -15.593 -8.226 34.389 1.00 92.50 329 ASP A O 1
ATOM 2371 N N . VAL A 1 330 ? -14.878 -9.318 36.218 1.00 89.62 330 VAL A N 1
ATOM 2372 C CA . VAL A 1 330 ? -13.749 -8.421 36.468 1.00 89.62 330 VAL A CA 1
ATOM 2373 C C . VAL A 1 330 ? -12.616 -8.782 35.517 1.00 89.62 330 VAL A C 1
ATOM 2375 O O . VAL A 1 330 ? -11.944 -9.793 35.704 1.00 89.62 330 VAL A O 1
ATOM 2378 N N . GLY A 1 331 ? -12.388 -7.918 34.531 1.00 83.06 331 GLY A N 1
ATOM 2379 C CA . GLY A 1 331 ? -11.326 -8.060 33.547 1.00 83.06 331 GLY A CA 1
ATOM 2380 C C . GLY A 1 331 ? -10.023 -7.397 33.992 1.00 83.06 331 GLY A C 1
ATOM 2381 O O . GLY A 1 331 ? -9.471 -7.686 35.058 1.00 83.06 331 GLY A O 1
ATOM 2382 N N . GLU A 1 332 ? -9.504 -6.516 33.139 1.00 84.12 332 GLU A N 1
ATOM 2383 C CA . GLU A 1 332 ? -8.196 -5.893 33.319 1.00 84.12 332 GLU A CA 1
ATOM 2384 C C . GLU A 1 332 ? -8.142 -4.981 34.556 1.00 84.12 332 GLU A C 1
ATOM 2386 O O . GLU A 1 332 ? -9.052 -4.189 34.827 1.00 84.12 332 GLU A O 1
ATOM 2391 N N . LYS A 1 333 ? -7.033 -5.083 35.299 1.00 89.44 333 LYS A N 1
ATOM 2392 C CA . LYS A 1 333 ? -6.711 -4.231 36.446 1.00 89.44 333 LYS A CA 1
ATOM 2393 C C . LYS A 1 333 ? -5.395 -3.516 36.179 1.00 89.44 333 LYS A C 1
ATOM 2395 O O . LYS A 1 333 ? -4.355 -4.160 36.056 1.00 89.44 333 LYS A O 1
ATOM 2400 N N . THR A 1 334 ? -5.419 -2.192 36.178 1.00 87.56 334 THR A N 1
ATOM 2401 C CA . THR A 1 334 ? -4.230 -1.373 35.924 1.00 87.56 334 THR A CA 1
ATOM 2402 C C . THR A 1 334 ? -3.977 -0.457 37.112 1.00 87.56 334 THR A C 1
ATOM 2404 O O . THR A 1 334 ? -4.823 0.358 37.480 1.00 87.56 334 THR A O 1
ATOM 2407 N N . VAL A 1 335 ? -2.795 -0.552 37.724 1.00 88.62 335 VAL A N 1
ATOM 2408 C CA . VAL A 1 335 ? -2.401 0.373 38.796 1.00 88.62 335 VAL A CA 1
ATOM 2409 C C . VAL A 1 335 ? -2.068 1.734 38.185 1.00 88.62 335 VAL A C 1
ATOM 2411 O O . VAL A 1 335 ? -1.030 1.914 37.545 1.00 88.62 335 VAL A O 1
ATOM 2414 N N . LEU A 1 336 ? -2.926 2.722 38.427 1.00 77.56 336 LEU A N 1
ATOM 2415 C CA . LEU A 1 336 ? -2.711 4.111 38.040 1.00 77.56 336 LEU A CA 1
ATOM 2416 C C . LEU A 1 336 ? -1.851 4.801 39.103 1.00 77.56 336 LEU A C 1
ATOM 2418 O O . LEU A 1 336 ? -2.360 5.432 40.031 1.00 77.56 336 LEU A O 1
ATOM 2422 N N . LYS A 1 337 ? -0.523 4.680 38.971 1.00 76.12 337 LYS A N 1
ATOM 2423 C CA . LYS A 1 337 ? 0.456 5.217 39.939 1.00 76.12 337 LYS A CA 1
ATOM 2424 C C . LYS A 1 337 ? 0.268 6.712 40.228 1.00 76.12 337 LYS A C 1
ATOM 2426 O O . LYS A 1 337 ? 0.415 7.127 41.370 1.00 76.12 337 LYS A O 1
ATOM 2431 N N . SER A 1 338 ? -0.099 7.502 39.218 1.00 65.69 338 SER A N 1
ATOM 2432 C CA . SER A 1 338 ? -0.347 8.946 39.349 1.00 65.69 338 SER A CA 1
ATOM 2433 C C . SER A 1 338 ? -1.564 9.287 40.211 1.00 65.69 338 SER A C 1
ATOM 2435 O O . SER A 1 338 ? -1.604 10.360 40.805 1.00 65.69 338 SER A O 1
ATOM 2437 N N . LEU A 1 339 ? -2.545 8.385 40.288 1.00 73.94 339 LEU A N 1
ATOM 2438 C CA . LEU A 1 339 ? -3.765 8.562 41.077 1.00 73.94 339 LEU A CA 1
ATOM 2439 C C . LEU A 1 339 ? -3.732 7.769 42.388 1.00 73.94 339 LEU A C 1
ATOM 2441 O O . LEU A 1 339 ? -4.625 7.925 43.215 1.00 73.94 339 LEU A O 1
ATOM 2445 N N . ASN A 1 340 ? -2.722 6.915 42.580 1.00 86.44 340 ASN A N 1
ATOM 2446 C CA . ASN A 1 340 ? -2.678 5.905 43.635 1.00 86.44 340 ASN A CA 1
ATOM 2447 C C . ASN A 1 340 ? -4.002 5.117 43.732 1.00 86.44 340 ASN A C 1
ATOM 2449 O O . ASN A 1 340 ? -4.623 5.020 44.793 1.00 86.44 340 ASN A O 1
ATOM 2453 N N . ARG A 1 341 ? -4.477 4.620 42.585 1.00 90.94 341 ARG A N 1
ATOM 2454 C CA . ARG A 1 341 ? -5.722 3.851 42.439 1.00 90.94 341 ARG A CA 1
ATOM 2455 C C . ARG A 1 341 ? -5.513 2.682 41.488 1.00 90.94 341 ARG A C 1
ATOM 2457 O O . ARG A 1 341 ? -4.587 2.696 40.679 1.00 90.94 341 ARG A O 1
ATOM 2464 N N . ILE A 1 342 ? -6.394 1.696 41.564 1.00 87.50 342 ILE A N 1
ATOM 2465 C CA . ILE A 1 342 ? -6.478 0.608 40.591 1.00 87.50 342 ILE A CA 1
ATOM 2466 C C . ILE A 1 342 ? -7.660 0.914 39.684 1.00 87.50 342 ILE A C 1
ATOM 2468 O O . ILE A 1 342 ? -8.787 1.016 40.162 1.00 87.50 342 ILE A O 1
ATOM 2472 N N . MET A 1 343 ? -7.399 1.081 38.392 1.00 93.44 343 MET A N 1
ATOM 2473 C CA . MET A 1 343 ? -8.443 1.092 37.378 1.00 93.44 343 MET A CA 1
ATOM 2474 C C . MET A 1 343 ? -8.874 -0.336 37.107 1.00 93.44 343 MET A C 1
ATOM 2476 O O . MET A 1 343 ? -8.034 -1.202 36.873 1.00 93.44 343 MET A O 1
ATOM 2480 N N . VAL A 1 344 ? -10.176 -0.562 37.152 1.00 91.56 344 VAL A N 1
ATOM 2481 C CA . VAL A 1 344 ? -10.800 -1.849 36.898 1.00 91.56 344 VAL A CA 1
ATOM 2482 C C . VAL A 1 344 ? -11.706 -1.693 35.691 1.00 91.56 344 VAL A C 1
ATOM 2484 O O . VAL A 1 344 ? -12.612 -0.857 35.694 1.00 91.56 344 VAL A O 1
ATOM 2487 N N . VAL A 1 345 ? -11.459 -2.507 34.670 1.00 93.94 345 VAL A N 1
ATOM 2488 C CA . VAL A 1 345 ? -12.358 -2.681 33.531 1.00 93.94 345 VAL A CA 1
ATOM 2489 C C . VAL A 1 345 ? -13.151 -3.955 33.777 1.00 93.94 345 VAL A C 1
ATOM 2491 O O . VAL A 1 345 ? -12.580 -5.013 34.035 1.00 93.94 345 VAL A O 1
ATOM 2494 N N . SER A 1 346 ? -14.475 -3.866 33.765 1.00 91.38 346 SER A N 1
ATOM 2495 C CA . SER A 1 346 ? -15.347 -5.022 33.970 1.00 91.38 346 SER A CA 1
ATOM 2496 C C . SER A 1 346 ? -16.405 -5.126 32.888 1.00 91.38 346 SER A C 1
ATOM 2498 O O . SER A 1 346 ? -16.917 -4.111 32.412 1.00 91.38 346 SER A O 1
ATOM 2500 N N . SER A 1 347 ? -16.745 -6.361 32.539 1.00 92.06 347 SER A N 1
ATOM 2501 C CA . SER A 1 347 ? -17.807 -6.679 31.592 1.00 92.06 347 SER A CA 1
ATOM 2502 C C . SER A 1 347 ? -19.114 -6.966 32.333 1.00 92.06 347 SER A C 1
ATOM 2504 O O . SER A 1 347 ? -19.122 -7.495 33.445 1.00 92.06 347 SER A O 1
ATOM 2506 N N . THR A 1 348 ? -20.238 -6.623 31.720 1.00 89.44 348 THR A N 1
ATOM 2507 C CA . THR A 1 348 ? -21.583 -6.871 32.234 1.00 89.44 348 THR A CA 1
ATOM 2508 C C . THR A 1 348 ? -22.538 -7.165 31.082 1.00 89.44 348 THR A C 1
ATOM 2510 O O . THR A 1 348 ? -22.413 -6.607 29.995 1.00 89.44 348 THR A O 1
ATOM 2513 N N . ALA A 1 349 ? -23.510 -8.047 31.323 1.00 87.19 349 ALA A N 1
ATOM 2514 C CA . ALA A 1 349 ? -24.594 -8.323 30.379 1.00 87.19 349 ALA A CA 1
ATOM 2515 C C . ALA A 1 349 ? -25.700 -7.246 30.403 1.00 87.19 349 ALA A C 1
ATOM 2517 O O . ALA A 1 349 ? -26.625 -7.295 29.595 1.00 87.19 349 ALA A O 1
ATOM 2518 N N . LYS A 1 350 ? -25.640 -6.309 31.359 1.00 89.38 350 LYS A N 1
ATOM 2519 C CA . LYS A 1 350 ? -26.592 -5.201 31.518 1.00 89.38 350 LYS A CA 1
ATOM 2520 C C . LYS A 1 350 ? -26.097 -3.946 30.800 1.00 89.38 350 LYS A C 1
ATOM 2522 O O . LYS A 1 350 ? -24.962 -3.898 30.328 1.00 89.38 350 LYS A O 1
ATOM 2527 N N . ASP A 1 351 ? -26.939 -2.918 30.736 1.00 88.75 351 ASP A N 1
ATOM 2528 C CA . ASP A 1 351 ? -26.522 -1.630 30.191 1.00 88.75 351 ASP A CA 1
ATOM 2529 C C . ASP A 1 351 ? -25.367 -1.030 31.015 1.00 88.75 351 ASP A C 1
ATOM 2531 O O . ASP A 1 351 ? -25.419 -0.925 32.245 1.00 88.75 351 ASP A O 1
ATOM 2535 N N . ALA A 1 352 ? -24.289 -0.659 30.323 1.00 87.25 352 ALA A N 1
ATOM 2536 C CA . ALA A 1 352 ? -23.065 -0.190 30.960 1.00 87.25 352 ALA A CA 1
ATOM 2537 C C . ALA A 1 352 ? -23.246 1.180 31.636 1.00 87.25 352 ALA A C 1
ATOM 2539 O O . ALA A 1 352 ? -22.610 1.440 32.659 1.00 87.25 352 ALA A O 1
ATOM 2540 N N . ALA A 1 353 ? -24.110 2.051 31.104 1.00 87.00 353 ALA A N 1
ATOM 2541 C CA . ALA A 1 353 ? -24.376 3.357 31.698 1.00 87.00 353 ALA A CA 1
ATOM 2542 C C . ALA A 1 353 ? -25.198 3.222 32.984 1.00 87.00 353 ALA A C 1
ATOM 2544 O O . ALA A 1 353 ? -24.856 3.844 33.992 1.00 87.00 353 ALA A O 1
ATOM 2545 N N . GLU A 1 354 ? -26.205 2.348 32.996 1.00 90.75 354 GLU A N 1
ATOM 2546 C CA . GLU A 1 354 ? -26.979 2.044 34.204 1.00 90.75 354 GLU A CA 1
ATOM 2547 C C . GLU A 1 354 ? -26.101 1.471 35.324 1.00 90.75 354 GLU A C 1
ATOM 2549 O O . GLU A 1 354 ? -26.171 1.914 36.476 1.00 90.75 354 GLU A O 1
ATOM 2554 N N . ILE A 1 355 ? -25.237 0.508 34.992 1.00 93.94 355 ILE A N 1
ATOM 2555 C CA . ILE A 1 355 ? -24.328 -0.105 35.965 1.00 93.94 355 ILE A CA 1
ATOM 2556 C C . ILE A 1 355 ? -23.296 0.900 36.468 1.00 93.94 355 ILE A C 1
ATOM 2558 O O . ILE A 1 355 ? -23.042 0.954 37.673 1.00 93.94 355 ILE A O 1
ATOM 2562 N N . ALA A 1 356 ? -22.743 1.731 35.586 1.00 91.44 356 ALA A N 1
ATOM 2563 C CA . ALA A 1 356 ? -21.818 2.781 35.985 1.00 91.44 356 ALA A CA 1
ATOM 2564 C C . ALA A 1 356 ? -22.455 3.775 36.972 1.00 91.44 356 ALA A C 1
ATOM 2566 O O . ALA A 1 356 ? -21.838 4.128 37.978 1.00 91.44 356 ALA A O 1
ATOM 2567 N N . GLU A 1 357 ? -23.703 4.195 36.741 1.00 92.50 357 GLU A N 1
ATOM 2568 C CA . GLU A 1 357 ? -24.419 5.073 37.677 1.00 92.50 357 GLU A CA 1
ATOM 2569 C C . GLU A 1 357 ? -24.707 4.401 39.023 1.00 92.50 357 GLU A C 1
ATOM 2571 O O . GLU A 1 357 ? -24.633 5.044 40.075 1.00 92.50 357 GLU A O 1
ATOM 2576 N N . ALA A 1 358 ? -25.003 3.101 39.024 1.00 91.94 358 ALA A N 1
ATOM 2577 C CA . ALA A 1 358 ? -25.206 2.362 40.263 1.00 91.94 358 ALA A CA 1
ATOM 2578 C C . ALA A 1 358 ? -23.900 2.222 41.068 1.00 91.94 358 ALA A C 1
ATOM 2580 O O . ALA A 1 358 ? -23.891 2.453 42.280 1.00 91.94 358 ALA A O 1
ATOM 2581 N N . LEU A 1 359 ? -22.784 1.938 40.392 1.00 92.38 359 LEU A N 1
ATOM 2582 C CA . LEU A 1 359 ? -21.461 1.789 41.000 1.00 92.38 359 LEU A CA 1
ATOM 2583 C C . LEU A 1 359 ? -20.935 3.072 41.648 1.00 92.38 359 LEU A C 1
ATOM 2585 O O . LEU A 1 359 ? -20.210 2.992 42.636 1.00 92.38 359 LEU A O 1
ATOM 2589 N N . LYS A 1 360 ? -21.336 4.259 41.174 1.00 91.12 360 LYS A N 1
ATOM 2590 C CA . LYS A 1 360 ? -20.986 5.535 41.832 1.00 91.12 360 LYS A CA 1
ATOM 2591 C C . LYS A 1 360 ? -21.481 5.634 43.279 1.00 91.12 360 LYS A C 1
ATOM 2593 O O . LYS A 1 360 ? -20.966 6.454 44.034 1.00 91.12 360 LYS A O 1
ATOM 2598 N N . LYS A 1 361 ? -22.484 4.837 43.666 1.00 91.94 361 LYS A N 1
ATOM 2599 C CA . LYS A 1 361 ? -23.041 4.804 45.028 1.00 91.94 361 LYS A CA 1
ATOM 2600 C C . LYS A 1 361 ? -22.330 3.797 45.939 1.00 91.94 361 LYS A C 1
ATOM 2602 O O . LYS A 1 361 ? -22.657 3.728 47.122 1.00 91.94 361 LYS A O 1
ATOM 2607 N N . GLU A 1 362 ? -21.392 3.003 45.418 1.00 92.62 362 GLU A N 1
ATOM 2608 C CA . GLU A 1 362 ? -20.693 1.985 46.200 1.00 92.62 362 GLU A CA 1
ATOM 2609 C C . GLU A 1 362 ? -19.531 2.559 47.022 1.00 92.62 362 GLU A C 1
ATOM 2611 O O . GLU A 1 362 ? -18.640 3.212 46.473 1.00 92.62 362 GLU A O 1
ATOM 2616 N N . PRO A 1 363 ? -19.458 2.253 48.330 1.00 88.31 363 PRO A N 1
ATOM 2617 C CA . PRO A 1 363 ? -18.305 2.614 49.144 1.00 88.31 363 PRO A CA 1
ATOM 2618 C C . PRO A 1 363 ? -17.015 1.963 48.626 1.00 88.31 363 PRO A C 1
ATOM 2620 O O . PRO A 1 363 ? -16.933 0.736 48.503 1.00 88.31 363 PRO A O 1
ATOM 2623 N N . GLY A 1 364 ? -15.995 2.789 48.378 1.00 86.00 364 GLY A N 1
ATOM 2624 C CA . GLY A 1 364 ? -14.684 2.361 47.871 1.00 86.00 364 GLY A CA 1
ATOM 2625 C C . GLY A 1 364 ? -14.580 2.284 46.344 1.00 86.00 364 GLY A C 1
ATOM 2626 O O . GLY A 1 364 ? -13.524 1.909 45.836 1.00 86.00 364 GLY A O 1
ATOM 2627 N N . VAL A 1 365 ? -15.644 2.648 45.616 1.00 90.06 365 VAL A N 1
ATOM 2628 C CA . VAL A 1 365 ? -15.633 2.808 44.158 1.00 90.06 365 VAL A CA 1
ATOM 2629 C C . VAL A 1 365 ? -15.570 4.293 43.814 1.00 90.06 365 VAL A C 1
ATOM 2631 O O . VAL A 1 365 ? -16.358 5.097 44.305 1.00 90.06 365 VAL A O 1
ATOM 2634 N N . TYR A 1 366 ? -14.640 4.661 42.940 1.00 87.50 366 TYR A N 1
ATOM 2635 C CA . TYR A 1 366 ? -14.445 6.032 42.484 1.00 87.50 366 TYR A CA 1
ATOM 2636 C C . TYR A 1 366 ? -14.564 6.105 40.963 1.00 87.50 366 TYR A C 1
ATOM 2638 O O . TYR A 1 366 ? -14.160 5.188 40.253 1.00 87.50 366 TYR A O 1
ATOM 2646 N N . ASN A 1 367 ? -15.093 7.221 40.462 1.00 84.94 367 ASN A N 1
ATOM 2647 C CA . ASN A 1 367 ? -15.136 7.566 39.037 1.00 84.94 367 ASN A CA 1
ATOM 2648 C C . ASN A 1 367 ? -15.639 6.425 38.131 1.00 84.94 367 ASN A C 1
ATOM 2650 O O . ASN A 1 367 ? -14.993 6.084 37.143 1.00 84.94 367 ASN A O 1
ATOM 2654 N N . SER A 1 368 ? -16.786 5.831 38.480 1.00 91.19 368 SER A N 1
ATOM 2655 C CA . SER A 1 368 ? -17.418 4.821 37.630 1.00 91.19 368 SER A CA 1
ATOM 2656 C C . SER A 1 368 ? -18.085 5.454 36.409 1.00 91.19 368 SER A C 1
ATOM 2658 O O . SER A 1 368 ? -18.783 6.467 36.520 1.00 91.19 368 SER A O 1
ATOM 2660 N N . GLN A 1 369 ? -17.844 4.863 35.244 1.00 92.06 369 GLN A N 1
ATOM 2661 C CA . GLN A 1 369 ? -18.335 5.317 33.948 1.00 92.06 369 GLN A CA 1
ATOM 2662 C C . GLN A 1 369 ? -18.345 4.159 32.936 1.00 92.06 369 GLN A C 1
ATOM 2664 O O . GLN A 1 369 ? -17.575 3.210 33.096 1.00 92.06 369 GLN A O 1
ATOM 2669 N N . PRO A 1 370 ? -19.142 4.233 31.859 1.00 91.81 370 PRO A N 1
ATOM 2670 C CA . PRO A 1 370 ? -18.929 3.389 30.687 1.00 91.81 370 PRO A CA 1
ATOM 2671 C C . PRO A 1 370 ? -17.502 3.524 30.146 1.00 91.81 370 PRO A C 1
ATOM 2673 O O . PRO A 1 370 ? -16.857 4.568 30.301 1.00 91.81 370 PRO A O 1
ATOM 2676 N N . ASN A 1 371 ? -17.013 2.488 29.468 1.00 88.25 371 ASN A N 1
ATOM 2677 C CA . ASN A 1 371 ? -15.742 2.575 28.755 1.00 88.25 371 ASN A CA 1
ATOM 2678 C C . ASN A 1 371 ? -15.897 3.429 27.483 1.00 88.25 371 ASN A C 1
ATOM 2680 O O . ASN A 1 371 ? -16.235 2.912 26.418 1.00 88.25 371 ASN A O 1
ATOM 2684 N N . TYR A 1 372 ? -15.738 4.749 27.608 1.00 79.62 372 TYR A N 1
ATOM 2685 C CA . TYR A 1 372 ? -15.953 5.691 26.509 1.00 79.62 372 TYR A CA 1
ATOM 2686 C C . TYR A 1 372 ? -14.942 5.526 25.372 1.00 79.62 372 TYR A C 1
ATOM 2688 O O . TYR A 1 372 ? -13.740 5.384 25.591 1.00 79.62 372 TYR A O 1
ATOM 2696 N N . VAL A 1 373 ? -15.444 5.629 24.143 1.00 70.56 373 VAL A N 1
ATOM 2697 C CA . VAL A 1 373 ? -14.645 5.650 22.919 1.00 70.56 373 VAL A CA 1
ATOM 2698 C C . VAL A 1 373 ? -14.309 7.101 22.593 1.00 70.56 373 VAL A C 1
ATOM 2700 O O . VAL A 1 373 ? -15.197 7.933 22.413 1.00 70.56 373 VAL A O 1
ATOM 2703 N N . PHE A 1 374 ? -13.018 7.414 22.508 1.00 49.53 374 PHE A N 1
ATOM 2704 C CA . PHE A 1 374 ? -12.538 8.727 22.086 1.00 49.53 374 PHE A CA 1
ATOM 2705 C C . PHE A 1 374 ? -12.069 8.651 20.633 1.00 49.53 374 PHE A C 1
ATOM 2707 O O . PHE A 1 374 ? -11.179 7.868 20.313 1.00 49.53 374 PHE A O 1
ATOM 2714 N N . ALA A 1 375 ? -12.652 9.476 19.764 1.00 45.53 375 ALA A N 1
ATOM 2715 C CA . ALA A 1 375 ? -12.231 9.615 18.373 1.00 45.53 375 ALA A CA 1
ATOM 2716 C C . ALA A 1 375 ? -11.328 10.847 18.195 1.00 45.53 375 ALA A C 1
ATOM 2718 O O . ALA A 1 375 ? -11.565 11.906 18.785 1.00 45.53 375 ALA A O 1
ATOM 2719 N N . THR A 1 376 ? -10.295 10.728 17.362 1.00 35.03 376 THR A N 1
ATOM 2720 C CA . THR A 1 376 ? -9.473 11.862 16.916 1.00 35.03 376 THR A CA 1
ATOM 2721 C C . THR A 1 376 ? -10.222 12.654 15.844 1.00 35.03 376 THR A C 1
ATOM 2723 O O . THR A 1 376 ? -10.758 12.064 14.913 1.00 35.03 376 THR A O 1
ATOM 2726 N N . MET A 1 377 ? -10.266 13.987 15.942 1.00 29.89 377 MET A N 1
ATOM 2727 C CA . MET A 1 377 ? -11.009 14.817 14.985 1.00 29.89 377 MET A CA 1
ATOM 2728 C C . MET A 1 377 ? -10.305 14.904 13.618 1.00 29.89 377 MET A C 1
ATOM 2730 O O . MET A 1 377 ? -9.430 15.746 13.422 1.00 29.89 377 MET A O 1
ATOM 2734 N N . GLY A 1 378 ? -10.738 14.083 12.663 1.00 37.53 378 GLY A N 1
ATOM 2735 C CA . GLY A 1 378 ? -10.489 14.233 11.228 1.00 37.53 378 GLY A CA 1
ATOM 2736 C C . GLY A 1 378 ? -11.750 13.829 10.462 1.00 37.53 378 GLY A C 1
ATOM 2737 O O . GLY A 1 378 ? -12.288 12.764 10.713 1.00 37.53 378 GLY A O 1
ATOM 2738 N N . ARG A 1 379 ? -12.260 14.678 9.557 1.00 45.19 379 ARG A N 1
ATOM 2739 C CA . ARG A 1 379 ? -13.448 14.391 8.711 1.00 45.19 379 ARG A CA 1
ATOM 2740 C C . ARG A 1 379 ? -13.132 13.453 7.524 1.00 45.19 379 ARG A C 1
ATOM 2742 O O . ARG A 1 379 ? -13.822 13.490 6.508 1.00 45.19 379 ARG A O 1
ATOM 2749 N N . GLN A 1 380 ? -12.035 12.709 7.603 1.00 60.03 380 GLN A N 1
ATOM 2750 C CA . GLN A 1 380 ? -11.475 11.892 6.527 1.00 60.03 380 GLN A CA 1
ATOM 2751 C C . GLN A 1 380 ? -10.919 10.603 7.124 1.00 60.03 380 GLN A C 1
ATOM 2753 O O . GLN A 1 380 ? -10.406 10.626 8.245 1.00 60.03 380 GLN A O 1
ATOM 2758 N N . ASP A 1 381 ? -10.983 9.520 6.351 1.00 63.75 381 ASP A N 1
ATOM 2759 C CA . ASP A 1 381 ? -10.356 8.243 6.679 1.00 63.75 381 ASP A CA 1
ATOM 2760 C C . ASP A 1 381 ? -8.862 8.483 6.980 1.00 63.75 381 ASP A C 1
ATOM 2762 O O . ASP A 1 381 ? -8.149 9.059 6.145 1.00 63.75 381 ASP A O 1
ATOM 2766 N N . PRO A 1 382 ? -8.377 8.153 8.192 1.00 52.81 382 PRO A N 1
ATOM 2767 C CA . PRO A 1 382 ? -7.116 8.667 8.731 1.00 52.81 382 PRO A CA 1
ATOM 2768 C C . PRO A 1 382 ? -5.870 8.226 7.955 1.00 52.81 382 PRO A C 1
ATOM 2770 O O . PRO A 1 382 ? -4.825 8.869 8.070 1.00 52.81 382 PRO A O 1
ATOM 2773 N N . LEU A 1 383 ? -5.967 7.153 7.166 1.00 71.00 383 LEU A N 1
ATOM 2774 C CA . LEU A 1 383 ? -4.893 6.640 6.319 1.00 71.00 383 LEU A CA 1
ATOM 2775 C C . LEU A 1 383 ? -5.070 7.009 4.841 1.00 71.00 383 LEU A C 1
ATOM 2777 O O . LEU A 1 383 ? -4.172 6.735 4.048 1.00 71.00 383 LEU A O 1
ATOM 2781 N N . SER A 1 384 ? -6.152 7.696 4.457 1.00 72.06 384 SER A N 1
ATOM 2782 C CA . SER A 1 384 ? -6.330 8.196 3.084 1.00 72.06 384 SER A CA 1
ATOM 2783 C C . SER A 1 384 ? -5.164 9.057 2.560 1.00 72.06 384 SER A C 1
ATOM 2785 O O . SER A 1 384 ? -4.842 8.927 1.377 1.00 72.06 384 SER A O 1
ATOM 2787 N N . PRO A 1 385 ? -4.416 9.842 3.377 1.00 72.94 385 PRO A N 1
ATOM 2788 C CA . PRO A 1 385 ? -3.221 10.541 2.892 1.00 72.94 385 PRO A CA 1
ATOM 2789 C C . PRO A 1 385 ? -2.066 9.615 2.474 1.00 72.94 385 PRO A C 1
ATOM 2791 O O . PRO A 1 385 ? -1.127 10.078 1.830 1.00 72.94 385 PRO A O 1
ATOM 2794 N N . MET A 1 386 ? -2.100 8.332 2.855 1.00 68.12 386 MET A N 1
ATOM 2795 C CA . MET A 1 386 ? -1.117 7.321 2.445 1.00 68.12 386 MET A CA 1
ATOM 2796 C C . MET A 1 386 ? -1.433 6.726 1.065 1.00 68.12 386 MET A C 1
ATOM 2798 O O . MET A 1 386 ? -0.595 6.040 0.485 1.00 68.12 386 MET A O 1
ATOM 2802 N N . GLN A 1 387 ? -2.621 6.989 0.516 1.00 80.00 387 GLN A N 1
ATOM 2803 C CA . GLN A 1 387 ? -3.036 6.475 -0.783 1.00 80.00 387 GLN A CA 1
ATOM 2804 C C . GLN A 1 387 ? -2.674 7.460 -1.896 1.00 80.00 387 GLN A C 1
ATOM 2806 O O . GLN A 1 387 ? -3.272 8.529 -2.042 1.00 80.00 387 GLN A O 1
ATOM 2811 N N . ASN A 1 388 ? -1.735 7.068 -2.753 1.00 82.38 388 ASN A N 1
ATOM 2812 C CA . ASN A 1 388 ? -1.390 7.841 -3.945 1.00 82.38 388 ASN A CA 1
ATOM 2813 C C . ASN A 1 388 ? -2.616 8.081 -4.854 1.00 82.38 388 ASN A C 1
ATOM 2815 O O . ASN A 1 388 ? -2.805 9.205 -5.317 1.00 82.38 388 ASN A O 1
ATOM 2819 N N . LEU A 1 389 ? -3.493 7.085 -5.025 1.00 86.50 389 LEU A N 1
ATOM 2820 C CA . LEU A 1 389 ? -4.728 7.174 -5.814 1.00 86.50 389 LEU A CA 1
ATOM 2821 C C . LEU A 1 389 ? -5.676 8.277 -5.321 1.00 86.50 389 LEU A C 1
ATOM 2823 O O . LEU A 1 389 ? -6.241 8.989 -6.150 1.00 86.50 389 LEU A O 1
ATOM 2827 N N . VAL A 1 390 ? -5.790 8.480 -3.999 1.00 82.81 390 VAL A N 1
ATOM 2828 C CA . VAL A 1 390 ? -6.609 9.559 -3.411 1.00 82.81 390 VAL A CA 1
ATOM 2829 C C . VAL A 1 390 ? -6.113 10.918 -3.888 1.00 82.81 390 VAL A C 1
ATOM 2831 O O . VAL A 1 390 ? -6.908 11.744 -4.329 1.00 82.81 390 VAL A O 1
ATOM 2834 N N . SER A 1 391 ? -4.796 11.130 -3.847 1.00 81.94 391 SER A N 1
ATOM 2835 C CA . SER A 1 391 ? -4.181 12.387 -4.282 1.00 81.94 391 SER A CA 1
ATOM 2836 C C . SER A 1 391 ? -4.193 12.574 -5.802 1.00 81.94 391 SER A C 1
ATOM 2838 O O . SER A 1 391 ? -4.395 13.687 -6.279 1.00 81.94 391 SER A O 1
ATOM 2840 N N . MET A 1 392 ? -3.992 11.499 -6.573 1.00 85.69 392 MET A N 1
ATOM 2841 C CA . MET A 1 392 ? -3.915 11.553 -8.035 1.00 85.69 392 MET A CA 1
ATOM 2842 C C . MET A 1 392 ? -5.264 11.885 -8.665 1.00 85.69 392 MET A C 1
ATOM 2844 O O . MET A 1 392 ? -5.300 12.609 -9.656 1.00 85.69 392 MET A O 1
ATOM 2848 N N . LEU A 1 393 ? -6.346 11.344 -8.105 1.00 86.00 393 LEU A N 1
ATOM 2849 C CA . LEU A 1 393 ? -7.702 11.509 -8.620 1.00 86.00 393 LEU A CA 1
ATOM 2850 C C . LEU A 1 393 ? -8.516 12.561 -7.870 1.00 86.00 393 LEU A C 1
ATOM 2852 O O . LEU A 1 393 ? -9.671 12.738 -8.218 1.00 86.00 393 LEU A O 1
ATOM 2856 N N . ASP A 1 394 ? -7.963 13.222 -6.849 1.00 85.56 394 ASP A N 1
ATOM 2857 C CA . ASP A 1 394 ? -8.743 14.049 -5.916 1.00 85.56 394 ASP A CA 1
ATOM 2858 C C . ASP A 1 394 ? -10.061 13.351 -5.538 1.00 85.56 394 ASP A C 1
ATOM 2860 O O . ASP A 1 394 ? -11.168 13.810 -5.838 1.00 85.56 394 ASP A O 1
ATOM 2864 N N . LEU A 1 395 ? -9.937 12.156 -4.946 1.00 86.69 395 LEU A N 1
ATOM 2865 C CA . LEU A 1 395 ? -11.102 11.304 -4.698 1.00 86.69 395 LEU A CA 1
ATOM 2866 C C . LEU A 1 395 ? -12.156 12.003 -3.830 1.00 86.69 395 LEU A C 1
ATOM 2868 O O . LEU A 1 395 ? -13.340 11.717 -3.956 1.00 86.69 395 LEU A O 1
ATOM 2872 N N . GLN A 1 396 ? -11.760 12.982 -3.013 1.00 82.88 396 GLN A N 1
ATOM 2873 C CA . GLN A 1 396 ? -12.711 13.805 -2.279 1.00 82.88 396 GLN A CA 1
ATOM 2874 C C . GLN A 1 396 ? -13.634 14.604 -3.211 1.00 82.88 396 GLN A C 1
ATOM 2876 O O . GLN A 1 396 ? -14.840 14.650 -2.952 1.00 82.88 396 GLN A O 1
ATOM 2881 N N . GLU A 1 397 ? -13.096 15.240 -4.256 1.00 84.56 397 GLU A N 1
ATOM 2882 C CA . GLU A 1 397 ? -13.910 15.937 -5.254 1.00 84.56 397 GLU A CA 1
ATOM 2883 C C . GLU A 1 397 ? -14.744 14.947 -6.075 1.00 84.56 397 GLU A C 1
ATOM 2885 O O . GLU A 1 397 ? -15.943 15.171 -6.268 1.00 84.56 397 GLU A O 1
ATOM 2890 N N . VAL A 1 398 ? -14.137 13.836 -6.508 1.00 88.94 398 VAL A N 1
ATOM 2891 C CA . VAL A 1 398 ? -14.817 12.793 -7.293 1.00 88.94 398 VAL A CA 1
ATOM 2892 C C . VAL A 1 398 ? -16.028 12.250 -6.545 1.00 88.94 398 VAL A C 1
ATOM 2894 O O . VAL A 1 398 ? -17.132 12.295 -7.081 1.00 88.94 398 VAL A O 1
ATOM 2897 N N . HIS A 1 399 ? -15.857 11.844 -5.282 1.00 91.38 399 HIS A N 1
ATOM 2898 C CA . HIS A 1 399 ? -16.924 11.296 -4.431 1.00 91.38 399 HIS A CA 1
ATOM 2899 C C . HIS A 1 399 ? -18.029 12.302 -4.114 1.00 91.38 399 HIS A C 1
ATOM 2901 O O . HIS A 1 399 ? -19.129 11.907 -3.735 1.00 91.38 399 HIS A O 1
ATOM 2907 N N . GLY A 1 400 ? -17.764 13.602 -4.271 1.00 85.81 400 GLY A N 1
ATOM 2908 C CA . GLY A 1 400 ? -18.796 14.635 -4.207 1.00 85.81 400 GLY A CA 1
ATOM 2909 C C . GLY A 1 400 ? -19.762 14.612 -5.397 1.00 85.81 400 GLY A C 1
ATOM 2910 O O . GLY A 1 400 ? -20.830 15.218 -5.311 1.00 85.81 400 GLY A O 1
ATOM 2911 N N . LYS A 1 401 ? -19.401 13.929 -6.492 1.00 88.31 401 LYS A N 1
ATOM 2912 C CA . LYS A 1 401 ? -20.155 13.879 -7.752 1.00 88.31 401 LYS A CA 1
ATOM 2913 C C . LYS A 1 401 ? -20.600 12.457 -8.116 1.00 88.31 401 LYS A C 1
ATOM 2915 O O . LYS A 1 401 ? -21.747 12.289 -8.508 1.00 88.31 401 LYS A O 1
ATOM 2920 N N . VAL A 1 402 ? -19.715 11.468 -7.973 1.00 91.31 402 VAL A N 1
ATOM 2921 C CA . VAL A 1 402 ? -19.958 10.029 -8.187 1.00 91.31 402 VAL A CA 1
ATOM 2922 C C . VAL A 1 402 ? -19.182 9.211 -7.163 1.00 91.31 402 VAL A C 1
ATOM 2924 O O . VAL A 1 402 ? -18.021 9.502 -6.885 1.00 91.31 402 VAL A O 1
ATOM 2927 N N . SER A 1 403 ? -19.792 8.172 -6.609 1.00 94.06 403 SER A N 1
ATOM 2928 C CA . SER A 1 403 ? -19.178 7.302 -5.598 1.00 94.06 403 SER A CA 1
ATOM 2929 C C . SER A 1 403 ? -19.355 5.801 -5.863 1.00 94.06 403 SER A C 1
ATOM 2931 O O . SER A 1 403 ? -18.831 4.991 -5.102 1.00 94.06 403 SER A O 1
ATOM 2933 N N . GLY A 1 404 ? -20.019 5.417 -6.954 1.00 94.00 404 GLY A N 1
ATOM 2934 C CA . GLY A 1 404 ? -20.302 4.038 -7.353 1.00 94.00 404 GLY A CA 1
ATOM 2935 C C . GLY A 1 404 ? -21.638 3.511 -6.832 1.00 94.00 404 GLY A C 1
ATOM 2936 O O . GLY A 1 404 ? -21.811 2.302 -6.698 1.00 94.00 404 GLY A O 1
ATOM 2937 N N . LYS A 1 405 ? -22.583 4.397 -6.497 1.00 94.38 405 LYS A N 1
ATOM 2938 C CA . LYS A 1 405 ? -23.881 3.999 -5.931 1.00 94.38 405 LYS A CA 1
ATOM 2939 C C . LYS A 1 405 ? -24.664 3.107 -6.887 1.00 94.38 405 LYS A C 1
ATOM 2941 O O . LYS A 1 405 ? -24.718 3.368 -8.084 1.00 94.38 405 LYS A O 1
ATOM 2946 N N . ASN A 1 406 ? -25.354 2.115 -6.322 1.00 93.56 406 ASN A N 1
ATOM 2947 C CA . ASN A 1 406 ? -26.179 1.139 -7.046 1.00 93.56 406 ASN A CA 1
ATOM 2948 C C . ASN A 1 406 ? -25.414 0.296 -8.078 1.00 93.56 406 ASN A C 1
ATOM 2950 O O . ASN A 1 406 ? -26.050 -0.317 -8.929 1.00 93.56 406 ASN A O 1
ATOM 2954 N N . ILE A 1 407 ? -24.083 0.253 -7.997 1.00 96.50 407 ILE A N 1
ATOM 2955 C CA . ILE A 1 407 ? -23.252 -0.613 -8.829 1.00 96.50 407 ILE A CA 1
ATOM 2956 C C . ILE A 1 407 ? -22.752 -1.779 -7.984 1.00 96.50 407 ILE A C 1
ATOM 2958 O O . ILE A 1 407 ? -22.233 -1.577 -6.880 1.00 96.50 407 ILE A O 1
ATOM 2962 N N . THR A 1 408 ? -22.894 -2.995 -8.506 1.00 98.19 408 THR A N 1
ATOM 2963 C CA . THR A 1 408 ? -22.367 -4.205 -7.867 1.00 98.19 408 THR A CA 1
ATOM 2964 C C . THR A 1 408 ? -21.114 -4.689 -8.586 1.00 98.19 408 THR A C 1
ATOM 2966 O O . THR A 1 408 ? -21.140 -4.956 -9.787 1.00 98.19 408 THR A O 1
ATOM 2969 N N . VAL A 1 409 ? -20.019 -4.838 -7.840 1.00 98.69 409 VAL A N 1
ATOM 2970 C CA . VAL A 1 409 ? -18.740 -5.356 -8.336 1.00 98.69 409 VAL A CA 1
ATOM 2971 C C . VAL A 1 409 ? -18.454 -6.710 -7.690 1.00 98.69 409 VAL A C 1
ATOM 2973 O O . VAL A 1 409 ? -18.323 -6.815 -6.469 1.00 98.69 409 VAL A O 1
ATOM 2976 N N . ALA A 1 410 ? -18.323 -7.756 -8.503 1.00 98.75 410 ALA A N 1
ATOM 2977 C CA . ALA A 1 410 ? -17.829 -9.048 -8.053 1.00 98.75 410 ALA A CA 1
ATOM 2978 C C . ALA A 1 410 ? -16.298 -9.066 -8.030 1.00 98.75 410 ALA A C 1
ATOM 2980 O O . ALA A 1 410 ? -15.635 -8.784 -9.032 1.00 98.75 410 ALA A O 1
ATOM 2981 N N . VAL A 1 411 ? -15.738 -9.447 -6.885 1.00 98.75 411 VAL A N 1
ATOM 2982 C CA . VAL A 1 411 ? -14.304 -9.676 -6.698 1.00 98.75 411 VAL A CA 1
ATOM 2983 C C . VAL A 1 411 ? -14.066 -11.180 -6.745 1.00 98.75 411 VAL A C 1
ATOM 2985 O O . VAL A 1 411 ? -14.337 -11.881 -5.769 1.00 98.75 411 VAL A O 1
ATOM 2988 N N . VAL A 1 412 ? -13.594 -11.672 -7.893 1.00 98.31 412 VAL A N 1
ATOM 2989 C CA . VAL A 1 412 ? -13.237 -13.082 -8.098 1.00 98.31 412 VAL A CA 1
ATOM 2990 C C . VAL A 1 412 ? -11.738 -13.233 -7.868 1.00 98.31 412 VAL A C 1
ATOM 2992 O O . VAL A 1 412 ? -10.924 -12.913 -8.733 1.00 98.31 412 VAL A O 1
ATOM 2995 N N . ASP A 1 413 ? -11.372 -13.678 -6.668 1.00 97.50 413 ASP A N 1
ATOM 2996 C CA . ASP A 1 413 ? -9.985 -13.687 -6.196 1.00 97.50 413 ASP A CA 1
ATOM 2997 C C . ASP A 1 413 ? -9.776 -14.783 -5.124 1.00 97.50 413 ASP A C 1
ATOM 2999 O O . ASP A 1 413 ? -10.585 -15.700 -4.948 1.00 97.50 413 ASP A O 1
ATOM 3003 N N . THR A 1 414 ? -8.677 -14.706 -4.383 1.00 95.31 414 THR A N 1
ATOM 3004 C CA . THR A 1 414 ? -8.597 -15.184 -2.999 1.00 95.31 414 THR A CA 1
ATOM 3005 C C . THR A 1 414 ? -9.653 -14.503 -2.119 1.00 95.31 414 THR A C 1
ATOM 3007 O O . THR A 1 414 ? -10.304 -13.538 -2.520 1.00 95.31 414 THR A O 1
ATOM 3010 N N . GLY A 1 415 ? -9.894 -15.025 -0.920 1.00 95.75 415 GLY A N 1
ATOM 3011 C CA . GLY A 1 415 ? -10.985 -14.521 -0.090 1.00 95.75 415 GLY A CA 1
ATOM 3012 C C . GLY A 1 415 ? -10.789 -13.077 0.380 1.00 95.75 415 GLY A C 1
ATOM 3013 O O . GLY A 1 415 ? -9.676 -12.627 0.646 1.00 95.75 415 GLY A O 1
ATOM 3014 N N . VAL A 1 416 ? -11.894 -12.348 0.518 1.00 98.31 416 VAL A N 1
ATOM 3015 C CA . VAL A 1 416 ? -11.935 -10.992 1.086 1.00 98.31 416 VAL A CA 1
ATOM 3016 C C . VAL A 1 416 ? -12.251 -11.089 2.578 1.00 98.31 416 VAL A C 1
ATOM 3018 O O . VAL A 1 416 ? -13.166 -11.824 2.957 1.00 98.31 416 VAL A O 1
ATOM 3021 N N . GLU A 1 417 ? -11.541 -10.361 3.442 1.00 97.50 417 GLU A N 1
ATOM 3022 C CA . GLU A 1 417 ? -11.926 -10.242 4.854 1.00 97.50 417 GLU A CA 1
ATOM 3023 C C . GLU A 1 417 ? -13.238 -9.451 4.984 1.00 97.50 417 GLU A C 1
ATOM 3025 O O . GLU A 1 417 ? -13.253 -8.223 4.993 1.00 97.50 417 GLU A O 1
ATOM 3030 N N . VAL A 1 418 ? -14.359 -10.170 5.081 1.00 96.19 418 VAL A N 1
ATOM 3031 C CA . VAL A 1 418 ? -15.706 -9.572 5.069 1.00 96.19 418 VAL A CA 1
ATOM 3032 C C . VAL A 1 418 ? -16.000 -8.694 6.285 1.00 96.19 418 VAL A C 1
ATOM 3034 O O . VAL A 1 418 ? -16.791 -7.768 6.182 1.00 96.19 418 VAL A O 1
ATOM 3037 N N . GLU A 1 419 ? -15.323 -8.940 7.410 1.00 95.31 419 GLU A N 1
ATOM 3038 C CA . GLU A 1 419 ? -15.453 -8.154 8.645 1.00 95.31 419 GLU A CA 1
ATOM 3039 C C . GLU A 1 419 ? -14.428 -7.014 8.751 1.00 95.31 419 GLU A C 1
ATOM 3041 O O . GLU A 1 419 ? -14.375 -6.325 9.773 1.00 95.31 419 GLU A O 1
ATOM 3046 N N . HIS A 1 420 ? -13.615 -6.788 7.712 1.00 93.81 420 HIS A N 1
ATOM 3047 C CA . HIS A 1 420 ? -12.672 -5.676 7.701 1.00 93.81 420 HIS A CA 1
ATOM 3048 C C . HIS A 1 420 ? -13.438 -4.353 7.850 1.00 93.81 420 HIS A C 1
ATOM 3050 O O . HIS A 1 420 ? -14.420 -4.115 7.144 1.00 93.81 420 HIS A O 1
ATOM 3056 N N . GLN A 1 421 ? -12.996 -3.471 8.748 1.00 92.50 421 GLN A N 1
ATOM 3057 C CA . GLN A 1 421 ? -13.697 -2.239 9.125 1.00 92.50 421 GLN A CA 1
ATOM 3058 C C . GLN A 1 421 ? -14.048 -1.358 7.914 1.00 92.50 421 GLN A C 1
ATOM 3060 O O . GLN A 1 421 ? -15.175 -0.862 7.841 1.00 92.50 421 GLN A O 1
ATOM 3065 N N . ASP A 1 422 ? -13.136 -1.271 6.939 1.00 92.44 422 ASP A N 1
ATOM 3066 C CA . ASP A 1 422 ? -13.312 -0.541 5.672 1.00 92.44 422 ASP A CA 1
ATOM 3067 C C . ASP A 1 422 ? -14.180 -1.253 4.628 1.00 92.44 422 ASP A C 1
ATOM 3069 O O . ASP A 1 422 ? -14.654 -0.611 3.698 1.00 92.44 422 ASP A O 1
ATOM 3073 N N . LEU A 1 423 ? -14.425 -2.561 4.753 1.00 97.62 423 LEU A N 1
ATOM 3074 C CA . LEU A 1 423 ? -15.115 -3.349 3.721 1.00 97.62 423 LEU A CA 1
ATOM 3075 C C . LEU A 1 423 ? -16.500 -3.826 4.153 1.00 97.62 423 LEU A C 1
ATOM 3077 O O . LEU A 1 423 ? -17.398 -3.918 3.320 1.00 97.62 423 LEU A O 1
ATOM 3081 N N . ARG A 1 424 ? -16.715 -4.100 5.442 1.00 96.44 424 ARG A N 1
ATOM 3082 C CA . ARG A 1 424 ? -17.925 -4.768 5.954 1.00 96.44 424 ARG A CA 1
ATOM 3083 C C . ARG A 1 424 ? -19.247 -4.112 5.559 1.00 96.44 424 ARG A C 1
ATOM 3085 O O . ARG A 1 424 ? -20.243 -4.795 5.378 1.00 96.44 424 ARG A O 1
ATOM 3092 N N . SER A 1 425 ? -19.275 -2.787 5.402 1.00 94.31 425 SER A N 1
ATOM 3093 C CA . SER A 1 425 ? -20.483 -2.048 5.004 1.00 94.31 425 SER A CA 1
ATOM 3094 C C . SER A 1 425 ? -20.747 -2.077 3.496 1.00 94.31 425 SER A C 1
ATOM 3096 O O . SER A 1 425 ? -21.749 -1.522 3.038 1.00 94.31 425 SER A O 1
ATOM 3098 N N . ARG A 1 426 ? -19.820 -2.638 2.717 1.00 97.56 426 ARG A N 1
ATOM 3099 C CA . ARG A 1 426 ? -19.820 -2.708 1.250 1.00 97.56 426 ARG A CA 1
ATOM 3100 C C . ARG A 1 426 ? -20.016 -4.135 0.761 1.00 97.56 426 ARG A C 1
ATOM 3102 O O . ARG A 1 426 ? -20.545 -4.323 -0.324 1.00 97.56 426 ARG A O 1
ATOM 3109 N N . ILE A 1 427 ? -19.641 -5.135 1.557 1.00 98.00 427 ILE A N 1
ATOM 3110 C CA . ILE A 1 427 ? -19.868 -6.546 1.237 1.00 98.00 427 ILE A CA 1
ATOM 3111 C C . ILE A 1 427 ? -21.369 -6.859 1.312 1.00 98.00 427 ILE A C 1
ATOM 3113 O O . ILE A 1 427 ? -21.959 -6.843 2.389 1.00 98.00 427 ILE A O 1
ATOM 3117 N N . VAL A 1 428 ? -21.981 -7.170 0.168 1.00 96.88 428 VAL A N 1
ATOM 3118 C CA . VAL A 1 428 ? -23.405 -7.561 0.074 1.00 96.88 428 VAL A CA 1
ATOM 3119 C C . VAL A 1 428 ? -23.606 -9.073 0.027 1.00 96.88 428 VAL A C 1
ATOM 3121 O O . VAL A 1 428 ? -24.706 -9.569 0.258 1.00 96.88 428 VAL A O 1
ATOM 3124 N N . GLY A 1 429 ? -22.536 -9.818 -0.240 1.00 94.94 429 GLY A N 1
ATOM 3125 C CA . GLY A 1 429 ? -22.534 -11.271 -0.249 1.00 94.94 429 GLY A CA 1
ATOM 3126 C C . GLY A 1 429 ? -21.120 -11.814 -0.370 1.00 94.94 429 GLY A C 1
ATOM 3127 O O . GLY A 1 429 ? -20.206 -11.128 -0.835 1.00 94.94 429 GLY A O 1
ATOM 3128 N N . TYR A 1 430 ? -20.939 -13.062 0.048 1.00 98.00 430 TYR A N 1
ATOM 3129 C CA . TYR A 1 430 ? -19.692 -13.782 -0.149 1.00 98.00 430 TYR A CA 1
ATOM 3130 C C . TYR A 1 430 ? -19.953 -15.270 -0.361 1.00 98.00 430 TYR A C 1
ATOM 3132 O O . TYR A 1 430 ? -20.895 -15.836 0.196 1.00 98.00 430 TYR A O 1
ATOM 3140 N N . GLN A 1 431 ? -19.110 -15.915 -1.161 1.00 96.44 431 GLN A N 1
ATOM 3141 C CA . GLN A 1 431 ? -19.202 -17.348 -1.420 1.00 96.44 431 GLN A CA 1
ATOM 3142 C C . GLN A 1 431 ? -17.815 -17.954 -1.640 1.00 96.44 431 GLN A C 1
ATOM 3144 O O . GLN A 1 431 ? -16.876 -17.285 -2.074 1.00 96.44 431 GLN A O 1
ATOM 3149 N N . ASN A 1 432 ? -17.677 -19.235 -1.304 1.00 96.25 432 ASN A N 1
ATOM 3150 C CA . ASN A 1 432 ? -16.430 -19.979 -1.414 1.00 96.25 432 ASN A CA 1
ATOM 3151 C C . ASN A 1 432 ? -16.554 -21.104 -2.439 1.00 96.25 432 ASN A C 1
ATOM 3153 O O . ASN A 1 432 ? -17.406 -21.979 -2.293 1.00 96.25 432 ASN A O 1
ATOM 3157 N N . PHE A 1 433 ? -15.658 -21.106 -3.422 1.00 94.50 433 PHE A N 1
ATOM 3158 C CA . PHE A 1 433 ? -15.604 -22.093 -4.502 1.00 94.50 433 PHE A CA 1
ATOM 3159 C C . PHE A 1 433 ? -14.371 -22.999 -4.422 1.00 94.50 433 PHE A C 1
ATOM 3161 O O . PHE A 1 433 ? -14.209 -23.895 -5.251 1.00 94.50 433 PHE A O 1
ATOM 3168 N N . ILE A 1 434 ? -13.495 -22.807 -3.432 1.00 92.56 434 ILE A N 1
ATOM 3169 C CA . ILE A 1 434 ? -12.389 -23.730 -3.161 1.00 92.56 434 ILE A CA 1
ATOM 3170 C C . ILE A 1 434 ? -12.891 -24.882 -2.287 1.00 92.56 434 ILE A C 1
ATOM 3172 O O . ILE A 1 434 ? -13.165 -24.712 -1.094 1.00 92.56 434 ILE A O 1
ATOM 3176 N N . SER A 1 435 ? -12.950 -26.082 -2.864 1.00 80.75 435 SER A N 1
ATOM 3177 C CA . SER A 1 435 ? -13.272 -27.313 -2.137 1.00 80.75 435 SER A CA 1
ATOM 3178 C C . SER A 1 435 ? -12.279 -27.580 -0.995 1.00 80.75 435 SER A C 1
ATOM 3180 O O . SER A 1 435 ? -11.093 -27.278 -1.114 1.00 80.75 435 SER A O 1
ATOM 3182 N N . ALA A 1 436 ? -12.750 -28.190 0.097 1.00 78.56 436 ALA A N 1
ATOM 3183 C CA . ALA A 1 436 ? -11.944 -28.606 1.257 1.00 78.56 436 ALA A CA 1
ATOM 3184 C C . ALA A 1 436 ? -11.276 -27.480 2.081 1.00 78.56 436 ALA A C 1
ATOM 3186 O O . ALA A 1 436 ? -10.410 -27.754 2.909 1.00 78.56 436 ALA A O 1
ATOM 3187 N N . SER A 1 437 ? -11.691 -26.221 1.915 1.00 83.62 437 SER A N 1
ATOM 3188 C CA . SER A 1 437 ? -11.285 -25.121 2.802 1.00 83.62 437 SER A CA 1
ATOM 3189 C C . SER A 1 437 ? -12.471 -24.217 3.107 1.00 83.62 437 SER A C 1
ATOM 3191 O O . SER A 1 437 ? -13.347 -24.073 2.261 1.00 83.62 437 SER A O 1
ATOM 3193 N N . ALA A 1 438 ? -12.527 -23.638 4.307 1.00 89.50 438 ALA A N 1
ATOM 3194 C CA . ALA A 1 438 ? -13.55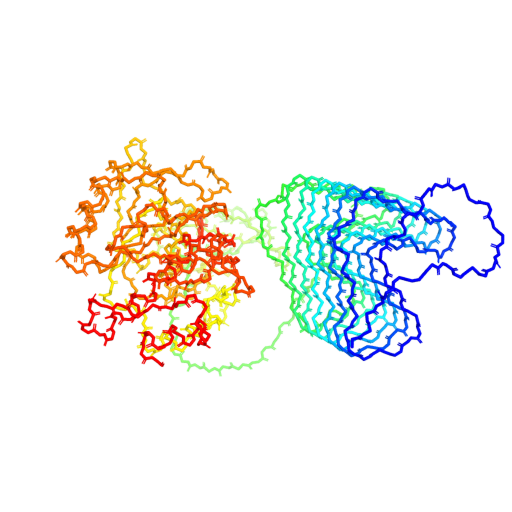2 -22.658 4.656 1.00 89.50 438 ALA A CA 1
ATOM 3195 C C . ALA A 1 438 ? -13.273 -21.308 3.975 1.00 89.50 438 ALA A C 1
ATOM 3197 O O . ALA A 1 438 ? -12.142 -21.028 3.568 1.00 89.50 438 ALA A O 1
ATOM 3198 N N . TYR A 1 439 ? -14.303 -20.466 3.870 1.00 94.31 439 TYR A N 1
ATOM 3199 C CA . TYR A 1 439 ? -14.108 -19.072 3.484 1.00 94.31 439 TYR A CA 1
ATOM 3200 C C . TYR A 1 439 ? -13.238 -18.371 4.538 1.00 94.31 439 TYR A C 1
ATOM 3202 O O . TYR A 1 439 ? -13.468 -18.526 5.736 1.00 94.31 439 TYR A O 1
ATOM 3210 N N . GLN A 1 440 ? -12.256 -17.592 4.095 1.00 92.62 440 GLN A N 1
ATOM 3211 C CA . GLN A 1 440 ? -11.387 -16.798 4.959 1.00 92.62 440 GLN A CA 1
ATOM 3212 C C . GLN A 1 440 ? -10.907 -15.557 4.207 1.00 92.62 440 GLN A C 1
ATOM 3214 O O . GLN A 1 440 ? -10.756 -15.609 2.989 1.00 92.62 440 GLN A O 1
ATOM 3219 N N . GLY A 1 441 ? -10.645 -14.465 4.926 1.00 93.50 441 GLY A N 1
ATOM 3220 C CA . GLY A 1 441 ? -9.993 -13.289 4.354 1.00 93.50 441 GLY A CA 1
ATOM 3221 C C . GLY A 1 441 ? -8.518 -13.556 4.066 1.00 93.50 441 GLY A C 1
ATOM 3222 O O . GLY A 1 441 ? -7.780 -14.017 4.934 1.00 93.50 441 GLY A O 1
ATOM 3223 N N . GLU A 1 442 ? -8.091 -13.272 2.843 1.00 95.06 442 GLU A N 1
ATOM 3224 C CA . GLU A 1 442 ? -6.743 -13.491 2.323 1.00 95.06 442 GLU A CA 1
ATOM 3225 C C . GLU A 1 442 ? -6.175 -12.163 1.791 1.00 95.06 442 GLU A C 1
ATOM 3227 O O . GLU A 1 442 ? -6.908 -11.210 1.515 1.00 95.06 442 G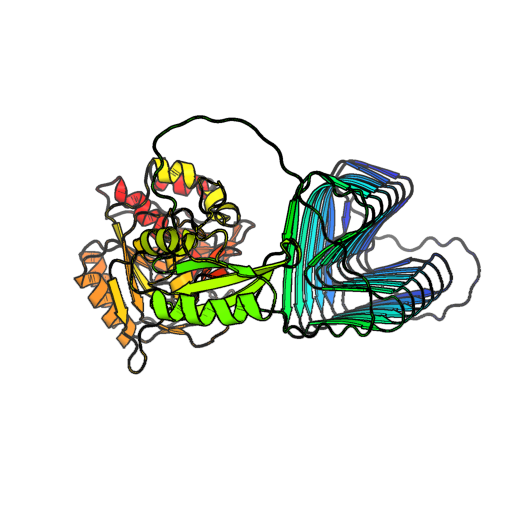LU A O 1
ATOM 3232 N N . ILE A 1 443 ? -4.846 -12.063 1.717 1.00 92.56 443 ILE A N 1
ATOM 3233 C CA . ILE A 1 443 ? -4.121 -10.803 1.499 1.00 92.56 443 ILE A CA 1
ATOM 3234 C C . ILE A 1 443 ? -4.520 -10.165 0.168 1.00 92.56 443 ILE A C 1
ATOM 3236 O O . ILE A 1 443 ? -4.831 -8.978 0.128 1.00 92.56 443 ILE A O 1
ATOM 3240 N N . HIS A 1 444 ? -4.524 -10.949 -0.912 1.00 95.44 444 HIS A N 1
ATOM 3241 C CA . HIS A 1 444 ? -4.722 -10.422 -2.261 1.00 95.44 444 HIS A CA 1
ATOM 3242 C C . HIS A 1 444 ? -6.167 -9.961 -2.501 1.00 95.44 444 HIS A C 1
ATOM 3244 O O . HIS A 1 444 ? -6.385 -8.817 -2.893 1.00 95.44 444 HIS A O 1
ATOM 3250 N N . GLY A 1 445 ? -7.155 -10.794 -2.168 1.00 97.56 445 GLY A N 1
ATOM 3251 C CA . GLY A 1 445 ? -8.570 -10.473 -2.346 1.00 97.56 445 GLY A CA 1
ATOM 3252 C C . GLY A 1 445 ? -8.996 -9.283 -1.492 1.00 97.56 445 GLY A C 1
ATOM 3253 O O . GLY A 1 445 ? -9.680 -8.382 -1.976 1.00 97.56 445 GLY A O 1
ATOM 3254 N N . THR A 1 446 ? -8.519 -9.223 -0.244 1.00 98.06 446 THR A N 1
ATOM 3255 C CA . THR A 1 446 ? -8.777 -8.083 0.649 1.00 98.06 446 THR A CA 1
ATOM 3256 C C . THR A 1 446 ? -8.163 -6.792 0.105 1.00 98.06 446 THR A C 1
ATOM 3258 O O . THR A 1 446 ? -8.822 -5.756 0.150 1.00 98.06 446 THR A O 1
ATOM 3261 N N . ALA A 1 447 ? -6.959 -6.838 -0.473 1.00 96.88 447 ALA A N 1
ATOM 3262 C CA . ALA A 1 447 ? -6.321 -5.673 -1.090 1.00 96.88 447 ALA A CA 1
ATOM 3263 C C . ALA A 1 447 ? -7.071 -5.171 -2.332 1.00 96.88 447 ALA A C 1
ATOM 3265 O O . ALA A 1 447 ? -7.309 -3.970 -2.475 1.00 96.88 447 ALA A O 1
ATOM 3266 N N . VAL A 1 448 ? -7.480 -6.094 -3.206 1.00 98.44 448 VAL A N 1
ATOM 3267 C CA . VAL A 1 448 ? -8.270 -5.800 -4.410 1.00 98.44 448 VAL A CA 1
ATOM 3268 C C . VAL A 1 448 ? -9.603 -5.145 -4.039 1.00 98.44 448 VAL A C 1
ATOM 3270 O O . VAL A 1 448 ? -9.941 -4.093 -4.582 1.00 98.44 448 VAL A O 1
ATOM 3273 N N . ALA A 1 449 ? -10.327 -5.711 -3.069 1.00 98.56 449 ALA A N 1
ATOM 3274 C CA . ALA A 1 449 ? -11.587 -5.154 -2.580 1.00 98.56 449 ALA A CA 1
ATOM 3275 C C . ALA A 1 449 ? -11.420 -3.734 -2.007 1.00 98.56 449 ALA A C 1
ATOM 3277 O O . ALA A 1 449 ? -12.249 -2.864 -2.279 1.00 98.56 449 ALA A O 1
ATOM 3278 N N . GLY A 1 450 ? -10.326 -3.477 -1.279 1.00 97.94 450 GLY A N 1
ATOM 3279 C CA . GLY A 1 450 ? -10.007 -2.157 -0.729 1.00 97.94 450 GLY A CA 1
ATOM 3280 C C . GLY A 1 450 ? -9.816 -1.079 -1.787 1.00 97.94 450 GLY A C 1
ATOM 3281 O O . GLY A 1 450 ? -10.385 0.004 -1.663 1.00 97.94 450 GLY A O 1
ATOM 3282 N N . ILE A 1 451 ? -9.067 -1.378 -2.854 1.00 98.12 451 ILE A N 1
ATOM 3283 C CA . ILE A 1 451 ? -8.880 -0.431 -3.965 1.00 98.12 451 ILE A CA 1
ATOM 3284 C C . ILE A 1 451 ? -10.213 -0.113 -4.639 1.00 98.12 451 ILE A C 1
ATOM 3286 O O . ILE A 1 451 ? -10.491 1.055 -4.917 1.00 98.12 451 ILE A O 1
ATOM 3290 N N . ILE A 1 452 ? -11.026 -1.138 -4.908 1.00 98.62 452 ILE A N 1
ATOM 3291 C CA . ILE A 1 452 ? -12.302 -0.965 -5.606 1.00 98.62 452 ILE A CA 1
ATOM 3292 C C . ILE A 1 452 ? -13.240 -0.105 -4.760 1.00 98.62 452 ILE A C 1
ATOM 3294 O O . ILE A 1 452 ? -13.735 0.911 -5.245 1.00 98.62 452 ILE A O 1
ATOM 3298 N N . GLY A 1 453 ? -13.462 -0.491 -3.502 1.00 97.44 453 GLY A N 1
ATOM 3299 C CA . GLY A 1 453 ? -14.590 0.024 -2.740 1.00 97.44 453 GLY A CA 1
ATOM 3300 C C . GLY A 1 453 ? -14.436 -0.020 -1.231 1.00 97.44 453 GLY A C 1
ATOM 3301 O O . GLY A 1 453 ? -15.435 -0.260 -0.568 1.00 97.44 453 GLY A O 1
ATOM 3302 N N . ALA A 1 454 ? -13.247 0.221 -0.662 1.00 97.75 454 ALA A N 1
ATOM 3303 C CA . ALA A 1 454 ? -13.175 0.589 0.756 1.00 97.75 454 ALA A CA 1
ATOM 3304 C C . ALA A 1 454 ? -14.117 1.775 1.037 1.00 97.75 454 ALA A C 1
ATOM 3306 O O . ALA A 1 454 ? -14.096 2.796 0.344 1.00 97.75 454 ALA A O 1
ATOM 3307 N N . GLY A 1 455 ? -15.010 1.598 2.006 1.00 94.69 455 GLY A N 1
ATOM 3308 C CA . GLY A 1 455 ? -16.065 2.549 2.304 1.00 94.69 455 GLY A CA 1
ATOM 3309 C C . GLY A 1 455 ? -15.515 3.801 2.971 1.00 94.69 455 GLY A C 1
ATOM 3310 O O . GLY A 1 455 ? -14.636 3.726 3.817 1.00 94.69 455 GLY A O 1
ATOM 3311 N N . LYS A 1 456 ? -16.098 4.953 2.645 1.00 88.94 456 LYS A N 1
ATOM 3312 C CA . LYS A 1 456 ? -15.810 6.212 3.335 1.00 88.94 456 LYS A CA 1
ATOM 3313 C C . LYS A 1 456 ? -16.515 6.221 4.691 1.00 88.94 456 LYS A C 1
ATOM 3315 O O . LYS A 1 456 ? -17.706 6.531 4.766 1.00 88.94 456 LYS A O 1
ATOM 3320 N N . ASN A 1 457 ? -15.818 5.814 5.743 1.00 79.94 457 ASN A N 1
ATOM 3321 C CA . ASN A 1 457 ? -16.433 5.423 7.016 1.00 79.94 457 ASN A CA 1
ATOM 3322 C C . ASN A 1 457 ? -15.737 6.019 8.257 1.00 79.94 457 ASN A C 1
ATOM 3324 O O . ASN A 1 457 ? -16.120 5.679 9.373 1.00 79.94 457 ASN A O 1
ATOM 3328 N N . GLU A 1 458 ? -14.781 6.929 8.057 1.00 75.06 458 GLU A N 1
ATOM 3329 C CA . GLU A 1 458 ? -13.900 7.540 9.062 1.00 75.06 458 GLU A CA 1
ATOM 3330 C C . GLU A 1 458 ? -12.859 6.574 9.667 1.00 75.06 458 GLU A C 1
ATOM 3332 O O . GLU A 1 458 ? -12.226 6.884 10.682 1.00 75.06 458 GLU A O 1
ATOM 3337 N N . TYR A 1 459 ? -12.629 5.428 9.023 1.00 72.19 459 TYR A N 1
ATOM 3338 C CA . TYR A 1 459 ? -11.626 4.427 9.377 1.00 72.19 459 TYR A CA 1
ATOM 3339 C C . TYR A 1 459 ? -10.663 4.220 8.207 1.00 72.19 459 TYR A C 1
ATOM 3341 O O . TYR A 1 459 ? -11.004 4.447 7.058 1.00 72.19 459 TYR A O 1
ATOM 3349 N N . GLY A 1 460 ? -9.421 3.839 8.515 1.00 82.88 460 GLY A N 1
ATOM 3350 C CA . GLY A 1 460 ? -8.513 3.313 7.498 1.00 82.88 460 GLY A CA 1
ATOM 3351 C C . GLY A 1 460 ? -8.339 4.160 6.236 1.00 82.88 460 GLY A C 1
ATOM 3352 O O . GLY A 1 460 ? -7.889 5.309 6.309 1.00 82.88 460 GLY A O 1
ATOM 3353 N N . ILE A 1 461 ? -8.622 3.533 5.095 1.00 88.44 461 ILE A N 1
ATOM 3354 C CA . ILE A 1 461 ? -8.454 4.032 3.729 1.00 88.44 461 ILE A CA 1
ATOM 3355 C C . ILE A 1 461 ? -9.808 4.199 3.021 1.00 88.44 461 ILE A C 1
ATOM 3357 O O . ILE A 1 461 ? -10.827 3.696 3.475 1.00 88.44 461 ILE A O 1
ATOM 3361 N N . VAL A 1 462 ? -9.812 4.837 1.846 1.00 94.62 462 VAL A N 1
ATOM 3362 C CA . VAL A 1 462 ? -11.004 4.945 0.987 1.00 94.62 462 VAL A CA 1
ATOM 3363 C C . VAL A 1 462 ? -10.751 4.330 -0.391 1.00 94.62 462 VAL A C 1
ATOM 3365 O O . VAL A 1 462 ? -9.676 4.488 -0.971 1.00 94.62 462 VAL A O 1
ATOM 3368 N N . GLY A 1 463 ? -11.735 3.613 -0.928 1.00 96.81 463 GLY A N 1
ATOM 3369 C CA . GLY A 1 463 ? -11.682 3.021 -2.262 1.00 96.81 463 GLY A CA 1
ATOM 3370 C C . GLY A 1 463 ? -11.944 4.049 -3.359 1.00 96.81 463 GLY A C 1
ATOM 3371 O O . GLY A 1 463 ? -12.376 5.176 -3.105 1.00 96.81 463 GLY A O 1
ATOM 3372 N N . ILE A 1 464 ? -11.721 3.651 -4.611 1.00 96.94 464 ILE A N 1
ATOM 3373 C CA . ILE A 1 464 ? -12.055 4.490 -5.768 1.00 96.94 464 ILE A CA 1
ATOM 3374 C C . ILE A 1 464 ? -13.561 4.747 -5.825 1.00 96.94 464 ILE A C 1
ATOM 3376 O O . ILE A 1 464 ? -13.968 5.888 -6.034 1.00 96.94 464 ILE A O 1
ATOM 3380 N N . ALA A 1 465 ? -14.372 3.717 -5.589 1.00 97.06 465 ALA A N 1
ATOM 3381 C CA . ALA A 1 465 ? -15.824 3.779 -5.624 1.00 97.06 465 ALA A CA 1
ATOM 3382 C C . ALA A 1 465 ? -16.403 3.344 -4.259 1.00 97.06 465 ALA A C 1
ATOM 3384 O O . ALA A 1 465 ? -16.806 2.196 -4.088 1.00 97.06 465 ALA A O 1
ATOM 3385 N N . PRO A 1 466 ? -16.411 4.227 -3.243 1.00 97.31 466 PRO A N 1
ATOM 3386 C CA . PRO A 1 466 ? -16.714 3.862 -1.857 1.00 97.31 466 PRO A CA 1
ATOM 3387 C C . PRO A 1 466 ? -18.188 3.511 -1.597 1.00 97.31 466 PRO A C 1
ATOM 3389 O O . PRO A 1 466 ? -18.513 3.078 -0.493 1.00 97.31 466 PRO A O 1
ATOM 3392 N N . ASP A 1 467 ? -19.091 3.706 -2.563 1.00 97.56 467 ASP A N 1
ATOM 3393 C CA . ASP A 1 467 ? -20.515 3.360 -2.458 1.00 97.56 467 ASP A CA 1
ATOM 3394 C C . ASP A 1 467 ? -20.951 2.152 -3.299 1.00 97.56 467 ASP A C 1
ATOM 3396 O O . ASP A 1 467 ? -22.148 1.860 -3.373 1.00 97.56 467 ASP A O 1
ATOM 3400 N N . VAL A 1 468 ? -20.002 1.411 -3.878 1.00 98.19 468 VAL A N 1
ATOM 3401 C CA . VAL A 1 468 ? -20.305 0.143 -4.558 1.00 98.19 468 VAL A CA 1
ATOM 3402 C C . VAL A 1 468 ? -20.734 -0.944 -3.578 1.00 98.19 468 VAL A C 1
ATOM 3404 O O . VAL A 1 468 ? -20.336 -0.972 -2.410 1.00 98.19 468 VAL A O 1
ATOM 3407 N N . SER A 1 469 ? -21.515 -1.885 -4.096 1.00 98.62 469 SER A N 1
ATOM 3408 C CA . SER A 1 469 ? -21.775 -3.171 -3.456 1.00 98.62 469 SER A CA 1
ATOM 3409 C C . SER A 1 469 ? -20.735 -4.189 -3.922 1.00 98.62 469 SER A C 1
ATOM 3411 O O . SER A 1 469 ? -20.550 -4.386 -5.118 1.00 98.62 469 SER A O 1
ATOM 3413 N N . LEU A 1 470 ? -20.039 -4.839 -2.994 1.00 98.75 470 LEU A N 1
ATOM 3414 C CA . LEU A 1 470 ? -19.005 -5.832 -3.276 1.00 98.75 470 LEU A CA 1
ATOM 3415 C C . LEU A 1 470 ? -19.550 -7.248 -3.060 1.00 98.75 470 LEU A C 1
ATOM 3417 O O . LEU A 1 470 ? -20.016 -7.586 -1.969 1.00 98.75 470 LEU A O 1
ATOM 3421 N N . LEU A 1 471 ? -19.448 -8.091 -4.087 1.00 98.56 471 LEU A N 1
ATOM 3422 C CA . LEU A 1 471 ? -19.713 -9.527 -4.000 1.00 98.56 471 LEU A CA 1
ATOM 3423 C C . LEU A 1 471 ? -18.373 -10.278 -3.958 1.00 98.56 471 LEU A C 1
ATOM 3425 O O . LEU A 1 471 ? -17.652 -10.325 -4.953 1.00 98.56 471 LEU A O 1
ATOM 3429 N N . ALA A 1 472 ? -18.017 -10.849 -2.807 1.00 98.56 472 ALA A N 1
ATOM 3430 C CA . ALA A 1 472 ? -16.716 -11.491 -2.609 1.00 98.56 472 ALA A CA 1
ATOM 3431 C C . ALA A 1 472 ? -16.753 -12.990 -2.953 1.00 98.56 472 ALA A C 1
ATOM 3433 O O . ALA A 1 472 ? -17.331 -13.801 -2.226 1.00 98.56 472 ALA A O 1
ATOM 3434 N N . LEU A 1 473 ? -16.111 -13.383 -4.052 1.00 98.12 473 LEU A N 1
ATOM 3435 C CA . LEU A 1 473 ? -16.148 -14.750 -4.563 1.00 98.12 473 LEU A CA 1
ATOM 3436 C C . LEU A 1 473 ? -14.757 -15.372 -4.474 1.00 98.12 473 LEU A C 1
ATOM 3438 O O . LEU A 1 473 ? -13.880 -15.130 -5.302 1.00 98.12 473 LEU A O 1
ATOM 3442 N N . ARG A 1 474 ? -14.558 -16.202 -3.448 1.00 97.12 474 ARG A N 1
ATOM 3443 C CA . ARG A 1 474 ? -13.287 -16.888 -3.225 1.00 97.12 474 ARG A CA 1
ATOM 3444 C C . ARG A 1 474 ? -13.138 -18.052 -4.204 1.00 97.12 474 ARG A C 1
ATOM 3446 O O . ARG A 1 474 ? -13.680 -19.134 -3.973 1.00 97.12 474 ARG A O 1
ATOM 3453 N N . ALA A 1 475 ? -12.388 -17.824 -5.275 1.00 95.56 475 ALA A N 1
ATOM 3454 C CA . ALA A 1 475 ? -12.106 -18.780 -6.346 1.00 95.56 475 ALA A CA 1
ATOM 3455 C C . ALA A 1 475 ? -10.628 -19.198 -6.423 1.00 95.56 475 ALA A C 1
ATOM 3457 O O . ALA A 1 475 ? -10.288 -20.140 -7.143 1.00 95.56 475 ALA A O 1
ATOM 3458 N N . CYS A 1 476 ? -9.765 -18.530 -5.655 1.00 94.31 476 CYS A N 1
ATOM 3459 C CA . CYS A 1 476 ? -8.352 -18.853 -5.509 1.00 94.31 476 CYS A CA 1
ATOM 3460 C C . CYS A 1 476 ? -8.017 -19.131 -4.038 1.00 94.31 476 CYS A C 1
ATOM 3462 O O . CYS A 1 476 ? -8.670 -18.629 -3.123 1.00 94.31 476 CYS A O 1
ATOM 3464 N N . ARG A 1 477 ? -6.986 -19.939 -3.793 1.00 91.38 477 ARG A N 1
ATOM 3465 C CA . ARG A 1 477 ? -6.443 -20.210 -2.459 1.00 91.38 477 ARG A CA 1
ATOM 3466 C C . ARG A 1 477 ? -5.112 -19.494 -2.303 1.00 91.38 477 ARG A C 1
ATOM 3468 O O . ARG A 1 477 ? -4.239 -19.650 -3.152 1.00 91.38 477 ARG A O 1
ATOM 3475 N N . GLN A 1 478 ? -4.911 -18.788 -1.194 1.00 91.12 478 GLN A N 1
ATOM 3476 C CA . GLN A 1 478 ? -3.602 -18.222 -0.886 1.00 91.12 478 GLN A CA 1
ATOM 3477 C C . GLN A 1 478 ? -2.593 -19.337 -0.561 1.00 91.12 478 GLN A C 1
ATOM 3479 O O . GLN A 1 478 ? -2.835 -20.181 0.303 1.00 91.12 478 GLN A O 1
ATOM 3484 N N . VAL A 1 479 ? -1.445 -19.339 -1.242 1.00 85.94 479 VAL A N 1
ATOM 3485 C CA . VAL A 1 479 ? -0.411 -20.385 -1.079 1.00 85.94 479 VAL A CA 1
ATOM 3486 C C . VAL A 1 479 ? 0.699 -19.997 -0.100 1.00 85.94 479 VAL A C 1
ATOM 3488 O O . VAL A 1 479 ? 1.502 -20.835 0.299 1.00 85.94 479 VAL A O 1
ATOM 3491 N N . SER A 1 480 ? 0.738 -18.734 0.326 1.00 76.56 480 SER A N 1
ATOM 3492 C CA . SER A 1 480 ? 1.734 -18.197 1.253 1.00 76.56 480 SER A CA 1
ATOM 3493 C C . SER A 1 480 ? 1.060 -17.387 2.347 1.00 76.56 480 SER A C 1
ATOM 3495 O O . SER A 1 480 ? 0.278 -16.494 2.060 1.00 76.56 480 SER A O 1
ATOM 3497 N N . LYS A 1 481 ? 1.392 -17.622 3.618 1.00 69.06 481 LYS A N 1
ATOM 3498 C CA . LYS A 1 481 ? 0.891 -16.774 4.717 1.00 69.06 481 LYS A CA 1
ATOM 3499 C C . LYS A 1 481 ? 1.494 -15.364 4.721 1.00 69.06 481 LYS A C 1
ATOM 3501 O O . LYS A 1 481 ? 0.987 -14.503 5.424 1.00 69.06 481 LYS A O 1
ATOM 3506 N N . LEU A 1 482 ? 2.578 -15.152 3.973 1.00 64.50 482 LEU A N 1
ATOM 3507 C CA . LEU A 1 482 ? 3.397 -13.938 4.019 1.00 64.50 482 LEU A CA 1
ATOM 3508 C C . LEU A 1 482 ? 3.329 -13.113 2.728 1.00 64.50 482 LEU A C 1
ATOM 3510 O O . LEU A 1 482 ? 3.926 -12.044 2.659 1.00 64.50 482 LEU A O 1
ATOM 3514 N N . SER A 1 483 ? 2.657 -13.606 1.687 1.00 67.75 483 SER A N 1
ATOM 3515 C CA . SER A 1 483 ? 2.558 -12.907 0.407 1.00 67.75 483 SER A CA 1
ATOM 3516 C C . SER A 1 483 ? 1.188 -13.090 -0.228 1.00 67.75 483 SER A C 1
ATOM 3518 O O . SER A 1 483 ? 0.500 -14.082 0.003 1.00 67.75 483 SER A O 1
ATOM 3520 N N . ALA A 1 484 ? 0.821 -12.134 -1.076 1.00 77.69 484 ALA A N 1
ATOM 3521 C CA . ALA A 1 484 ? -0.447 -12.083 -1.797 1.00 77.69 484 ALA A CA 1
ATOM 3522 C C . ALA A 1 484 ? -0.528 -13.086 -2.972 1.00 77.69 484 ALA A C 1
ATOM 3524 O O . ALA A 1 484 ? -1.216 -12.841 -3.955 1.00 77.69 484 ALA A O 1
ATOM 3525 N N . VAL A 1 485 ? 0.211 -14.199 -2.917 1.00 78.38 485 VAL A N 1
ATOM 3526 C CA . VAL A 1 485 ? 0.244 -15.187 -4.005 1.00 78.38 485 VAL A CA 1
ATOM 3527 C C . VAL A 1 485 ? -0.917 -16.163 -3.833 1.00 78.38 485 VAL A C 1
ATOM 3529 O O . VAL A 1 485 ? -1.029 -16.830 -2.799 1.00 78.38 485 VAL A O 1
ATOM 3532 N N . GLY A 1 486 ? -1.759 -16.253 -4.860 1.00 84.44 486 GLY A N 1
ATOM 3533 C CA . GLY A 1 486 ? -2.886 -17.176 -4.940 1.00 84.44 486 GLY A CA 1
ATOM 3534 C C . GLY A 1 486 ? -2.704 -18.235 -6.027 1.00 84.44 486 GLY A C 1
ATOM 3535 O O . GLY A 1 486 ? -1.997 -18.027 -7.008 1.00 84.44 486 GLY A O 1
ATOM 3536 N N . GLU A 1 487 ? -3.371 -19.367 -5.843 1.00 87.06 487 GLU A N 1
ATOM 3537 C CA . GLU A 1 487 ? -3.523 -20.433 -6.830 1.00 87.06 487 GLU A CA 1
ATOM 3538 C C . GLU A 1 487 ? -5.017 -20.621 -7.105 1.00 87.06 487 GLU A C 1
ATOM 3540 O O . GLU A 1 487 ? -5.804 -20.819 -6.175 1.00 87.06 487 GLU A O 1
ATOM 3545 N N . CYS A 1 488 ? -5.415 -20.524 -8.370 1.00 89.94 488 CYS A N 1
ATOM 3546 C CA . CYS A 1 488 ? -6.805 -20.625 -8.805 1.00 89.94 488 CYS A CA 1
ATOM 3547 C C . CYS A 1 488 ? -7.021 -21.924 -9.586 1.00 89.94 488 CYS A C 1
ATOM 3549 O O . CYS A 1 488 ? -6.093 -22.452 -10.198 1.00 89.94 488 CYS A O 1
ATOM 3551 N N . PHE A 1 489 ? -8.260 -22.412 -9.610 1.00 87.81 489 PHE A N 1
ATOM 3552 C CA . PHE A 1 489 ? -8.629 -23.636 -10.323 1.00 87.81 489 PHE A CA 1
ATOM 3553 C C . PHE A 1 489 ? -9.783 -23.348 -11.279 1.00 87.81 489 PHE A C 1
ATOM 3555 O O . PHE A 1 489 ? -10.737 -22.678 -10.885 1.00 87.81 489 PHE A O 1
ATOM 3562 N N . SER A 1 490 ? -9.744 -23.897 -12.497 1.00 87.31 490 SER A N 1
ATOM 3563 C CA . SER A 1 490 ? -10.799 -23.710 -13.507 1.00 87.31 490 SER A CA 1
ATOM 3564 C C . SER A 1 490 ? -12.197 -23.992 -12.956 1.00 87.31 490 SER A C 1
ATOM 3566 O O . SER A 1 490 ? -13.113 -23.204 -13.156 1.00 87.31 490 SER A O 1
ATOM 3568 N N . THR A 1 491 ? -12.358 -25.067 -12.177 1.00 89.81 491 THR A N 1
ATOM 3569 C CA . THR A 1 491 ? -13.640 -25.441 -11.554 1.00 89.81 491 THR A CA 1
ATOM 3570 C C . THR A 1 491 ? -14.166 -24.372 -10.599 1.00 89.81 491 THR A C 1
ATOM 3572 O O . THR A 1 491 ? -15.357 -24.073 -10.590 1.00 89.81 491 THR A O 1
ATOM 3575 N N . SER A 1 492 ? -13.276 -23.785 -9.799 1.00 93.62 492 SER A N 1
ATOM 3576 C CA . SER A 1 492 ? -13.627 -22.751 -8.827 1.00 93.62 492 SER A CA 1
ATOM 3577 C C . SER A 1 492 ? -13.926 -21.421 -9.516 1.00 93.62 492 SER A C 1
ATOM 3579 O O . SER A 1 492 ? -14.868 -20.734 -9.131 1.00 93.62 492 SER A O 1
ATOM 3581 N N . LEU A 1 493 ? -13.175 -21.094 -10.572 1.00 95.19 493 LEU A N 1
ATOM 3582 C CA . LEU A 1 493 ? -13.390 -19.898 -11.381 1.00 95.19 493 LEU A CA 1
ATOM 3583 C C . LEU A 1 493 ? -14.719 -19.954 -12.137 1.00 95.19 493 LEU A C 1
ATOM 3585 O O . LEU A 1 493 ? -15.494 -19.006 -12.059 1.00 95.19 493 LEU A O 1
ATOM 3589 N N . VAL A 1 494 ? -15.036 -21.076 -12.783 1.00 93.38 494 VAL A N 1
ATOM 3590 C CA . VAL A 1 494 ? -16.316 -21.268 -13.482 1.00 93.38 494 VAL A CA 1
ATOM 3591 C C . VAL A 1 494 ? -17.493 -21.140 -12.519 1.00 93.38 494 VAL A C 1
ATOM 3593 O O . VAL A 1 494 ? -18.417 -20.385 -12.803 1.00 93.38 494 VAL A O 1
ATOM 3596 N N . GLY A 1 495 ? -17.437 -21.796 -11.352 1.00 94.31 495 GLY A N 1
ATOM 3597 C CA . GLY A 1 495 ? -18.485 -21.661 -10.335 1.00 94.31 495 GLY A CA 1
ATOM 3598 C C . GLY A 1 495 ? -18.639 -20.224 -9.827 1.00 94.31 495 GLY A C 1
ATOM 3599 O O . GLY A 1 495 ? -19.757 -19.752 -9.639 1.00 94.31 495 GLY A O 1
ATOM 3600 N N . SER A 1 496 ? -17.529 -19.500 -9.655 1.00 97.25 496 SER A N 1
ATOM 3601 C CA . SER A 1 496 ? -17.581 -18.095 -9.244 1.00 97.25 496 SER A CA 1
ATOM 3602 C C . SER A 1 496 ? -18.157 -17.175 -10.323 1.00 97.25 496 SER A C 1
ATOM 3604 O O . SER A 1 496 ? -18.960 -16.304 -10.002 1.00 97.25 496 SER A O 1
ATOM 3606 N N . LEU A 1 497 ? -17.821 -17.384 -11.601 1.00 97.44 497 LEU A N 1
ATOM 3607 C CA . LEU A 1 497 ? -18.409 -16.609 -12.693 1.00 97.44 497 LEU A CA 1
ATOM 3608 C C . LEU A 1 497 ? -19.898 -16.907 -12.847 1.00 97.44 497 LEU A C 1
ATOM 3610 O O . LEU A 1 497 ? -20.674 -15.978 -13.033 1.00 97.44 497 LEU A O 1
ATOM 3614 N N . ASP A 1 498 ? -20.309 -18.168 -12.702 1.00 96.81 498 ASP A N 1
ATOM 3615 C CA . ASP A 1 498 ? -21.723 -18.551 -12.713 1.00 96.81 498 ASP A CA 1
ATOM 3616 C C . ASP A 1 498 ? -22.512 -17.838 -11.604 1.00 96.81 498 ASP A C 1
ATOM 3618 O O . ASP A 1 498 ? -23.577 -17.271 -11.856 1.00 96.81 498 ASP A O 1
ATOM 3622 N N . ALA A 1 499 ? -21.950 -17.771 -10.393 1.00 96.56 499 ALA A N 1
ATOM 3623 C CA . ALA A 1 499 ? -22.553 -17.043 -9.281 1.00 96.56 499 ALA A CA 1
ATOM 3624 C C . ALA A 1 499 ? -22.606 -15.526 -9.522 1.00 96.56 499 ALA A C 1
ATOM 3626 O O . ALA A 1 499 ? -23.635 -14.909 -9.253 1.00 96.56 499 ALA A O 1
ATOM 3627 N N . ALA A 1 500 ? -21.541 -14.923 -10.062 1.00 97.62 500 ALA A N 1
ATOM 3628 C CA . ALA A 1 500 ? -21.522 -13.501 -10.410 1.00 97.62 500 ALA A CA 1
ATOM 3629 C C . ALA A 1 500 ? -22.566 -13.163 -11.488 1.00 97.62 500 ALA A C 1
ATOM 3631 O O . ALA A 1 500 ? -23.307 -12.190 -11.357 1.00 97.62 500 ALA A O 1
ATOM 3632 N N . ILE A 1 501 ? -22.664 -13.999 -12.524 1.00 96.56 501 ILE A N 1
ATOM 3633 C CA . ILE A 1 501 ? -23.631 -13.855 -13.615 1.00 96.56 501 ILE A CA 1
ATOM 3634 C C . ILE A 1 501 ? -25.063 -14.027 -13.109 1.00 96.56 501 ILE A C 1
ATOM 3636 O O . ILE A 1 501 ? -25.953 -13.279 -13.509 1.00 96.56 501 ILE A O 1
ATOM 3640 N N . SER A 1 502 ? -25.294 -15.007 -12.236 1.00 95.75 502 SER A N 1
ATOM 3641 C CA . SER A 1 502 ? -26.608 -15.264 -11.638 1.00 95.75 502 SER A CA 1
ATOM 3642 C C . SER A 1 502 ? -27.040 -14.160 -10.674 1.00 95.75 502 SER A C 1
ATOM 3644 O O . SER A 1 502 ? -28.232 -13.908 -10.534 1.00 95.75 502 SER A O 1
ATOM 3646 N N . ALA A 1 503 ? -26.082 -13.492 -10.030 1.00 95.31 503 ALA A N 1
ATOM 3647 C CA . ALA A 1 503 ? -26.323 -12.320 -9.196 1.00 95.31 503 ALA A CA 1
ATOM 3648 C C . ALA A 1 503 ? -26.505 -11.020 -10.004 1.00 95.31 503 ALA A C 1
ATOM 3650 O O . ALA A 1 503 ? -26.736 -9.979 -9.395 1.00 95.31 503 ALA A O 1
ATOM 3651 N N . GLU A 1 504 ? -26.394 -11.074 -11.340 1.00 95.44 504 GLU A N 1
ATOM 3652 C CA . GLU A 1 504 ? -26.543 -9.928 -12.250 1.00 95.44 504 GLU A CA 1
ATOM 3653 C C . GLU A 1 504 ? -25.663 -8.727 -11.858 1.00 95.44 504 GLU A C 1
ATOM 3655 O O . GLU A 1 504 ? -26.093 -7.574 -11.908 1.00 95.44 504 GLU A O 1
ATOM 3660 N N . VAL A 1 505 ? -24.418 -8.995 -11.444 1.00 97.25 505 VAL A N 1
ATOM 3661 C CA . VAL A 1 505 ? -23.462 -7.930 -11.102 1.00 97.25 505 VAL A CA 1
ATOM 3662 C C . VAL A 1 505 ? -23.128 -7.072 -12.323 1.00 97.25 505 VAL A C 1
ATOM 3664 O O . VAL A 1 505 ? -23.156 -7.548 -13.453 1.00 97.25 505 VAL A O 1
ATOM 3667 N N . ASP A 1 506 ? -22.747 -5.816 -12.107 1.00 96.06 506 ASP A N 1
ATOM 3668 C CA . ASP A 1 506 ? -22.410 -4.900 -13.200 1.00 96.06 506 ASP A CA 1
ATOM 3669 C C . ASP A 1 506 ? -20.962 -5.091 -13.689 1.00 96.06 506 ASP A C 1
ATOM 3671 O O . ASP A 1 506 ? -20.682 -4.998 -14.886 1.00 96.06 506 ASP A O 1
ATOM 3675 N N . VAL A 1 507 ? -20.033 -5.362 -12.762 1.00 97.56 507 VAL A N 1
ATOM 3676 C CA . VAL A 1 507 ? -18.595 -5.500 -13.044 1.00 97.56 507 VAL A CA 1
ATOM 3677 C C . VAL A 1 507 ? -18.031 -6.749 -12.370 1.00 97.56 507 VAL A C 1
ATOM 3679 O O . VAL A 1 507 ? -18.323 -7.018 -11.207 1.00 97.56 507 VAL A O 1
ATOM 3682 N N . VAL A 1 508 ? -17.167 -7.485 -13.065 1.00 98.69 508 VAL A N 1
ATOM 3683 C CA . VAL A 1 508 ? -16.381 -8.596 -12.514 1.00 98.69 508 VAL A CA 1
ATOM 3684 C C . VAL A 1 508 ? -14.897 -8.267 -12.641 1.00 98.69 508 VAL A C 1
ATOM 3686 O O . VAL A 1 508 ? -14.363 -8.138 -13.745 1.00 98.69 508 VAL A O 1
ATOM 3689 N N . ASN A 1 509 ? -14.213 -8.172 -11.502 1.00 98.69 509 ASN A N 1
ATOM 3690 C CA . ASN A 1 509 ? -12.764 -8.035 -11.455 1.00 98.69 509 ASN A CA 1
ATOM 3691 C C . ASN A 1 509 ? -12.107 -9.415 -11.292 1.00 98.69 509 ASN A C 1
ATOM 3693 O O . ASN A 1 509 ? -12.281 -10.069 -10.259 1.00 98.69 509 ASN A O 1
ATOM 3697 N N . LEU A 1 510 ? -11.314 -9.815 -12.288 1.00 96.31 510 LEU A N 1
ATOM 3698 C CA . LEU A 1 510 ? -10.550 -11.063 -12.335 1.00 96.31 510 LEU A CA 1
ATOM 3699 C C . LEU A 1 510 ? -9.061 -10.753 -12.168 1.00 96.31 510 LEU A C 1
ATOM 3701 O O . LEU A 1 510 ? -8.311 -10.733 -13.140 1.00 96.31 510 LEU A O 1
ATOM 3705 N N . SER A 1 511 ? -8.609 -10.510 -10.938 1.00 91.19 511 SER A N 1
ATOM 3706 C CA . SER A 1 511 ? -7.211 -10.149 -10.641 1.00 91.19 511 SER A CA 1
ATOM 3707 C C . SER A 1 511 ? -6.258 -11.358 -10.652 1.00 91.19 511 SER A C 1
ATOM 3709 O O . SER A 1 511 ? -5.459 -11.565 -9.744 1.00 91.19 511 SER A O 1
ATOM 3711 N N . LEU A 1 512 ? -6.324 -12.160 -11.711 1.00 89.75 512 LEU A N 1
ATOM 3712 C CA . LEU A 1 512 ? -5.611 -13.422 -11.886 1.00 89.75 512 LEU A CA 1
ATOM 3713 C C . LEU A 1 512 ? -5.116 -13.572 -13.322 1.00 89.75 512 LEU A C 1
ATOM 3715 O O . LEU A 1 512 ? -5.620 -12.916 -14.229 1.00 89.75 512 LEU A O 1
ATOM 3719 N N . VAL A 1 513 ? -4.145 -14.463 -13.524 1.00 87.81 513 VAL A N 1
ATOM 3720 C CA . VAL A 1 513 ? -3.615 -14.782 -14.853 1.00 87.81 513 VAL A CA 1
ATOM 3721 C C . VAL A 1 513 ? -3.354 -16.273 -15.022 1.00 87.81 513 VAL A C 1
ATOM 3723 O O . VAL A 1 513 ? -2.991 -16.968 -14.073 1.00 87.81 513 VAL A O 1
ATOM 3726 N N . ALA A 1 514 ? -3.483 -16.737 -16.258 1.00 86.12 514 ALA A N 1
ATOM 3727 C CA . ALA A 1 514 ? -3.083 -18.048 -16.731 1.00 86.12 514 ALA A CA 1
ATOM 3728 C C . ALA A 1 514 ? -2.391 -17.906 -18.096 1.00 86.12 514 ALA A C 1
ATOM 3730 O O . ALA A 1 514 ? -2.820 -17.144 -18.962 1.00 86.12 514 ALA A O 1
ATOM 3731 N N . TYR A 1 515 ? -1.327 -18.680 -18.312 1.00 84.75 515 TYR A N 1
ATOM 3732 C CA . TYR A 1 515 ? -0.621 -18.750 -19.602 1.00 84.75 515 TYR A CA 1
ATOM 3733 C C . TYR A 1 515 ? -1.199 -19.832 -20.526 1.00 84.75 515 TYR A C 1
ATOM 3735 O O . TYR A 1 515 ? -0.539 -20.305 -21.448 1.00 84.75 515 TYR A O 1
ATOM 3743 N N . VAL A 1 516 ? -2.436 -20.241 -20.250 1.00 83.31 516 VAL A N 1
ATOM 3744 C CA . VAL A 1 516 ? -3.226 -21.181 -21.039 1.00 83.31 516 VAL A CA 1
ATOM 3745 C C . VAL A 1 516 ? -4.616 -20.585 -21.228 1.00 83.31 516 VAL A C 1
ATOM 3747 O O . VAL A 1 516 ? -5.163 -19.992 -20.299 1.00 83.31 516 VAL A O 1
ATOM 3750 N N . ASN A 1 517 ? -5.186 -20.746 -22.421 1.00 85.38 517 ASN A N 1
ATOM 3751 C CA . ASN A 1 517 ? -6.569 -20.358 -22.671 1.00 85.38 517 ASN A CA 1
ATOM 3752 C C . ASN A 1 517 ? -7.498 -21.438 -22.116 1.00 85.38 517 ASN A C 1
ATOM 3754 O O . ASN A 1 517 ? -7.412 -22.599 -22.520 1.00 85.38 517 ASN A O 1
ATOM 3758 N N . ASP A 1 518 ? -8.396 -21.052 -21.215 1.00 91.31 518 ASP A N 1
ATOM 3759 C CA . ASP A 1 518 ? -9.421 -21.941 -20.679 1.00 91.31 518 ASP A CA 1
ATOM 3760 C C . ASP A 1 518 ? -10.723 -21.741 -21.462 1.00 91.31 518 ASP A C 1
ATOM 3762 O O . ASP A 1 518 ? -11.392 -20.715 -21.331 1.00 91.31 518 ASP A O 1
ATOM 3766 N N . THR A 1 519 ? -11.074 -22.715 -22.306 1.00 92.12 519 THR A N 1
ATOM 3767 C CA . THR A 1 519 ? -12.275 -22.651 -23.151 1.00 92.12 519 THR A CA 1
ATOM 3768 C C . THR A 1 519 ? -13.550 -22.493 -22.330 1.00 92.12 519 THR A C 1
ATOM 3770 O O . THR A 1 519 ? -14.426 -21.723 -22.714 1.00 92.12 519 THR A O 1
ATOM 3773 N N . LEU A 1 520 ? -13.661 -23.196 -21.200 1.00 92.06 520 LEU A N 1
ATOM 3774 C CA . LEU A 1 520 ? -14.868 -23.147 -20.383 1.00 92.06 520 LEU A CA 1
ATOM 3775 C C . LEU A 1 520 ? -14.989 -21.790 -19.686 1.00 92.06 520 LEU A C 1
ATOM 3777 O O . LEU A 1 520 ? -16.075 -21.216 -19.656 1.00 92.06 520 LEU A O 1
ATOM 3781 N N . LEU A 1 521 ? -13.879 -21.243 -19.181 1.00 94.62 521 LEU A N 1
ATOM 3782 C CA . LEU A 1 521 ? -13.894 -19.906 -18.591 1.00 94.62 521 LEU A CA 1
ATOM 3783 C C . LEU A 1 521 ? -14.197 -18.819 -19.636 1.00 94.62 521 LEU A C 1
ATOM 3785 O O . LEU A 1 521 ? -14.958 -17.903 -19.338 1.00 94.62 521 LEU A O 1
ATOM 3789 N N . GLY A 1 522 ? -13.672 -18.948 -20.860 1.00 95.31 522 GLY A N 1
ATOM 3790 C CA . GLY A 1 522 ? -14.011 -18.068 -21.986 1.00 95.31 522 GLY A CA 1
ATOM 3791 C C . GLY A 1 522 ? -15.511 -18.057 -22.296 1.00 95.31 522 GLY A C 1
ATOM 3792 O O . GLY A 1 522 ? -16.117 -16.994 -22.358 1.00 95.31 522 GLY A O 1
ATOM 3793 N N . MET A 1 523 ? -16.150 -19.232 -22.348 1.00 95.25 523 MET A N 1
ATOM 3794 C CA . MET A 1 523 ? -17.606 -19.336 -22.543 1.00 95.25 523 MET A CA 1
ATOM 3795 C C . MET A 1 523 ? -18.413 -18.652 -21.428 1.00 95.25 523 MET A C 1
ATOM 3797 O O . MET A 1 523 ? -19.458 -18.059 -21.698 1.00 95.25 523 MET A O 1
ATOM 3801 N N . MET A 1 524 ? -17.947 -18.719 -20.176 1.00 96.81 524 MET A N 1
ATOM 3802 C CA . MET A 1 524 ? -18.591 -18.013 -19.060 1.00 96.81 524 MET A CA 1
ATOM 3803 C C . MET A 1 524 ? -18.443 -16.494 -19.193 1.00 96.81 524 MET A C 1
ATOM 3805 O O . MET A 1 524 ? -19.406 -15.767 -18.951 1.00 96.81 524 MET A O 1
ATOM 3809 N N . ILE A 1 525 ? -17.266 -16.017 -19.611 1.00 97.94 525 ILE A N 1
ATOM 3810 C CA . ILE A 1 525 ? -17.018 -14.597 -19.897 1.00 97.94 525 ILE A CA 1
ATOM 3811 C C . ILE A 1 525 ? -17.948 -14.113 -21.015 1.00 97.94 525 ILE A C 1
ATOM 3813 O O . ILE A 1 525 ? -18.628 -13.105 -20.832 1.00 97.94 525 ILE A O 1
ATOM 3817 N N . ASP A 1 526 ? -18.045 -14.849 -22.127 1.00 96.94 526 ASP A N 1
ATOM 3818 C CA . ASP A 1 526 ? -18.978 -14.539 -23.218 1.00 96.94 526 ASP A CA 1
ATOM 3819 C C . ASP A 1 526 ? -20.423 -14.474 -22.709 1.00 96.94 526 ASP A C 1
ATOM 3821 O O . ASP A 1 526 ? -21.132 -13.497 -22.948 1.00 96.94 526 ASP A O 1
ATOM 3825 N N . SER A 1 527 ? -20.857 -15.472 -21.932 1.00 96.56 527 SER A N 1
ATOM 3826 C CA . SER A 1 527 ? -22.219 -15.505 -21.393 1.00 96.56 527 SER A CA 1
ATOM 3827 C C . SER A 1 527 ? -22.533 -14.329 -20.466 1.00 96.56 527 SER A C 1
ATOM 3829 O O . SER A 1 527 ? -23.677 -13.870 -20.449 1.00 96.56 527 SER A O 1
ATOM 3831 N N . GLY A 1 528 ? -21.578 -13.875 -19.653 1.00 96.25 528 GLY A N 1
ATOM 3832 C CA . GLY A 1 528 ? -21.767 -12.698 -18.807 1.00 96.25 528 GLY A CA 1
ATOM 3833 C C . GLY A 1 528 ? -21.749 -11.403 -19.615 1.00 96.25 528 GLY A C 1
ATOM 3834 O O . GLY A 1 528 ? -22.563 -10.514 -19.369 1.00 96.25 528 GLY A O 1
ATOM 3835 N N . TYR A 1 529 ? -20.879 -11.317 -20.622 1.00 95.62 529 TYR A N 1
ATOM 3836 C CA . TYR A 1 529 ? -20.772 -10.151 -21.495 1.00 95.62 529 TYR A CA 1
ATOM 3837 C C . TYR A 1 529 ? -22.081 -9.906 -22.257 1.00 95.62 529 TYR A C 1
ATOM 3839 O O . TYR A 1 529 ? -22.571 -8.780 -22.289 1.00 95.62 529 TYR A O 1
ATOM 3847 N N . GLU A 1 530 ? -22.713 -10.963 -22.780 1.00 94.62 530 GLU A N 1
ATOM 3848 C CA . GLU A 1 530 ? -24.024 -10.879 -23.448 1.00 94.62 530 GLU A CA 1
ATOM 3849 C C . GLU A 1 530 ? -25.158 -10.417 -22.510 1.00 94.62 530 GLU A C 1
ATOM 3851 O O . GLU A 1 530 ? -26.185 -9.911 -22.964 1.00 94.62 530 GLU A O 1
ATOM 3856 N N . LYS A 1 531 ? -24.971 -10.532 -21.189 1.00 93.94 531 LYS A N 1
ATOM 3857 C CA . LYS A 1 531 ? -25.883 -9.988 -20.168 1.00 93.94 531 LYS A CA 1
ATOM 3858 C C . LYS A 1 531 ? -25.527 -8.560 -19.734 1.00 93.94 531 LYS A C 1
ATOM 3860 O O . LYS A 1 531 ? -26.195 -8.001 -18.867 1.00 93.94 531 LYS A O 1
ATOM 3865 N N . GLY A 1 532 ? -24.513 -7.953 -20.348 1.00 92.69 532 GLY A N 1
ATOM 3866 C CA . GLY A 1 532 ? -24.069 -6.588 -20.067 1.00 92.69 532 GLY A CA 1
ATOM 3867 C C . GLY A 1 532 ? -23.109 -6.462 -18.884 1.00 92.69 532 GLY A C 1
ATOM 3868 O O . GLY A 1 532 ? -22.938 -5.352 -18.383 1.00 92.69 532 GLY A O 1
ATOM 3869 N N . ILE A 1 533 ? -22.499 -7.565 -18.440 1.00 95.69 533 ILE A N 1
ATOM 3870 C CA . ILE A 1 533 ? -21.491 -7.564 -17.374 1.00 95.69 533 ILE A CA 1
ATOM 3871 C C . ILE A 1 533 ? -20.135 -7.164 -17.957 1.00 95.69 533 ILE A C 1
ATOM 3873 O O . ILE A 1 533 ? -19.691 -7.715 -18.966 1.00 95.69 533 ILE A O 1
ATOM 3877 N N . VAL A 1 534 ? -19.455 -6.223 -17.304 1.00 96.06 534 VAL A N 1
ATOM 3878 C CA . VAL A 1 534 ? -18.117 -5.777 -17.706 1.00 96.06 534 VAL A CA 1
ATOM 3879 C C . VAL A 1 534 ? -17.049 -6.586 -16.973 1.00 96.06 534 VAL A C 1
ATOM 3881 O O . VAL A 1 534 ? -17.055 -6.661 -15.748 1.00 96.06 534 VAL A O 1
ATOM 3884 N N . PHE A 1 535 ? -16.089 -7.147 -17.708 1.00 97.88 535 PHE A N 1
ATOM 3885 C CA . PHE A 1 535 ? -14.968 -7.899 -17.138 1.00 97.88 535 PHE A CA 1
ATOM 3886 C C . PHE A 1 535 ? -13.674 -7.095 -17.228 1.00 97.88 535 PHE A C 1
ATOM 3888 O O . PHE A 1 535 ? -13.379 -6.527 -18.278 1.00 97.88 535 PHE A O 1
ATOM 3895 N N . ALA A 1 536 ? -12.878 -7.091 -16.159 1.00 98.06 536 ALA A N 1
ATOM 3896 C CA . ALA A 1 536 ? -11.538 -6.506 -16.144 1.00 98.06 536 ALA A CA 1
ATOM 3897 C C . ALA A 1 536 ? -10.518 -7.504 -15.585 1.00 98.06 536 ALA A C 1
ATOM 3899 O O . ALA A 1 536 ? -10.786 -8.171 -14.581 1.00 98.06 536 ALA A O 1
ATOM 3900 N N . ALA A 1 537 ? -9.359 -7.605 -16.238 1.00 98.00 537 ALA A N 1
ATOM 3901 C CA . ALA A 1 537 ? -8.283 -8.498 -15.819 1.00 98.00 537 ALA A CA 1
ATOM 3902 C C . ALA A 1 537 ? -6.891 -7.913 -16.120 1.00 98.00 537 ALA A C 1
ATOM 3904 O O . ALA A 1 537 ? -6.717 -7.171 -17.095 1.00 98.00 537 ALA A O 1
ATOM 3905 N N . PRO A 1 538 ? -5.867 -8.251 -15.315 1.00 97.00 538 PRO A N 1
ATOM 3906 C CA . PRO A 1 538 ? -4.512 -7.771 -15.520 1.00 97.00 538 PRO A CA 1
ATOM 3907 C C . PRO A 1 538 ? -3.811 -8.501 -16.670 1.00 97.00 538 PRO A C 1
ATOM 3909 O O . PRO A 1 538 ? -3.978 -9.703 -16.857 1.00 97.00 538 PRO A O 1
ATOM 3912 N N . VAL A 1 539 ? -2.937 -7.798 -17.392 1.00 95.75 539 VAL A N 1
ATOM 3913 C CA . VAL A 1 539 ? -2.188 -8.381 -18.526 1.00 95.75 539 VAL A CA 1
ATOM 3914 C C . VAL A 1 539 ? -1.133 -9.423 -18.136 1.00 95.75 539 VAL A C 1
ATOM 3916 O O . VAL A 1 539 ? -0.650 -10.148 -19.006 1.00 95.75 539 VAL A O 1
ATOM 3919 N N . GLY A 1 540 ? -0.757 -9.488 -16.856 1.00 89.50 540 GLY A N 1
ATOM 3920 C CA . GLY A 1 540 ? 0.328 -10.325 -16.339 1.00 89.50 540 GLY A CA 1
ATOM 3921 C C . GLY A 1 540 ? 1.438 -9.526 -15.666 1.00 89.50 540 GLY A C 1
ATOM 3922 O O . GLY A 1 540 ? 1.497 -8.304 -15.761 1.00 89.50 540 GLY A O 1
ATOM 3923 N N . ASN A 1 541 ? 2.318 -10.233 -14.954 1.00 86.38 541 ASN A N 1
ATOM 3924 C CA . ASN A 1 541 ? 3.425 -9.637 -14.192 1.00 86.38 541 ASN A CA 1
ATOM 3925 C C . ASN A 1 541 ? 4.813 -10.086 -14.680 1.00 86.38 541 ASN A C 1
ATOM 3927 O O . ASN A 1 541 ? 5.814 -9.690 -14.090 1.00 86.38 541 ASN A O 1
ATOM 3931 N N . ASP A 1 542 ? 4.885 -10.915 -15.723 1.00 85.25 542 ASP A N 1
ATOM 3932 C CA . ASP A 1 542 ? 6.157 -11.360 -16.291 1.00 85.25 542 ASP A CA 1
ATOM 3933 C C . ASP A 1 542 ? 6.766 -10.239 -17.163 1.00 85.25 542 ASP A C 1
ATOM 3935 O O . ASP A 1 542 ? 6.156 -9.853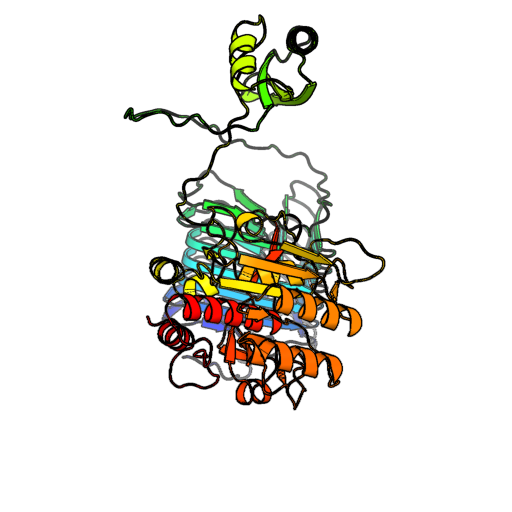 -18.167 1.00 85.25 542 ASP A O 1
ATOM 3939 N N . PRO A 1 543 ? 7.936 -9.677 -16.791 1.00 87.75 543 PRO A N 1
ATOM 3940 C CA . PRO A 1 543 ? 8.580 -8.610 -17.556 1.00 87.75 543 PRO A CA 1
ATOM 3941 C C . PRO A 1 543 ? 9.009 -9.055 -18.959 1.00 87.75 543 PRO A C 1
ATOM 3943 O O . PRO A 1 543 ? 9.086 -8.205 -19.850 1.00 87.75 543 PRO A O 1
ATOM 3946 N N . ASP A 1 544 ? 9.224 -10.354 -19.171 1.00 90.94 544 ASP A N 1
ATOM 3947 C CA . ASP A 1 544 ? 9.694 -10.926 -20.434 1.00 90.94 544 ASP A CA 1
ATOM 3948 C C . ASP A 1 544 ? 8.538 -11.427 -21.323 1.00 90.94 544 ASP A C 1
ATOM 3950 O O . ASP A 1 544 ? 8.762 -11.867 -22.452 1.00 90.94 544 ASP A O 1
ATOM 3954 N N . ALA A 1 545 ? 7.285 -11.327 -20.861 1.00 89.19 545 ALA A N 1
ATOM 3955 C CA . ALA A 1 545 ? 6.126 -11.769 -21.628 1.00 89.19 545 ALA A CA 1
ATOM 3956 C C . ALA A 1 545 ? 5.888 -10.916 -22.886 1.00 89.19 545 ALA A C 1
ATOM 3958 O O . ALA A 1 545 ? 5.846 -9.681 -22.852 1.00 89.19 545 ALA A O 1
ATOM 3959 N N . GLU A 1 546 ? 5.655 -11.603 -24.007 1.00 92.81 546 GLU A N 1
ATOM 3960 C CA . GLU A 1 546 ? 5.389 -10.975 -25.306 1.00 92.81 546 GLU A CA 1
ATOM 3961 C C . GLU A 1 546 ? 3.898 -10.831 -25.637 1.00 92.81 546 GLU A C 1
ATOM 3963 O O . GLU A 1 546 ? 3.549 -10.025 -26.506 1.00 92.81 546 GLU A O 1
ATOM 3968 N N . ASN A 1 547 ? 3.038 -11.594 -24.955 1.00 93.81 547 ASN A N 1
ATOM 3969 C CA . ASN A 1 547 ? 1.593 -11.650 -25.172 1.00 93.81 547 ASN A CA 1
ATOM 3970 C C . ASN A 1 547 ? 0.839 -11.434 -23.854 1.00 93.81 547 ASN A C 1
ATOM 3972 O O . ASN A 1 547 ? 1.328 -11.809 -22.789 1.00 93.81 547 ASN A O 1
ATOM 3976 N N . ILE A 1 548 ? -0.357 -10.848 -23.943 1.00 95.19 548 ILE A N 1
ATOM 3977 C CA . ILE A 1 548 ? -1.268 -10.678 -22.805 1.00 95.19 548 ILE A CA 1
ATOM 3978 C C . ILE A 1 548 ? -1.709 -12.064 -22.307 1.00 95.19 548 ILE A C 1
ATOM 3980 O O . ILE A 1 548 ? -2.025 -12.941 -23.113 1.00 95.19 548 ILE A O 1
ATOM 3984 N N . ALA A 1 549 ? -1.715 -12.266 -20.988 1.00 92.69 549 ALA A N 1
ATOM 3985 C CA . ALA A 1 549 ? -2.162 -13.515 -20.376 1.00 92.69 549 ALA A CA 1
ATOM 3986 C C . ALA A 1 549 ? -3.697 -13.638 -20.355 1.00 92.69 549 ALA A C 1
ATOM 3988 O O . ALA A 1 549 ? -4.421 -12.644 -20.308 1.00 92.69 549 ALA A O 1
ATOM 3989 N N . PHE A 1 550 ? -4.208 -14.867 -20.336 1.00 93.81 550 PHE A N 1
ATOM 3990 C CA . PHE A 1 550 ? -5.632 -15.129 -20.127 1.00 93.81 550 PHE A CA 1
ATOM 3991 C C . PHE A 1 550 ? -5.995 -14.875 -18.647 1.00 93.81 550 PHE A C 1
ATOM 3993 O O . PHE A 1 550 ? -5.172 -15.181 -17.785 1.00 93.81 550 PHE A O 1
ATOM 4000 N N . PRO A 1 551 ? -7.182 -14.336 -18.295 1.00 96.38 551 PRO A N 1
ATOM 4001 C CA . PRO A 1 551 ? -8.315 -13.988 -19.157 1.00 96.38 551 PRO A CA 1
ATOM 4002 C C . PRO A 1 551 ? -8.237 -12.607 -19.819 1.00 96.38 551 PRO A C 1
ATOM 4004 O O . PRO A 1 551 ? -9.083 -12.309 -20.652 1.00 96.38 551 PRO A O 1
ATOM 4007 N N . ALA A 1 552 ? -7.239 -11.773 -19.510 1.00 96.94 552 ALA A N 1
ATOM 4008 C CA . ALA A 1 552 ? -7.113 -10.438 -20.106 1.00 96.94 552 ALA A CA 1
ATOM 4009 C C . ALA A 1 552 ? -6.932 -10.460 -21.635 1.00 96.94 552 ALA A C 1
ATOM 4011 O O . ALA A 1 552 ? -7.255 -9.486 -22.299 1.00 96.94 552 ALA A O 1
ATOM 4012 N N . SER A 1 553 ? -6.429 -11.555 -22.206 1.00 96.69 553 SER A N 1
ATOM 4013 C CA . SER A 1 553 ? -6.307 -11.740 -23.657 1.00 96.69 553 SER A CA 1
ATOM 4014 C C . SER A 1 553 ? -7.623 -12.065 -24.369 1.00 96.69 553 SER A C 1
ATOM 4016 O O . SER A 1 553 ? -7.630 -12.175 -25.592 1.00 96.69 553 SER A O 1
ATOM 4018 N N . HIS A 1 554 ? -8.716 -12.269 -23.633 1.00 97.38 554 HIS A N 1
ATOM 4019 C CA . HIS A 1 554 ? -10.022 -12.564 -24.203 1.00 97.38 554 HIS A CA 1
ATOM 4020 C C . HIS A 1 554 ? -10.699 -11.273 -24.688 1.00 97.38 554 HIS A C 1
ATOM 4022 O O . HIS A 1 554 ? -10.853 -10.340 -23.908 1.00 97.38 554 HIS A O 1
ATOM 4028 N N . ASP A 1 555 ? -11.193 -11.234 -25.930 1.00 94.69 555 ASP A N 1
ATOM 4029 C CA . ASP A 1 555 ? -11.708 -10.015 -26.595 1.00 94.69 555 ASP A CA 1
ATOM 4030 C C . ASP A 1 555 ? -12.883 -9.311 -25.877 1.00 94.69 555 ASP A C 1
ATOM 4032 O O . ASP A 1 555 ? -13.244 -8.179 -26.204 1.00 94.69 555 ASP A O 1
ATOM 4036 N N . LYS A 1 556 ? -13.530 -9.993 -24.925 1.00 96.25 556 LYS A N 1
ATOM 4037 C CA . LYS A 1 556 ? -14.636 -9.470 -24.095 1.00 96.25 556 LYS A CA 1
ATOM 4038 C C . LYS A 1 556 ? -14.202 -8.989 -22.707 1.00 96.25 556 LYS A C 1
ATOM 4040 O O . LYS A 1 556 ? -15.048 -8.605 -21.902 1.00 96.25 556 LYS A O 1
ATOM 4045 N N . VAL A 1 557 ? -12.904 -9.021 -22.422 1.00 97.50 557 VAL A N 1
ATOM 4046 C CA . VAL A 1 557 ? -12.313 -8.604 -21.150 1.00 97.50 557 VAL A CA 1
ATOM 4047 C C . VAL A 1 557 ? -11.484 -7.354 -21.381 1.00 97.50 557 VAL A C 1
ATOM 4049 O O . VAL A 1 557 ? -10.671 -7.293 -22.293 1.00 97.50 557 VAL A O 1
ATOM 4052 N N . ILE A 1 558 ? -11.669 -6.359 -20.520 1.00 97.50 558 ILE A N 1
ATOM 4053 C CA . ILE A 1 558 ? -10.840 -5.160 -20.505 1.00 97.50 558 ILE A CA 1
ATOM 4054 C C . ILE A 1 558 ? -9.475 -5.543 -19.944 1.00 97.50 558 ILE A C 1
ATOM 4056 O O . ILE A 1 558 ? -9.337 -5.857 -18.757 1.00 97.50 558 ILE A O 1
ATOM 4060 N N . SER A 1 559 ? -8.465 -5.508 -20.805 1.00 97.56 559 SER A N 1
ATOM 4061 C CA . SER A 1 559 ? -7.087 -5.814 -20.445 1.00 97.56 559 SER A CA 1
ATOM 4062 C C . SER A 1 559 ? -6.413 -4.616 -19.770 1.00 97.56 559 SER A C 1
ATOM 4064 O O . SER A 1 559 ? -6.401 -3.499 -20.297 1.00 97.56 559 SER A O 1
ATOM 4066 N N . VAL A 1 560 ? -5.846 -4.835 -18.579 1.00 98.12 560 VAL A N 1
ATOM 4067 C CA . VAL A 1 560 ? -5.294 -3.754 -17.747 1.00 98.12 560 VAL A CA 1
ATOM 4068 C C . VAL A 1 560 ? -3.805 -3.942 -17.480 1.00 98.12 560 VAL A C 1
ATOM 4070 O O . VAL A 1 560 ? -3.377 -4.921 -16.864 1.00 98.12 560 VAL A O 1
ATOM 4073 N N . ALA A 1 561 ? -3.001 -2.974 -17.913 1.00 97.75 561 ALA A N 1
ATOM 4074 C CA . ALA A 1 561 ? -1.581 -2.893 -17.590 1.00 97.75 561 ALA A CA 1
ATOM 4075 C C . ALA A 1 561 ? -1.308 -1.936 -16.418 1.00 97.75 561 ALA A C 1
ATOM 4077 O O . ALA A 1 561 ? -2.114 -1.071 -16.073 1.00 97.75 561 ALA A O 1
ATOM 4078 N N . GLY A 1 562 ? -0.155 -2.112 -15.776 1.00 95.88 562 GLY A N 1
ATOM 4079 C CA . GLY A 1 562 ? 0.243 -1.314 -14.623 1.00 95.88 562 GLY A CA 1
ATOM 4080 C C . GLY A 1 562 ? 1.089 -0.102 -14.997 1.00 95.88 562 GLY A C 1
ATOM 4081 O O . GLY A 1 562 ? 1.740 -0.084 -16.039 1.00 95.88 562 GLY A O 1
ATOM 4082 N N . LEU A 1 563 ? 1.127 0.888 -14.112 1.00 93.25 563 LEU A N 1
ATOM 4083 C CA . LEU A 1 563 ? 2.090 1.986 -14.127 1.00 93.25 563 LEU A CA 1
ATOM 4084 C C . LEU A 1 563 ? 2.818 2.033 -12.785 1.00 93.25 563 LEU A C 1
ATOM 4086 O O . LEU A 1 563 ? 2.178 1.929 -11.736 1.00 93.25 563 LEU A O 1
ATOM 4090 N N . ASP A 1 564 ? 4.135 2.207 -12.814 1.00 87.69 564 ASP A N 1
ATOM 4091 C CA . ASP A 1 564 ? 4.886 2.529 -11.604 1.00 87.69 564 ASP A CA 1
ATOM 4092 C C . ASP A 1 564 ? 4.702 4.005 -11.190 1.00 87.69 564 ASP A C 1
ATOM 4094 O O . ASP A 1 564 ? 4.063 4.801 -11.887 1.00 87.69 564 ASP A O 1
ATOM 4098 N N . GLU A 1 565 ? 5.275 4.400 -10.052 1.00 83.31 565 GLU A N 1
ATOM 4099 C CA . GLU A 1 565 ? 5.208 5.780 -9.545 1.00 83.31 565 GLU A CA 1
ATOM 4100 C C . GLU A 1 565 ? 5.834 6.827 -10.488 1.00 83.31 565 GLU A C 1
ATOM 4102 O O . GLU A 1 565 ? 5.550 8.021 -10.371 1.00 83.31 565 GLU A O 1
ATOM 4107 N N . GLN A 1 566 ? 6.697 6.409 -11.418 1.00 82.44 566 GLN A N 1
ATOM 4108 C CA . GLN A 1 566 ? 7.302 7.268 -12.435 1.00 82.44 566 GLN A CA 1
ATOM 4109 C C . GLN A 1 566 ? 6.516 7.255 -13.758 1.00 82.44 566 GLN A C 1
ATOM 4111 O O . GLN A 1 566 ? 6.880 7.972 -14.692 1.00 82.44 566 GLN A O 1
ATOM 4116 N N . GLY A 1 567 ? 5.430 6.481 -13.836 1.00 86.12 567 GLY A N 1
ATOM 4117 C CA . GLY A 1 567 ? 4.618 6.303 -15.034 1.00 86.12 567 GLY A CA 1
ATOM 4118 C C . GLY A 1 567 ? 5.211 5.320 -16.045 1.00 86.12 567 GLY A C 1
ATOM 4119 O O . GLY A 1 567 ? 4.753 5.293 -17.191 1.00 86.12 567 GLY A O 1
ATOM 4120 N N . ASN A 1 568 ? 6.219 4.525 -15.670 1.00 91.12 568 ASN A N 1
ATOM 4121 C CA . ASN A 1 568 ? 6.714 3.462 -16.539 1.00 91.12 568 ASN A CA 1
ATOM 4122 C C . ASN A 1 568 ? 5.722 2.289 -16.549 1.00 91.12 568 ASN A C 1
ATOM 4124 O O . ASN A 1 568 ? 5.152 1.950 -15.510 1.00 91.12 568 ASN A O 1
ATOM 4128 N N . PRO A 1 569 ? 5.517 1.647 -17.708 1.00 93.62 569 PRO A N 1
ATOM 4129 C CA . PRO A 1 569 ? 4.568 0.552 -17.843 1.00 93.62 569 PRO A CA 1
ATOM 4130 C C . PRO A 1 569 ? 5.055 -0.741 -17.183 1.00 93.62 569 PRO A C 1
ATOM 4132 O O . PRO A 1 569 ? 6.205 -1.143 -17.364 1.00 93.62 569 PRO A O 1
ATOM 4135 N N . LEU A 1 570 ? 4.130 -1.434 -16.521 1.00 90.50 570 LEU A N 1
ATOM 4136 C CA . LEU A 1 570 ? 4.286 -2.780 -15.983 1.00 90.50 570 LEU A CA 1
ATOM 4137 C C . LEU A 1 570 ? 3.339 -3.769 -16.694 1.00 90.50 570 LEU A C 1
ATOM 4139 O O . LEU A 1 570 ? 2.191 -3.418 -16.976 1.00 90.50 570 LEU A O 1
ATOM 4143 N N . PRO A 1 571 ? 3.792 -5.005 -16.963 1.00 90.25 571 PRO A N 1
ATOM 4144 C CA . PRO A 1 571 ? 5.126 -5.515 -16.634 1.00 90.25 571 PRO A CA 1
ATOM 4145 C C . PRO A 1 571 ? 6.202 -5.017 -17.612 1.00 90.25 571 PRO A C 1
ATOM 4147 O O . PRO A 1 571 ? 7.378 -4.972 -17.264 1.00 90.25 571 PRO A O 1
ATOM 4150 N N . ASN A 1 572 ? 5.803 -4.592 -18.816 1.00 94.44 572 ASN A N 1
ATOM 4151 C CA . ASN A 1 572 ? 6.684 -4.004 -19.815 1.00 94.44 572 ASN A CA 1
ATOM 4152 C C . ASN A 1 572 ? 5.912 -3.084 -20.780 1.00 94.44 572 ASN A C 1
ATOM 4154 O O . ASN A 1 572 ? 4.679 -3.044 -20.817 1.00 94.44 572 ASN A O 1
ATOM 4158 N N . LYS A 1 573 ? 6.656 -2.345 -21.610 1.00 95.25 573 LYS A N 1
ATOM 4159 C CA . LYS A 1 573 ? 6.094 -1.394 -22.582 1.00 95.25 573 LYS A CA 1
ATOM 4160 C C . LYS A 1 573 ? 5.242 -2.052 -23.669 1.00 95.25 573 LYS A C 1
ATOM 4162 O O . LYS A 1 573 ? 4.309 -1.422 -24.160 1.00 95.25 573 LYS A O 1
ATOM 4167 N N . ARG A 1 574 ? 5.571 -3.284 -24.063 1.00 95.19 574 ARG A N 1
ATOM 4168 C CA . ARG A 1 574 ? 4.867 -4.003 -25.128 1.00 95.19 574 ARG A CA 1
ATOM 4169 C C . ARG A 1 574 ? 3.448 -4.340 -24.684 1.00 95.19 574 ARG A C 1
ATOM 4171 O O . ARG A 1 574 ? 2.509 -3.902 -25.342 1.00 95.19 574 ARG A O 1
ATOM 4178 N N . LEU A 1 575 ? 3.288 -5.010 -23.542 1.00 95.38 575 LEU A N 1
ATOM 4179 C CA . LEU A 1 575 ? 1.964 -5.374 -23.034 1.00 95.38 575 LEU A CA 1
ATOM 4180 C C . LEU A 1 575 ? 1.121 -4.141 -22.715 1.00 95.38 575 LEU A C 1
ATOM 4182 O O . LEU A 1 575 ? -0.038 -4.088 -23.108 1.00 95.38 575 LEU A O 1
ATOM 4186 N N . ALA A 1 576 ? 1.707 -3.099 -22.119 1.00 95.19 576 ALA A N 1
ATOM 4187 C CA . ALA A 1 576 ? 0.976 -1.856 -21.872 1.00 95.19 576 ALA A CA 1
ATOM 4188 C C . ALA A 1 576 ? 0.499 -1.152 -23.154 1.00 95.19 576 ALA A C 1
ATOM 4190 O O . ALA A 1 576 ? -0.515 -0.465 -23.125 1.00 95.19 576 ALA A O 1
ATOM 4191 N N . SER A 1 577 ? 1.204 -1.315 -24.280 1.00 94.69 577 SER A N 1
ATOM 4192 C CA . SER A 1 577 ? 0.758 -0.782 -25.576 1.00 94.69 577 SER A CA 1
ATOM 4193 C C . SER A 1 577 ? -0.340 -1.609 -26.248 1.00 94.69 577 SER A C 1
ATOM 4195 O O . SER A 1 577 ? -1.033 -1.087 -27.116 1.00 94.69 577 SER A O 1
ATOM 4197 N N . MET A 1 578 ? -0.481 -2.879 -25.861 1.00 95.06 578 MET A N 1
ATOM 4198 C CA . MET A 1 578 ? -1.536 -3.781 -26.331 1.00 95.06 578 MET A CA 1
ATOM 4199 C C . MET A 1 578 ? -2.785 -3.729 -25.440 1.00 95.06 578 MET A C 1
ATOM 4201 O O . MET A 1 578 ? -3.854 -4.108 -25.898 1.00 95.06 578 MET A O 1
ATOM 4205 N N . ALA A 1 579 ? -2.638 -3.287 -24.188 1.00 96.56 579 ALA A N 1
ATOM 4206 C CA . ALA A 1 579 ? -3.708 -3.235 -23.199 1.00 96.56 579 ALA A CA 1
ATOM 4207 C C . ALA A 1 579 ? -4.771 -2.168 -23.519 1.00 96.56 579 ALA A C 1
ATOM 4209 O O . ALA A 1 579 ? -4.454 -1.080 -24.011 1.00 96.56 579 ALA A O 1
ATOM 4210 N N . ASP A 1 580 ? -6.019 -2.440 -23.142 1.00 96.31 580 ASP A N 1
ATOM 4211 C CA . ASP A 1 580 ? -7.143 -1.509 -23.285 1.00 96.31 580 ASP A CA 1
ATOM 4212 C C . ASP A 1 580 ? -7.046 -0.330 -22.315 1.00 96.31 580 ASP A C 1
ATOM 4214 O O . ASP A 1 580 ? -7.457 0.791 -22.640 1.00 96.31 580 ASP A O 1
ATOM 4218 N N . ALA A 1 581 ? -6.501 -0.587 -21.121 1.00 96.50 581 ALA A N 1
ATOM 4219 C CA . ALA A 1 581 ? -6.372 0.386 -20.051 1.00 96.50 581 ALA A CA 1
ATOM 4220 C C . ALA A 1 581 ? -5.041 0.271 -19.295 1.00 96.50 581 ALA A C 1
ATOM 4222 O O . ALA A 1 581 ? -4.393 -0.776 -19.253 1.00 96.50 581 ALA A O 1
ATOM 4223 N N . VAL A 1 582 ? -4.665 1.359 -18.627 1.00 96.69 582 VAL A N 1
ATOM 4224 C CA . VAL A 1 582 ? -3.585 1.389 -17.637 1.00 96.69 582 VAL A CA 1
ATOM 4225 C C . VAL A 1 582 ? -4.047 2.021 -16.338 1.00 96.69 582 VAL A C 1
ATOM 4227 O O . VAL A 1 582 ? -4.865 2.936 -16.356 1.00 96.69 582 VAL A O 1
ATOM 4230 N N . ALA A 1 583 ? -3.478 1.597 -15.215 1.00 96.12 583 ALA A N 1
ATOM 4231 C CA . ALA A 1 583 ? -3.629 2.273 -13.928 1.00 96.12 583 ALA A CA 1
ATOM 4232 C C . ALA A 1 583 ? -2.369 2.095 -13.062 1.00 96.12 583 ALA A C 1
ATOM 4234 O O . ALA A 1 583 ? -1.567 1.198 -13.336 1.00 96.12 583 ALA A O 1
ATOM 4235 N N . PRO A 1 584 ? -2.160 2.935 -12.030 1.00 95.06 584 PRO A N 1
ATOM 4236 C CA . PRO A 1 584 ? -1.097 2.724 -11.051 1.00 95.06 584 PRO A CA 1
ATOM 4237 C C . PRO A 1 584 ? -1.120 1.298 -10.486 1.00 95.06 584 PRO A C 1
ATOM 4239 O O . PRO A 1 584 ? -2.188 0.762 -10.199 1.00 95.06 584 PRO A O 1
ATOM 4242 N N . ALA A 1 585 ? 0.057 0.689 -10.352 1.00 92.69 585 ALA A N 1
ATOM 4243 C CA . ALA A 1 585 ? 0.229 -0.711 -9.954 1.00 92.69 585 ALA A CA 1
ATOM 4244 C C . ALA A 1 585 ? 1.332 -0.926 -8.909 1.00 92.69 585 ALA A C 1
ATOM 4246 O O . ALA A 1 585 ? 1.524 -2.055 -8.471 1.00 92.69 585 ALA A O 1
ATOM 4247 N N . THR A 1 586 ? 2.075 0.112 -8.521 1.00 87.12 586 THR A N 1
ATOM 4248 C CA . THR A 1 586 ? 3.133 0.013 -7.504 1.00 87.12 586 THR A CA 1
ATOM 4249 C C . THR A 1 586 ? 2.888 0.966 -6.355 1.00 87.12 586 THR A C 1
ATOM 4251 O O . THR A 1 586 ? 2.347 2.058 -6.547 1.00 87.12 586 THR A O 1
ATOM 4254 N N . HIS A 1 587 ? 3.381 0.580 -5.186 1.00 80.38 587 HIS A N 1
ATOM 4255 C CA . HIS A 1 587 ? 3.349 1.341 -3.953 1.00 80.38 587 HIS A CA 1
ATOM 4256 C C . HIS A 1 587 ? 1.924 1.769 -3.582 1.00 80.38 587 HIS A C 1
ATOM 4258 O O . HIS A 1 587 ? 1.677 2.896 -3.153 1.00 80.38 587 HIS A O 1
ATOM 4264 N N . LEU A 1 588 ? 0.967 0.852 -3.756 1.00 84.56 588 LEU A N 1
ATOM 4265 C CA . LEU A 1 588 ? -0.436 1.092 -3.442 1.00 84.56 588 LEU A CA 1
ATOM 4266 C C . LEU A 1 588 ? -0.720 0.687 -2.001 1.00 84.56 588 LEU A C 1
ATOM 4268 O O . LEU A 1 588 ? -0.500 -0.463 -1.625 1.00 84.56 588 LEU A O 1
ATOM 4272 N N . PHE A 1 589 ? -1.205 1.639 -1.205 1.00 85.31 589 PHE A N 1
ATOM 4273 C CA . PHE A 1 589 ? -1.614 1.400 0.174 1.00 85.31 589 PHE A CA 1
ATOM 4274 C C . PHE A 1 589 ? -3.034 0.823 0.206 1.00 85.31 589 PHE A C 1
ATOM 4276 O O . PHE A 1 589 ? -3.984 1.479 -0.228 1.00 85.31 589 PHE A O 1
ATOM 4283 N N . VAL A 1 590 ? -3.160 -0.414 0.680 1.00 90.81 590 VAL A N 1
ATOM 4284 C CA . VAL A 1 590 ? -4.360 -1.253 0.541 1.00 90.81 590 VAL A CA 1
ATOM 4285 C C . VAL A 1 590 ? -4.730 -1.934 1.856 1.00 90.81 590 VAL A C 1
ATOM 4287 O O . VAL A 1 590 ? -3.894 -2.058 2.750 1.00 90.81 590 VAL A O 1
ATOM 4290 N N . THR A 1 591 ? -5.974 -2.400 1.962 1.00 91.44 591 THR A N 1
ATOM 4291 C CA . THR A 1 591 ? -6.460 -3.240 3.067 1.00 91.44 591 THR A CA 1
ATOM 4292 C C . THR A 1 591 ? -5.842 -4.636 3.026 1.00 91.44 591 THR A C 1
ATOM 4294 O O . THR A 1 591 ? -5.707 -5.238 1.962 1.00 91.44 591 THR A O 1
ATOM 4297 N N . THR A 1 592 ? -5.521 -5.196 4.189 1.00 89.31 592 THR A N 1
ATOM 4298 C CA . THR A 1 592 ? -5.048 -6.576 4.360 1.00 89.31 592 THR A CA 1
ATOM 4299 C C . THR A 1 592 ? -5.745 -7.242 5.555 1.00 89.31 592 THR A C 1
ATOM 4301 O O . THR A 1 592 ? -6.237 -6.539 6.438 1.00 89.31 592 THR A O 1
ATOM 4304 N N . PRO A 1 593 ? -5.810 -8.590 5.614 1.00 88.69 593 PRO A N 1
ATOM 4305 C CA . PRO A 1 593 ? -6.504 -9.300 6.685 1.00 88.69 593 PRO A CA 1
ATOM 4306 C C . PRO A 1 593 ? -6.082 -8.876 8.098 1.00 88.69 593 PRO A C 1
ATOM 4308 O O . PRO A 1 593 ? -4.921 -8.534 8.335 1.00 88.69 593 PRO A O 1
ATOM 4311 N N . GLY A 1 594 ? -7.008 -8.948 9.050 1.00 84.19 594 GLY A N 1
ATOM 4312 C CA . GLY A 1 594 ? -6.802 -8.531 10.431 1.00 84.19 594 GLY A CA 1
ATOM 4313 C C . GLY A 1 594 ? -7.014 -7.034 10.654 1.00 84.19 594 GLY A C 1
ATOM 4314 O O . GLY A 1 594 ? -6.359 -6.473 11.531 1.00 84.19 594 GLY A O 1
ATOM 4315 N N . ASN A 1 595 ? -7.897 -6.382 9.882 1.00 77.25 595 ASN A N 1
ATOM 4316 C CA . ASN A 1 595 ? -8.103 -4.922 9.929 1.00 77.25 595 ASN A CA 1
ATOM 4317 C C . ASN A 1 595 ? -6.805 -4.119 9.715 1.00 77.25 595 ASN A C 1
ATOM 4319 O O . ASN A 1 595 ? -6.594 -3.073 10.342 1.00 77.25 595 ASN A O 1
ATOM 4323 N N . SER A 1 596 ? -5.910 -4.646 8.879 1.00 79.31 596 SER A N 1
ATOM 4324 C CA . SER A 1 596 ? -4.564 -4.120 8.677 1.00 79.31 596 SER A CA 1
ATOM 4325 C C . SER A 1 596 ? -4.416 -3.478 7.297 1.00 79.31 596 SER A C 1
ATOM 4327 O O . SER A 1 596 ? -5.307 -3.550 6.455 1.00 79.31 596 SER A O 1
ATOM 4329 N N . TYR A 1 597 ? -3.283 -2.815 7.071 1.00 82.12 597 TYR A N 1
ATOM 4330 C CA . TYR A 1 597 ? -2.997 -2.133 5.813 1.00 82.12 597 TYR A CA 1
ATOM 4331 C C . TYR A 1 597 ? -1.540 -2.330 5.433 1.00 82.12 597 TYR A C 1
ATOM 4333 O O . TYR A 1 597 ? -0.664 -2.360 6.304 1.00 82.12 597 TYR A O 1
ATOM 4341 N N . ASN A 1 598 ? -1.259 -2.421 4.138 1.00 76.19 598 ASN A N 1
ATOM 4342 C CA . ASN A 1 598 ? 0.104 -2.574 3.650 1.00 76.19 598 ASN A CA 1
ATOM 4343 C C . ASN A 1 598 ? 0.284 -1.949 2.264 1.00 76.19 598 ASN A C 1
ATOM 4345 O O . ASN A 1 598 ? -0.689 -1.654 1.576 1.00 76.19 598 ASN A O 1
ATOM 4349 N N . TYR A 1 599 ? 1.536 -1.765 1.851 1.00 79.50 599 TYR A N 1
ATOM 4350 C CA . TYR A 1 599 ? 1.871 -1.454 0.467 1.00 79.50 599 TYR A CA 1
ATOM 4351 C C . TYR A 1 599 ? 2.028 -2.745 -0.336 1.00 79.50 599 TYR A C 1
ATOM 4353 O O . TYR A 1 599 ? 2.766 -3.643 0.075 1.00 79.50 599 TYR A O 1
ATOM 4361 N N . ILE A 1 600 ? 1.346 -2.832 -1.477 1.00 81.06 600 ILE A N 1
ATOM 4362 C CA . ILE A 1 600 ? 1.434 -3.970 -2.398 1.00 81.06 600 ILE A CA 1
ATOM 4363 C C . ILE A 1 600 ? 1.665 -3.455 -3.825 1.00 81.06 600 ILE A C 1
ATOM 4365 O O . ILE A 1 600 ? 1.185 -2.382 -4.201 1.00 81.06 600 ILE A O 1
ATOM 4369 N N . ASP A 1 601 ? 2.403 -4.246 -4.603 1.00 82.56 601 ASP A N 1
ATOM 4370 C CA . ASP A 1 601 ? 2.668 -4.029 -6.023 1.00 82.56 601 ASP A CA 1
ATOM 4371 C C . ASP A 1 601 ? 2.025 -5.150 -6.850 1.00 82.56 601 ASP A C 1
ATOM 4373 O O . ASP A 1 601 ? 2.021 -6.313 -6.441 1.00 82.56 601 ASP A O 1
ATOM 4377 N N . GLY A 1 602 ? 1.529 -4.822 -8.040 1.00 83.44 602 GLY A N 1
ATOM 4378 C CA . GLY A 1 602 ? 1.040 -5.797 -9.009 1.00 83.44 602 GLY A CA 1
ATOM 4379 C C . GLY A 1 602 ? 0.025 -5.217 -9.988 1.00 83.44 602 GLY A C 1
ATOM 4380 O O . GLY A 1 602 ? -0.802 -4.377 -9.637 1.00 83.44 602 GLY A O 1
ATOM 4381 N N . THR A 1 603 ? 0.035 -5.715 -11.226 1.00 84.50 603 THR A N 1
ATOM 4382 C CA . THR A 1 603 ? -0.978 -5.345 -12.236 1.00 84.50 603 THR A CA 1
ATOM 4383 C C . THR A 1 603 ? -2.399 -5.747 -11.823 1.00 84.50 603 THR A C 1
ATOM 4385 O O . THR A 1 603 ? -3.363 -5.110 -12.244 1.00 84.50 603 THR A O 1
ATOM 4388 N N . SER A 1 604 ? -2.547 -6.725 -10.923 1.00 90.00 604 SER A N 1
ATOM 4389 C CA . SER A 1 604 ? -3.819 -7.082 -10.282 1.00 90.00 604 SER A CA 1
ATOM 4390 C C . SER A 1 604 ? -4.485 -5.908 -9.560 1.00 90.00 604 SER A C 1
ATOM 4392 O O . SER A 1 604 ? -5.712 -5.815 -9.547 1.00 90.00 604 SER A O 1
ATOM 4394 N N . LEU A 1 605 ? -3.697 -4.988 -9.002 1.00 94.62 605 LEU A N 1
ATOM 4395 C CA . LEU A 1 605 ? -4.195 -3.788 -8.334 1.00 94.62 605 LEU A CA 1
ATOM 4396 C C . LEU A 1 605 ? -4.589 -2.688 -9.330 1.00 94.62 605 LEU A C 1
ATOM 4398 O O . LEU A 1 605 ? -5.536 -1.944 -9.084 1.00 94.62 605 LEU A O 1
ATOM 4402 N N . ALA A 1 606 ? -3.924 -2.625 -10.488 1.00 96.44 606 ALA A N 1
ATOM 4403 C CA . ALA A 1 606 ? -4.354 -1.764 -11.587 1.00 96.44 606 ALA A CA 1
ATOM 4404 C C . ALA A 1 606 ? -5.718 -2.210 -12.141 1.00 96.44 606 ALA A C 1
ATOM 4406 O O . ALA A 1 606 ? -6.582 -1.367 -12.373 1.00 96.44 606 ALA A O 1
ATOM 4407 N N . SER A 1 607 ? -5.949 -3.523 -12.280 1.00 96.88 607 SER A N 1
ATOM 4408 C CA . SER A 1 607 ? -7.267 -4.075 -12.646 1.00 96.88 607 SER A CA 1
ATOM 4409 C C . SER A 1 607 ? -8.353 -3.675 -11.641 1.00 96.88 607 SER A C 1
ATOM 4411 O O . SER A 1 607 ? -9.431 -3.223 -12.033 1.00 96.88 607 SER A O 1
ATOM 4413 N N . ALA A 1 608 ? -8.040 -3.747 -10.344 1.00 98.00 608 ALA A N 1
ATOM 4414 C CA . ALA A 1 608 ? -8.929 -3.294 -9.278 1.00 98.00 608 ALA A CA 1
ATOM 4415 C C . ALA A 1 608 ? -9.245 -1.792 -9.408 1.00 98.00 608 ALA A C 1
ATOM 4417 O O . ALA A 1 608 ? -10.403 -1.379 -9.317 1.00 98.00 608 ALA A O 1
ATOM 4418 N N . ALA A 1 609 ? -8.230 -0.972 -9.699 1.00 97.06 609 ALA A N 1
ATOM 4419 C CA . ALA A 1 609 ? -8.412 0.461 -9.886 1.00 97.06 609 ALA A CA 1
ATOM 4420 C C . ALA A 1 609 ? -9.320 0.782 -11.088 1.00 97.06 609 ALA A C 1
ATOM 4422 O O . ALA A 1 609 ? -10.238 1.596 -10.982 1.00 97.06 609 ALA A O 1
ATOM 4423 N N . ILE A 1 610 ? -9.108 0.107 -12.222 1.00 97.12 610 ILE A N 1
ATOM 4424 C CA . ILE A 1 610 ? -9.960 0.247 -13.408 1.00 97.12 610 ILE A CA 1
ATOM 4425 C C . ILE A 1 610 ? -11.389 -0.219 -13.126 1.00 97.12 610 ILE A C 1
ATOM 4427 O O . ILE A 1 610 ? -12.324 0.470 -13.521 1.00 97.12 610 ILE A O 1
ATOM 4431 N N . SER A 1 611 ? -11.579 -1.311 -12.385 1.00 97.75 611 SER A N 1
ATOM 4432 C CA . SER A 1 611 ? -12.912 -1.786 -11.991 1.00 97.75 611 SER A CA 1
ATOM 4433 C C . SER A 1 611 ? -13.674 -0.745 -11.161 1.00 97.75 611 SER A C 1
ATOM 4435 O O . SER A 1 611 ? -14.846 -0.483 -11.427 1.00 97.75 611 SER A O 1
ATOM 4437 N N . GLY A 1 612 ? -12.999 -0.081 -10.214 1.00 96.69 612 GLY A N 1
ATOM 4438 C CA . GLY A 1 612 ? -13.575 1.040 -9.464 1.00 96.69 612 GLY A CA 1
ATOM 4439 C C . GLY A 1 612 ? -13.920 2.243 -10.353 1.00 96.69 612 GLY A C 1
ATOM 4440 O O . GLY A 1 612 ? -14.999 2.814 -10.231 1.00 96.69 612 GLY A O 1
ATOM 4441 N N . ILE A 1 613 ? -13.045 2.607 -11.298 1.00 94.94 613 ILE A N 1
ATOM 4442 C CA . ILE A 1 613 ? -13.295 3.708 -12.249 1.00 94.94 613 ILE A CA 1
ATOM 4443 C C . ILE A 1 613 ? -14.485 3.392 -13.166 1.00 94.94 613 ILE A C 1
ATOM 4445 O O . ILE A 1 613 ? -15.316 4.268 -13.416 1.00 94.94 613 ILE A O 1
ATOM 4449 N N . ILE A 1 614 ? -14.595 2.148 -13.642 1.00 93.88 614 ILE A N 1
ATOM 4450 C CA . ILE A 1 614 ? -15.741 1.678 -14.427 1.00 93.88 614 ILE A CA 1
ATOM 4451 C C . ILE A 1 614 ? -17.017 1.831 -13.597 1.00 93.88 614 ILE A C 1
ATOM 4453 O O . ILE A 1 614 ? -17.964 2.447 -14.085 1.00 93.88 614 ILE A O 1
ATOM 4457 N N . ALA A 1 615 ? -17.015 1.393 -12.334 1.00 94.56 615 ALA A N 1
ATOM 4458 C CA . ALA A 1 615 ? -18.166 1.541 -11.448 1.00 94.56 615 ALA A CA 1
ATOM 4459 C C . ALA A 1 615 ? -18.595 3.011 -11.267 1.00 94.56 615 ALA A C 1
ATOM 4461 O O . ALA A 1 615 ? -19.774 3.327 -11.415 1.00 94.56 615 ALA A O 1
ATOM 4462 N N . LEU A 1 616 ? -17.650 3.936 -11.053 1.00 93.00 616 LEU A N 1
ATOM 4463 C CA . LEU A 1 616 ? -17.950 5.376 -11.017 1.00 93.00 616 LEU A CA 1
ATOM 4464 C C . LEU A 1 616 ? -18.568 5.880 -12.331 1.00 93.00 616 LEU A C 1
ATOM 4466 O O . LEU A 1 616 ? -19.499 6.683 -12.321 1.00 93.00 616 LEU A O 1
ATOM 4470 N N . SER A 1 617 ? -18.054 5.419 -13.476 1.00 89.62 617 SER A N 1
ATOM 4471 C CA . SER A 1 617 ? -18.543 5.848 -14.792 1.00 89.62 617 SER A CA 1
ATOM 4472 C C . SER A 1 617 ? -19.956 5.339 -15.108 1.00 89.62 617 SER A C 1
ATOM 4474 O O . SER A 1 617 ? -20.700 6.009 -15.830 1.00 89.62 617 SER A O 1
ATOM 4476 N N . MET A 1 618 ? -20.332 4.182 -14.551 1.00 88.81 618 MET A N 1
ATOM 4477 C CA . MET A 1 618 ? -21.648 3.562 -14.727 1.00 88.81 618 MET A CA 1
ATOM 4478 C C . MET A 1 618 ? -22.738 4.249 -13.893 1.00 88.81 618 MET A C 1
ATOM 4480 O O . MET A 1 618 ? -23.895 4.224 -14.301 1.00 88.81 618 MET A O 1
ATOM 4484 N N . GLU A 1 619 ? -22.392 4.929 -12.791 1.00 87.00 619 GLU A N 1
ATOM 4485 C CA . GLU A 1 619 ? -23.365 5.649 -11.947 1.00 87.00 619 GLU A CA 1
ATOM 4486 C C . GLU A 1 619 ? -24.117 6.750 -12.720 1.00 87.00 619 GLU A C 1
ATOM 4488 O O . GLU A 1 619 ? -25.323 6.922 -12.551 1.00 87.00 619 GLU A O 1
ATOM 4493 N N . ASN A 1 620 ? -23.424 7.473 -13.609 1.00 69.81 620 ASN A N 1
ATOM 4494 C CA . ASN A 1 620 ? -23.968 8.640 -14.317 1.00 69.81 620 ASN A CA 1
ATOM 4495 C C . ASN A 1 620 ? -24.461 8.364 -15.751 1.00 69.81 620 ASN A C 1
ATOM 4497 O O . ASN A 1 620 ? -24.964 9.285 -16.401 1.00 69.81 620 ASN A O 1
ATOM 4501 N N . LYS A 1 621 ? -24.303 7.149 -16.300 1.00 61.72 621 LYS A N 1
ATOM 4502 C CA . LYS A 1 621 ? -24.603 6.867 -17.718 1.00 61.72 621 LYS A CA 1
ATOM 4503 C C . LYS A 1 621 ? -25.397 5.577 -17.930 1.00 61.72 621 LYS A C 1
ATOM 4505 O O . LYS A 1 621 ? -25.037 4.513 -17.455 1.00 61.72 621 LYS A O 1
ATOM 4510 N N . THR A 1 622 ? -26.369 5.654 -18.841 1.00 46.31 622 THR A N 1
ATOM 4511 C CA . THR A 1 622 ? -27.036 4.530 -19.533 1.00 46.31 622 THR A CA 1
ATOM 4512 C C . THR A 1 622 ? -26.104 3.703 -20.437 1.00 46.31 622 THR A C 1
ATOM 4514 O O . THR A 1 622 ? -26.542 2.739 -21.062 1.00 46.31 622 THR A O 1
ATOM 4517 N N . ALA A 1 623 ? -24.818 4.051 -20.537 1.00 49.03 623 ALA A N 1
ATOM 4518 C CA . ALA A 1 623 ? -23.853 3.398 -21.414 1.00 49.03 623 ALA A CA 1
ATOM 4519 C C . ALA A 1 623 ? -23.115 2.259 -20.691 1.00 49.03 623 ALA A C 1
ATOM 4521 O O . ALA A 1 623 ? -21.920 2.355 -20.431 1.00 49.03 623 ALA A O 1
ATOM 4522 N N . ARG A 1 624 ? -23.820 1.151 -20.431 1.00 55.19 624 ARG A N 1
ATOM 4523 C CA . ARG A 1 624 ? -23.193 -0.123 -20.022 1.00 55.19 624 ARG A CA 1
ATOM 4524 C C . ARG A 1 624 ? -22.217 -0.678 -21.080 1.00 55.19 624 ARG A C 1
ATOM 4526 O O . ARG A 1 624 ? -21.345 -1.468 -20.753 1.00 55.19 624 ARG A O 1
ATOM 4533 N N . ASN A 1 625 ? -22.311 -0.223 -22.337 1.00 50.38 625 ASN A N 1
ATOM 4534 C CA . ASN A 1 625 ? -21.720 -0.929 -23.482 1.00 50.38 625 ASN A CA 1
ATOM 4535 C C . ASN A 1 625 ? -20.392 -0.354 -24.022 1.00 50.38 625 ASN A C 1
ATOM 4537 O O . ASN A 1 625 ? -19.886 -0.865 -25.018 1.00 50.38 625 ASN A O 1
ATOM 4541 N N . SER A 1 626 ? -19.814 0.702 -23.432 1.00 58.94 626 SER A N 1
ATOM 4542 C CA . SER A 1 626 ? -18.478 1.218 -23.816 1.00 58.94 626 SER A CA 1
ATOM 4543 C C . SER A 1 626 ? -17.875 2.104 -22.713 1.00 58.94 626 SER A C 1
ATOM 4545 O O . SER A 1 626 ? -17.980 3.334 -22.795 1.00 58.94 626 SER A O 1
ATOM 4547 N N . PRO A 1 627 ? -17.267 1.518 -21.664 1.00 66.50 627 PRO A N 1
ATOM 4548 C CA . PRO A 1 627 ? -16.588 2.299 -20.639 1.00 66.50 627 PRO A CA 1
ATOM 4549 C C . PRO A 1 627 ? -15.426 3.080 -21.261 1.00 66.50 627 PRO A C 1
ATOM 4551 O O . PRO A 1 627 ? -14.680 2.575 -22.100 1.00 66.50 627 PRO A O 1
ATOM 4554 N N . CYS A 1 628 ? -15.275 4.341 -20.865 1.00 73.31 628 CYS A N 1
ATOM 4555 C CA . CYS A 1 628 ? -14.084 5.108 -21.209 1.00 73.31 628 CYS A CA 1
ATOM 4556 C C . CYS A 1 628 ? -12.908 4.582 -20.382 1.00 73.31 628 CYS A C 1
ATOM 4558 O O . CYS A 1 628 ? -13.041 4.388 -19.174 1.00 73.31 628 CYS A O 1
ATOM 4560 N N . LEU A 1 629 ? -11.765 4.360 -21.035 1.00 87.75 629 LEU A N 1
ATOM 4561 C CA . LEU A 1 629 ? -10.601 3.721 -20.430 1.00 87.75 629 LEU A CA 1
ATOM 4562 C C . LEU A 1 629 ? -9.351 4.598 -20.574 1.00 87.75 629 LEU A C 1
ATOM 4564 O O . LEU A 1 629 ? -9.044 5.037 -21.689 1.00 87.75 629 LEU A O 1
ATOM 4568 N N . PRO A 1 630 ? -8.606 4.854 -19.483 1.00 90.38 630 PRO A N 1
ATOM 4569 C CA . PRO A 1 630 ? -7.339 5.565 -19.559 1.00 90.38 630 PRO A CA 1
ATOM 4570 C C . PRO A 1 630 ? -6.280 4.688 -20.242 1.00 90.38 630 PRO A C 1
ATOM 4572 O O . PRO A 1 630 ? -5.979 3.593 -19.779 1.00 90.38 630 PRO A O 1
ATOM 4575 N N . ARG A 1 631 ? -5.691 5.175 -21.337 1.00 91.69 631 ARG A N 1
ATOM 4576 C CA . ARG A 1 631 ? -4.759 4.426 -22.194 1.00 91.69 631 ARG A CA 1
ATOM 4577 C C . ARG A 1 631 ? -3.300 4.786 -21.948 1.00 91.69 631 ARG A C 1
ATOM 4579 O O . ARG A 1 631 ? -2.962 5.925 -21.602 1.00 91.69 631 ARG A O 1
ATOM 4586 N N . PHE A 1 632 ? -2.429 3.810 -22.195 1.00 88.62 632 PHE A N 1
ATOM 4587 C CA . PHE A 1 632 ? -0.985 4.002 -22.181 1.00 88.62 632 PHE A CA 1
ATOM 4588 C C . PHE A 1 632 ? -0.528 4.950 -23.300 1.00 88.62 632 PHE A C 1
ATOM 4590 O O . PHE A 1 632 ? -1.109 4.975 -24.383 1.00 88.62 632 PHE A O 1
ATOM 4597 N N . ASN A 1 633 ? 0.547 5.707 -23.049 1.00 78.06 633 ASN A N 1
ATOM 4598 C CA . ASN A 1 633 ? 1.180 6.608 -24.021 1.00 78.06 633 ASN A CA 1
ATOM 4599 C C . ASN A 1 633 ? 0.213 7.619 -24.679 1.00 78.06 633 ASN A C 1
ATOM 4601 O O . ASN A 1 633 ? 0.371 7.999 -25.840 1.00 78.06 633 ASN A O 1
ATOM 4605 N N . ASN A 1 634 ? -0.803 8.048 -23.931 1.00 78.88 634 ASN A N 1
ATOM 4606 C CA . ASN A 1 634 ? -1.720 9.103 -24.334 1.00 78.88 634 ASN A CA 1
ATOM 4607 C C . ASN A 1 634 ? -1.097 10.481 -24.040 1.00 78.88 634 ASN A C 1
ATOM 4609 O O . ASN A 1 634 ? -0.435 10.666 -23.019 1.00 78.88 634 ASN A O 1
ATOM 4613 N N . ALA A 1 635 ? -1.337 11.467 -24.908 1.00 80.31 635 ALA A N 1
ATOM 4614 C CA . ALA A 1 635 ? -0.915 12.851 -24.680 1.00 80.31 635 ALA A CA 1
ATOM 4615 C C . ALA A 1 635 ? -1.597 13.484 -23.449 1.00 80.31 635 ALA A C 1
ATOM 4617 O O . ALA A 1 635 ? -1.086 14.445 -22.872 1.00 80.31 635 ALA A O 1
ATOM 4618 N N . VAL A 1 636 ? -2.751 12.946 -23.044 1.00 84.38 636 VAL A N 1
ATOM 4619 C CA . VAL A 1 636 ? -3.492 13.364 -21.856 1.00 84.38 636 VAL A CA 1
ATOM 4620 C C . VAL A 1 636 ? -2.973 12.601 -20.625 1.00 84.38 636 VAL A C 1
ATOM 4622 O O . VAL A 1 636 ? -3.007 11.369 -20.617 1.00 84.38 636 VAL A O 1
ATOM 4625 N N . PRO A 1 637 ? -2.531 13.293 -19.554 1.00 87.69 637 PRO A N 1
ATOM 4626 C CA . PRO A 1 637 ? -2.117 12.652 -18.306 1.00 87.69 637 PRO A CA 1
ATOM 4627 C C . PRO A 1 637 ? -3.196 11.732 -17.732 1.00 87.69 637 PRO A C 1
ATOM 4629 O O . PRO A 1 637 ? -4.381 12.057 -17.801 1.00 87.69 637 PRO A O 1
ATOM 4632 N N . TRP A 1 638 ? -2.782 10.624 -17.114 1.00 91.25 638 TRP A N 1
ATOM 4633 C CA . TRP A 1 638 ? -3.691 9.582 -16.627 1.00 91.25 638 TRP A CA 1
ATOM 4634 C C . TRP A 1 638 ? -4.869 10.108 -15.781 1.00 91.25 638 TRP A C 1
ATOM 4636 O O . TRP A 1 638 ? -6.003 9.817 -16.159 1.00 91.25 638 TRP A O 1
ATOM 4646 N N . PRO A 1 639 ? -4.680 10.968 -14.753 1.00 89.56 639 PRO A N 1
ATOM 4647 C CA . PRO A 1 639 ? -5.813 11.484 -13.978 1.00 89.56 639 PRO A CA 1
ATOM 4648 C C . PRO A 1 639 ? -6.853 12.226 -14.821 1.00 89.56 639 PRO A C 1
ATOM 4650 O O . PRO A 1 639 ? -8.051 12.079 -14.614 1.00 89.56 639 PRO A O 1
ATOM 4653 N N . LYS A 1 640 ? -6.406 12.985 -15.830 1.00 87.56 640 LYS A N 1
ATOM 4654 C CA . LYS A 1 640 ? -7.304 13.723 -16.728 1.00 87.56 640 LYS A CA 1
ATOM 4655 C C . LYS A 1 640 ? -8.088 12.798 -17.654 1.00 87.56 640 LYS A C 1
ATOM 4657 O O . LYS A 1 640 ? -9.230 13.107 -17.978 1.00 87.56 640 LYS A O 1
ATOM 4662 N N . GLN A 1 641 ? -7.491 11.680 -18.070 1.00 90.06 641 GLN A N 1
ATOM 4663 C CA . GLN A 1 641 ? -8.225 10.646 -18.799 1.00 90.06 641 GLN A CA 1
ATOM 4664 C C . GLN A 1 641 ? -9.331 10.067 -17.912 1.00 90.06 641 GLN A C 1
ATOM 4666 O O . GLN A 1 641 ? -10.471 9.986 -18.354 1.00 90.06 641 GLN A O 1
ATOM 4671 N N . VAL A 1 642 ? -9.017 9.754 -16.648 1.00 88.62 642 VAL A N 1
ATOM 4672 C CA . VAL A 1 642 ? -9.999 9.234 -15.685 1.00 88.62 642 VAL A CA 1
ATOM 4673 C C . VAL A 1 642 ? -11.144 10.219 -15.471 1.00 88.62 642 VAL A C 1
ATOM 4675 O O . VAL A 1 642 ? -12.290 9.814 -15.632 1.00 88.62 642 VAL A O 1
ATOM 4678 N N . PHE A 1 643 ? -10.863 11.501 -15.204 1.00 87.19 643 PHE A N 1
ATOM 4679 C CA . PHE A 1 643 ? -11.901 12.532 -15.055 1.00 87.19 643 PHE A CA 1
ATOM 4680 C C . PHE A 1 643 ? -12.833 12.596 -16.265 1.00 87.19 643 PHE A C 1
ATOM 4682 O O . PHE A 1 643 ? -14.049 12.497 -16.109 1.00 87.19 643 PHE A O 1
ATOM 4689 N N . SER A 1 644 ? -12.273 12.607 -17.478 1.00 84.31 644 SER A N 1
ATOM 4690 C CA . SER A 1 644 ? -13.074 12.563 -18.704 1.00 84.31 644 SER A CA 1
ATOM 4691 C C . SER A 1 644 ? -13.957 11.312 -18.786 1.00 84.31 644 SER A C 1
ATOM 4693 O O . SER A 1 644 ? -15.099 11.402 -19.246 1.00 84.31 644 SER A O 1
ATOM 4695 N N . CYS A 1 645 ? -13.467 10.160 -18.319 1.00 81.94 645 CYS A N 1
ATOM 4696 C CA . CYS A 1 645 ? -14.221 8.910 -18.325 1.00 81.94 645 CYS A CA 1
ATOM 4697 C C . CYS A 1 645 ? -15.421 8.925 -17.376 1.00 81.94 645 CYS A C 1
ATOM 4699 O O . CYS A 1 645 ? -16.504 8.473 -17.760 1.00 81.94 645 CYS A O 1
ATOM 4701 N N . ILE A 1 646 ? -15.256 9.501 -16.185 1.00 83.50 646 ILE A N 1
ATOM 4702 C CA . ILE A 1 646 ? -16.328 9.633 -15.186 1.00 83.50 646 ILE A CA 1
ATOM 4703 C C . ILE A 1 646 ? -17.202 10.886 -15.394 1.00 83.50 646 ILE A C 1
ATOM 4705 O O . ILE A 1 646 ? -18.142 11.117 -14.638 1.00 83.50 646 ILE A O 1
ATOM 4709 N N . GLY A 1 647 ? -16.946 11.656 -16.459 1.00 74.31 647 GLY A N 1
ATOM 4710 C CA . GLY A 1 647 ? -17.760 12.804 -16.871 1.00 74.31 647 GLY A CA 1
ATOM 4711 C C . GLY A 1 647 ? -17.477 14.095 -16.100 1.00 74.31 647 GLY A C 1
ATOM 4712 O O . GLY A 1 647 ? -18.402 14.889 -15.924 1.00 74.31 647 GLY A O 1
ATOM 4713 N N . LEU A 1 648 ? -16.234 14.283 -15.639 1.00 71.56 648 LEU A N 1
ATOM 4714 C CA . LEU A 1 648 ? -15.765 15.422 -14.842 1.00 71.56 648 LEU A CA 1
ATOM 4715 C C . LEU A 1 648 ? -14.777 16.334 -15.569 1.00 71.56 648 LEU A C 1
ATOM 4717 O O . LEU A 1 648 ? -14.006 15.837 -16.424 1.00 71.56 648 LEU A O 1
#

Radius of gyration: 29.43 Å; chains: 1; bounding box: 82×57×78 Å

Secondary structure (DSSP, 8-state):
------------------------PPP-EEEES-EEES-EEE--S-B-SEEEEEEEES-EEEES-EEEES-EEES-EEEEEEEEEEEEEEEEES-EEEES-EEEES-EEES-EEEEEEEEEEEEEEEEES-EEEES-EEEES-EEES-EEEEEEEES-EEEEEEES-EEEES-EEEES-EEEEEEEEEEEEES-EEEEEEES-EEEES-EEEES-EEEEEEEEEEEEES-EEEEEEES-EEEES-EEEESS---S-EEEEEP-TT--S--------PPP-PPP------------PPPPEEEEEEEEEEESSHHHHHHHHHHHHHHT-EEEEEEEETTTTEEEEEEE-SS-HHHHHHHHTTSTTEEEEEEEEPPPP--SS-TTGGG-HHHHHHTHHHHHTT---TT-EEEEEESPP-TT-TTTTTTEEEEEE-STTS-----HHHHHHHHHHH---SSSS---SSTTPEEEEEE-EEE--TTS--EEE-HHHHHHHHHHHHHTT-SEEEE---BSS--HHHHHHHHHHHTTT-EEEEE--S-TT--SPPBTTTSTTEEEEEEE-TT--EES-HHHHHHSSEEEE-SSEEEEETTTEEEEE--HHHHHHHHHHHHHHHHHT-S-TT----PPTT-SS-HHHHHHHHHT-

Foldseek 3Di:
DDDDDDDDDDDDDDDDDDDDDDAPDAQEAEDEQEEEEEEAEQADPEAEAHEFEEEEEQEERAHQEYEYYNYEYEYEYERADEYEAYEWEYEEYLYETEHQEYEAYLYEYEEEYYRAYEYEQYEWEYEYELYEGAHQEYHYENYEYEYEYEGHEHYANYEWEYEEYNYETHEQEYEHYLYEYEEEYEGAYEEELYEWEYEYYNYETEYQEYEAHNYEYREEYEGHYAYANYYTYYYYYNYYYHYQYYHHHDPHYYPYYYDRDDDPHDPPPHDDDDDDDDDDDDDDDDDDDDDDDDDPPFDFDFQKKKWKFALDPVRVVLVVVLCVVQVWAWDDWDQPVVVNIIIIITGGPDGQAVSQVVQCPRPRIHDMDGHGDDDDDDLFAPCAVLFPVCVLQVLVVLVVPFQLAPAEEEQEEAAAACPQPQRVVQEPEEDELDPPDDGDHAFQSNFLSFQQARAGDNHHHGHSRPNYRYYTQHQWHDPDPVDRDTDGDPRSLLVSLVVCLVVLGQEYQDADFDQDDDPSNLVSLVVSVVSLHAAEYEQDQDLPDQGRTPPLNRPRYQYEWEAEPVRATPPHPNSLQVGNAYDHFFQGWGAGPPSDIDTDGDSSNRSSNVRNLQSLLVVPDPCSPDQQHHGRPDPDDRSRSSCVRNPD

pLDDT: mean 80.55, std 19.72, range [21.45, 98.75]